Protein AF-A0A818V3U6-F1 (afdb_monomer_lite)

Secondary structure (DSSP, 8-state):
-HHHHHHHHHHHHHHHHHHHHHHHHHHS----------------------TT--S--PPPTHHHHHHHHHHHHHHHHHHHHHHS--S-TTHHHHHHHHHHHHHHHHHHHHHHHTT---STT-SS-HHHHHHHHHHTTSS-HHHHHHHHHHHHHTGGGG-SHHHHHHHHHHHH-TTS-HHHHHHHHHHHHHHHTT---HHHHHHHHHHTT-S-HHHHHHHHHHHHHHHTSTT-HHHHHHHHHHHT-SSHHHHHHHHHHHHHTGGGG--HHHHHHHHHHHHHS-HHHHHHHHHHHHHHGGGG--HHHHHHHHHHHT-SSHHHHHHHHHHHHHTGGGG--HHHHHHHHHHTTTS-HHHHHHHHHHHHHHHHHH--HHHHHHHHHHHT-SSHHHHHHHHHHHHHH-GGG-SHHHHHHHHHHTT-S-HHHHHHHHHHHHHHTT-

Foldseek 3Di:
DVVVVVVVVVVVVVVVVVVVVVVVVVVPDDQDDDDDDDDDDDDPDDDDPPPDDDRDDDDDPPVVVLLVVLLVLLVVVLVVVQVDDDPPNPPVNVVSVVLNVVVVVQSVVCVVVVPDDDDQLPPDRPSSLCSLLVQLVPPDQVSLLVSLQSLLVCASNSPDPSSLVSLLVSLPDPDHDPRNLLSSLLSLLSNCLPPVDLSSLLSLLVQLLDPRVSSVVSSLVSLLSNLLPLVPVSSLVSLLVQCVDPRLSSNLSSLQSLLSSALSSPDPSLLVSLLCQLVPHDPSSVLSSLSNLLRNALVSLDPSLLVSLLVQCPDPDLSSVQSSLSSLLSNAQSSLDLSLLLSLLVCQLVHPPVSLVSSLLRLLSNCVVVVDPSNVVSLLVQCPDPDPRSNLSSLVSLVSNAQSQLDPSNLVSLVVQCPPPDPSNVVSSVVRNVRSVPD

Structure (mmCIF, N/CA/C/O backbone):
data_AF-A0A818V3U6-F1
#
_entry.id   AF-A0A818V3U6-F1
#
loop_
_atom_site.group_PDB
_atom_site.id
_atom_site.type_symbol
_atom_site.label_atom_id
_atom_site.label_alt_id
_atom_site.label_comp_id
_atom_site.label_asym_id
_atom_site.label_entity_id
_atom_site.label_seq_id
_atom_site.pdbx_PDB_ins_code
_atom_site.Cartn_x
_atom_site.Cartn_y
_atom_site.Cartn_z
_atom_site.occupancy
_atom_site.B_iso_or_equiv
_atom_site.auth_seq_id
_atom_site.auth_comp_id
_atom_site.auth_asym_id
_atom_site.auth_atom_id
_atom_site.pdbx_PDB_model_num
ATOM 1 N N . MET A 1 1 ? 15.644 -16.980 -53.224 1.00 48.78 1 MET A N 1
ATOM 2 C CA . MET A 1 1 ? 15.550 -17.500 -51.839 1.00 48.78 1 MET A CA 1
ATOM 3 C C . MET A 1 1 ? 16.654 -18.509 -51.513 1.00 48.78 1 MET A C 1
ATOM 5 O O . MET A 1 1 ? 17.406 -18.256 -50.584 1.00 48.78 1 MET A O 1
ATOM 9 N N . LEU A 1 2 ? 16.828 -19.588 -52.292 1.00 41.69 2 LEU A N 1
ATOM 10 C CA . LEU A 1 2 ? 17.918 -20.566 -52.094 1.00 41.69 2 LEU A CA 1
ATOM 11 C C . LEU A 1 2 ? 19.326 -19.950 -52.177 1.00 41.69 2 LEU A C 1
ATOM 13 O O . LEU A 1 2 ? 20.132 -20.181 -51.290 1.00 41.69 2 LEU A O 1
ATOM 17 N N . VAL A 1 3 ? 19.583 -19.081 -53.159 1.00 44.91 3 VAL A N 1
ATOM 18 C CA . VAL A 1 3 ? 20.887 -18.404 -53.332 1.00 44.91 3 VAL A CA 1
ATOM 19 C C . VAL A 1 3 ? 21.249 -17.509 -52.138 1.00 44.91 3 VAL A C 1
ATOM 21 O O . VAL A 1 3 ? 22.397 -17.479 -51.711 1.00 44.91 3 VAL A O 1
ATOM 24 N N . VAL A 1 4 ? 20.260 -16.830 -51.551 1.00 51.56 4 VAL A N 1
ATOM 25 C CA . VAL A 1 4 ? 20.447 -15.966 -50.373 1.00 51.56 4 VAL A CA 1
ATOM 26 C C . VAL A 1 4 ? 20.750 -16.810 -49.133 1.00 51.56 4 VAL A C 1
ATOM 28 O O . VAL A 1 4 ? 21.681 -16.504 -48.395 1.00 51.56 4 VAL A O 1
ATOM 31 N N . ARG A 1 5 ? 20.041 -17.933 -48.945 1.00 48.84 5 ARG A N 1
ATOM 32 C CA . ARG A 1 5 ? 20.348 -18.903 -47.880 1.00 48.84 5 ARG A CA 1
ATOM 33 C C . ARG A 1 5 ? 21.747 -19.502 -48.029 1.00 48.84 5 ARG A C 1
ATOM 35 O O . ARG A 1 5 ? 22.474 -19.572 -47.046 1.00 48.84 5 ARG A O 1
ATOM 42 N N . SER A 1 6 ? 22.147 -19.883 -49.240 1.00 43.31 6 SER A N 1
ATOM 43 C CA . SER A 1 6 ? 23.483 -20.425 -49.512 1.00 43.31 6 SER A CA 1
ATOM 44 C C . SER A 1 6 ? 24.593 -19.399 -49.273 1.00 43.31 6 SER A C 1
ATOM 46 O O . SER A 1 6 ? 25.627 -19.755 -48.718 1.00 43.31 6 SER A O 1
ATOM 48 N N . PHE A 1 7 ? 24.370 -18.127 -49.620 1.00 55.41 7 PHE A N 1
ATOM 49 C CA . PHE A 1 7 ? 25.316 -17.042 -49.344 1.00 55.41 7 PHE A CA 1
ATOM 50 C C . PHE A 1 7 ? 25.507 -16.815 -47.838 1.00 55.41 7 PHE A C 1
ATOM 52 O O . PHE A 1 7 ? 26.633 -16.668 -47.371 1.00 55.41 7 PHE A O 1
ATOM 59 N N . PHE A 1 8 ? 24.424 -16.857 -47.060 1.00 54.22 8 PHE A N 1
ATOM 60 C CA . PHE A 1 8 ? 24.492 -16.663 -45.613 1.00 54.22 8 PHE A CA 1
ATOM 61 C C . PHE A 1 8 ? 25.101 -17.847 -44.858 1.00 54.22 8 PHE A C 1
ATOM 63 O O . PHE A 1 8 ? 25.865 -17.636 -43.919 1.00 54.22 8 PHE A O 1
ATOM 70 N N . ILE A 1 9 ? 24.839 -19.079 -45.301 1.00 56.19 9 ILE A N 1
ATOM 71 C CA . ILE A 1 9 ? 25.524 -20.270 -44.779 1.00 56.19 9 ILE A CA 1
ATOM 72 C C . ILE A 1 9 ? 27.023 -20.185 -45.083 1.00 56.19 9 ILE A C 1
ATOM 74 O O . ILE A 1 9 ? 27.839 -20.448 -44.206 1.00 56.19 9 ILE A O 1
ATOM 78 N N . LEU A 1 10 ? 27.395 -19.761 -46.294 1.00 49.84 10 LEU A N 1
ATOM 79 C CA . LEU A 1 10 ? 28.794 -19.590 -46.676 1.00 49.84 10 LEU A CA 1
ATOM 80 C C . LEU A 1 10 ? 29.485 -18.509 -45.833 1.00 49.84 10 LEU A C 1
ATOM 82 O O . LEU A 1 10 ? 30.593 -18.733 -45.357 1.00 49.84 10 LEU A O 1
ATOM 86 N N . LEU A 1 11 ? 28.824 -17.373 -45.589 1.00 56.91 11 LEU A N 1
ATOM 87 C CA . LEU A 1 11 ? 29.367 -16.310 -44.741 1.00 56.91 11 LEU A CA 1
ATOM 88 C C . LEU A 1 11 ? 29.532 -16.770 -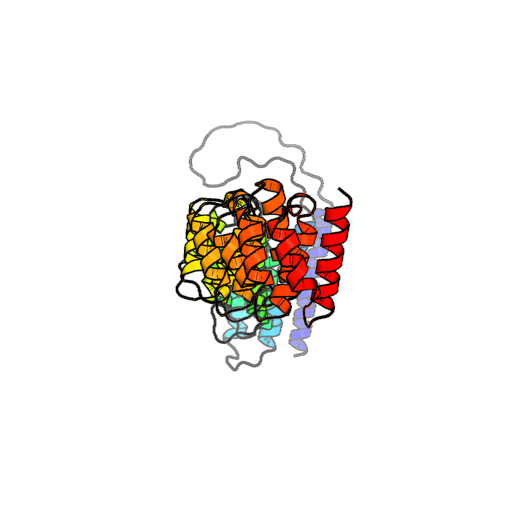43.285 1.00 56.91 11 LEU A C 1
ATOM 90 O O . LEU A 1 11 ? 30.564 -16.505 -42.675 1.00 56.91 11 LEU A O 1
ATOM 94 N N . PHE A 1 12 ? 28.553 -17.504 -42.747 1.00 60.94 12 PHE A N 1
ATOM 95 C CA . PHE A 1 12 ? 28.634 -18.091 -41.409 1.00 60.94 12 PHE A CA 1
ATOM 96 C C . PHE A 1 12 ? 29.800 -19.081 -41.296 1.00 60.94 12 PHE A C 1
ATOM 98 O O . PHE A 1 12 ? 30.567 -19.017 -40.341 1.00 60.94 12 PHE A O 1
ATOM 105 N N . VAL A 1 13 ? 29.983 -19.947 -42.297 1.00 55.44 13 VAL A N 1
ATOM 106 C CA . VAL A 1 13 ? 31.104 -20.898 -42.347 1.00 55.44 13 VAL A CA 1
ATOM 107 C C . VAL A 1 13 ? 32.445 -20.168 -42.442 1.00 55.44 13 VAL A C 1
ATOM 109 O O . VAL A 1 13 ? 33.371 -20.528 -41.725 1.00 55.44 13 VAL A O 1
ATOM 112 N N . ILE A 1 14 ? 32.557 -19.119 -43.263 1.00 54.53 14 ILE A N 1
ATOM 113 C CA . ILE A 1 14 ? 33.791 -18.326 -43.391 1.00 54.53 14 ILE A CA 1
ATOM 114 C C . ILE A 1 14 ? 34.139 -17.633 -42.068 1.00 54.53 14 ILE A C 1
ATOM 116 O O . ILE A 1 14 ? 35.292 -17.678 -41.642 1.00 54.53 14 ILE A O 1
ATOM 120 N N . LEU A 1 15 ? 33.153 -17.038 -41.392 1.00 60.41 15 LEU A N 1
ATOM 121 C CA . LEU A 1 15 ? 33.352 -16.402 -40.088 1.00 60.41 15 LEU A CA 1
ATOM 122 C C . LEU A 1 15 ? 33.724 -17.432 -39.011 1.00 60.41 15 LEU A C 1
ATOM 124 O O . LEU A 1 15 ? 34.653 -17.200 -38.245 1.00 60.41 15 LEU A O 1
ATOM 128 N N . PHE A 1 16 ? 33.066 -18.593 -38.991 1.00 58.28 16 PHE A N 1
ATOM 129 C CA . PHE A 1 16 ? 33.352 -19.671 -38.041 1.00 58.28 16 PHE A CA 1
ATOM 130 C C . PHE A 1 16 ? 34.753 -20.272 -38.238 1.00 58.28 16 PHE A C 1
ATOM 132 O O . PHE A 1 16 ? 35.492 -20.463 -37.275 1.00 58.28 16 PHE A O 1
ATOM 139 N N . VAL A 1 17 ? 35.160 -20.510 -39.488 1.00 51.41 17 VAL A N 1
ATOM 140 C CA . VAL A 1 17 ? 36.507 -21.000 -39.825 1.00 51.41 17 VAL A CA 1
ATOM 141 C C . VAL A 1 17 ? 37.571 -19.944 -39.514 1.00 51.41 17 VAL A C 1
ATOM 143 O O . VAL A 1 17 ? 38.609 -20.282 -38.951 1.00 51.41 17 VAL A O 1
ATOM 146 N N . GLY A 1 18 ? 37.308 -18.665 -39.802 1.00 52.41 18 GLY A N 1
ATOM 147 C CA . GLY A 1 18 ? 38.198 -17.564 -39.422 1.00 52.41 18 GLY A CA 1
ATOM 148 C C . GLY A 1 18 ? 38.423 -17.480 -37.909 1.00 52.41 18 GLY A C 1
ATOM 149 O O . GLY A 1 18 ? 39.544 -17.237 -37.468 1.00 52.41 18 GLY A O 1
ATOM 150 N N . VAL A 1 19 ? 37.390 -17.763 -37.111 1.00 54.38 19 VAL A N 1
ATOM 151 C CA . VAL A 1 19 ? 37.474 -17.822 -35.643 1.00 54.38 19 VAL A CA 1
ATOM 152 C C . VAL A 1 19 ? 38.317 -19.003 -35.165 1.00 54.38 19 VAL A C 1
ATOM 154 O O . VAL A 1 19 ? 39.160 -18.804 -34.300 1.00 54.38 19 VAL A O 1
ATOM 157 N N . LEU A 1 20 ? 38.162 -20.200 -35.742 1.00 51.41 20 LEU A N 1
ATOM 158 C CA . LEU A 1 20 ? 38.989 -21.361 -35.375 1.00 51.41 20 LEU A CA 1
ATOM 159 C C . LEU A 1 20 ? 40.473 -21.144 -35.696 1.00 51.41 20 LEU A C 1
ATOM 161 O O . LEU A 1 20 ? 41.339 -21.561 -34.931 1.00 51.41 20 LEU A O 1
ATOM 165 N N . ILE A 1 21 ? 40.768 -20.462 -36.805 1.00 48.00 21 ILE A N 1
ATOM 166 C CA . ILE A 1 21 ? 42.139 -20.111 -37.193 1.00 48.00 21 ILE A CA 1
ATOM 167 C C . ILE A 1 21 ? 42.735 -19.084 -36.223 1.00 48.00 21 ILE A C 1
ATOM 169 O O . ILE A 1 21 ? 43.898 -19.207 -35.848 1.00 48.00 21 ILE A O 1
ATOM 173 N N . LEU A 1 22 ? 41.954 -18.091 -35.789 1.00 47.94 22 LEU A N 1
ATOM 174 C CA . LEU A 1 22 ? 42.410 -17.084 -34.827 1.00 47.94 22 LEU A CA 1
ATOM 175 C C . LEU A 1 22 ? 42.564 -17.663 -33.413 1.00 47.94 22 LEU A C 1
ATOM 177 O O . LEU A 1 22 ? 43.544 -17.352 -32.745 1.00 47.94 22 LEU A O 1
ATOM 181 N N . ASP A 1 23 ? 41.653 -18.530 -32.972 1.00 48.06 23 ASP A N 1
ATOM 182 C CA . ASP A 1 23 ? 41.745 -19.228 -31.681 1.00 48.06 23 ASP A CA 1
ATOM 183 C C . ASP A 1 23 ? 42.981 -20.144 -31.636 1.00 48.06 23 ASP A C 1
ATOM 185 O O . ASP A 1 23 ? 43.730 -20.133 -30.662 1.00 48.06 23 ASP A O 1
ATOM 189 N N . TRP A 1 24 ? 43.276 -20.841 -32.742 1.00 44.50 24 TRP A N 1
ATOM 190 C CA . TRP A 1 24 ? 44.519 -21.598 -32.913 1.00 44.50 24 TRP A CA 1
ATOM 191 C C . TRP A 1 24 ? 45.765 -20.696 -32.902 1.00 44.50 24 TRP A C 1
ATOM 193 O O . TRP A 1 24 ? 46.731 -20.990 -32.203 1.00 44.50 24 TRP A O 1
ATOM 203 N N . TYR A 1 25 ? 45.734 -19.560 -33.605 1.00 40.62 25 TYR A N 1
ATOM 204 C CA . TYR A 1 25 ? 46.857 -18.616 -33.675 1.00 40.62 25 TYR A CA 1
ATOM 205 C C . TYR A 1 25 ? 47.216 -17.992 -32.313 1.00 40.62 25 TYR A C 1
ATOM 207 O O . TYR A 1 25 ? 48.387 -17.730 -32.044 1.00 40.62 25 TYR A O 1
ATOM 215 N N . PHE A 1 26 ? 46.232 -17.773 -31.433 1.00 42.81 26 PHE A N 1
ATOM 216 C CA . PHE A 1 26 ? 46.453 -17.214 -30.091 1.00 42.81 26 PHE A CA 1
ATOM 217 C C . PHE A 1 26 ? 46.660 -18.268 -28.993 1.00 42.81 26 PHE A C 1
ATOM 219 O O . PHE A 1 26 ? 47.080 -17.906 -27.893 1.00 42.81 26 PHE A O 1
ATOM 226 N N . ALA A 1 27 ? 46.413 -19.551 -29.273 1.00 47.19 27 ALA A N 1
ATOM 227 C CA . ALA A 1 27 ? 46.726 -20.642 -28.352 1.00 47.19 27 ALA A CA 1
ATOM 228 C C . ALA A 1 27 ? 48.243 -20.898 -28.220 1.00 47.19 27 ALA A C 1
ATOM 230 O O . ALA A 1 27 ? 48.678 -21.364 -27.169 1.00 47.19 27 ALA A O 1
ATOM 231 N N . ASP A 1 28 ? 49.043 -20.544 -29.237 1.00 34.56 28 ASP A N 1
ATOM 232 C CA . ASP A 1 28 ? 50.479 -20.870 -29.312 1.00 34.56 28 ASP A CA 1
ATOM 233 C C . ASP A 1 28 ? 51.448 -19.703 -29.017 1.00 34.56 28 ASP A C 1
ATOM 235 O O . ASP A 1 28 ? 52.664 -19.904 -28.976 1.00 34.56 28 ASP A O 1
ATOM 239 N N . THR A 1 29 ? 50.978 -18.477 -28.755 1.00 37.03 29 THR A N 1
ATOM 240 C CA . THR A 1 29 ? 51.885 -17.364 -28.407 1.00 37.03 29 THR A CA 1
ATOM 241 C C . THR A 1 29 ? 52.044 -17.208 -26.894 1.00 37.03 29 THR A C 1
ATOM 243 O O . THR A 1 29 ? 51.200 -16.620 -26.217 1.00 37.03 29 THR A O 1
ATOM 246 N N . THR A 1 30 ? 53.165 -17.705 -26.369 1.00 32.66 30 THR A N 1
ATOM 247 C CA . THR A 1 30 ? 53.675 -17.433 -25.014 1.00 32.66 30 THR A CA 1
ATOM 248 C C . THR A 1 30 ? 53.758 -15.924 -24.717 1.00 32.66 30 THR A C 1
ATOM 250 O O . THR A 1 30 ? 54.064 -15.150 -25.628 1.00 32.66 30 THR A O 1
ATOM 253 N N . PRO A 1 31 ? 53.540 -15.468 -23.465 1.00 35.44 31 PRO A N 1
ATOM 254 C CA . PRO A 1 31 ? 53.526 -14.046 -23.141 1.00 35.44 31 PRO A CA 1
ATOM 255 C C . PRO A 1 31 ? 54.923 -13.452 -23.322 1.00 35.44 31 PRO A C 1
ATOM 257 O O . PRO A 1 31 ? 55.908 -14.013 -22.852 1.00 35.44 31 PRO A O 1
ATOM 260 N N . TRP A 1 32 ? 54.991 -12.298 -23.978 1.00 29.89 32 TRP A N 1
ATOM 261 C CA . TRP A 1 32 ? 56.203 -11.514 -24.188 1.00 29.89 32 TRP A CA 1
ATOM 262 C C . TRP A 1 32 ? 56.848 -11.116 -22.848 1.00 29.89 32 TRP A C 1
ATOM 264 O O . TRP A 1 32 ? 56.539 -10.073 -22.271 1.00 29.89 32 TRP A O 1
ATOM 274 N N . SER A 1 33 ? 57.752 -11.951 -22.338 1.00 32.56 33 SER A N 1
ATOM 275 C CA . SER A 1 33 ? 58.717 -11.595 -21.301 1.00 32.56 33 SER A CA 1
ATOM 276 C C . SER A 1 33 ? 59.976 -11.024 -21.953 1.00 32.56 33 SER A C 1
ATOM 278 O O . SER A 1 33 ? 60.452 -11.574 -22.940 1.00 32.56 33 SER A O 1
ATOM 280 N N . HIS A 1 34 ? 60.526 -9.974 -21.334 1.00 31.23 34 HIS A N 1
ATOM 281 C CA . HIS A 1 34 ? 61.761 -9.238 -21.660 1.00 31.23 34 HIS A CA 1
ATOM 282 C C . HIS A 1 34 ? 61.578 -7.933 -22.448 1.00 31.23 34 HIS A C 1
ATOM 284 O O . HIS A 1 34 ? 61.870 -7.856 -23.633 1.00 31.23 34 HIS A O 1
ATOM 290 N N . TYR A 1 35 ? 61.204 -6.864 -21.736 1.00 31.08 35 TYR A N 1
ATOM 291 C CA . TYR A 1 35 ? 61.887 -5.574 -21.895 1.00 31.08 35 TYR A CA 1
ATOM 292 C C . TYR A 1 35 ? 61.784 -4.770 -20.587 1.00 31.08 35 TYR A C 1
ATOM 294 O O . TYR A 1 35 ? 60.692 -4.523 -20.056 1.00 31.08 35 TYR A O 1
ATOM 302 N N . GLU A 1 36 ? 62.946 -4.469 -20.012 1.00 30.12 36 GLU A N 1
ATOM 303 C CA . GLU A 1 36 ? 63.133 -3.730 -18.764 1.00 30.12 36 GLU A CA 1
ATOM 304 C C . GLU A 1 36 ? 63.067 -2.211 -18.963 1.00 30.12 36 GLU A C 1
ATOM 306 O O . GLU A 1 36 ? 63.263 -1.668 -20.046 1.00 30.12 36 GLU A O 1
ATOM 311 N N . SER A 1 37 ? 62.772 -1.561 -17.843 1.00 38.75 37 SER A N 1
ATOM 312 C CA . SER A 1 37 ? 62.698 -0.134 -17.553 1.00 38.75 37 SER A CA 1
ATOM 313 C C . SER A 1 37 ? 63.922 0.694 -17.954 1.00 38.75 37 SER A C 1
ATOM 315 O O . SER A 1 37 ? 65.039 0.370 -17.561 1.00 38.75 37 SER A O 1
ATOM 317 N N . SER A 1 38 ? 63.699 1.867 -18.549 1.00 30.00 38 SER A N 1
ATOM 318 C CA . SER A 1 38 ? 64.386 3.110 -18.156 1.00 30.00 38 SER A CA 1
ATOM 319 C C . SER A 1 38 ? 63.753 4.328 -18.840 1.00 30.00 38 SER A C 1
ATOM 321 O O . SER A 1 38 ? 63.344 4.261 -19.991 1.00 30.00 38 SER A O 1
ATOM 323 N N . THR A 1 39 ? 63.717 5.447 -18.111 1.00 31.81 39 THR A N 1
ATOM 324 C CA . THR A 1 39 ? 63.334 6.815 -18.526 1.00 31.81 39 THR A CA 1
ATOM 325 C C . THR A 1 39 ? 61.838 7.173 -18.546 1.00 31.81 39 THR A C 1
ATOM 327 O O . THR A 1 39 ? 61.167 7.204 -19.569 1.00 31.81 39 THR A O 1
ATOM 330 N N . GLN A 1 40 ? 61.345 7.575 -17.367 1.00 41.47 40 GLN A N 1
ATOM 331 C CA . GLN A 1 40 ? 60.399 8.688 -17.249 1.00 41.47 40 GLN A CA 1
ATOM 332 C C . GLN A 1 40 ? 61.110 9.976 -17.687 1.00 41.47 40 GLN A C 1
ATOM 334 O O . GLN A 1 40 ? 62.036 10.417 -17.008 1.00 41.47 40 GLN A O 1
ATOM 339 N N . GLN A 1 41 ? 60.657 10.605 -18.771 1.00 33.19 41 GLN A N 1
ATOM 340 C CA . GLN A 1 41 ? 60.826 12.043 -18.971 1.00 33.19 41 GLN A CA 1
ATOM 341 C C . GLN A 1 41 ? 59.659 12.609 -19.783 1.00 33.19 41 GLN A C 1
ATOM 343 O O . GLN A 1 41 ? 59.275 12.098 -20.830 1.00 33.19 41 GLN A O 1
ATOM 348 N N . SER A 1 42 ? 59.079 13.661 -19.216 1.00 43.31 42 SER A N 1
ATOM 349 C CA . SER A 1 42 ? 57.911 14.404 -19.662 1.00 43.31 42 SER A CA 1
ATOM 350 C C . SER A 1 42 ? 58.055 14.984 -21.067 1.00 43.31 42 SER A C 1
ATOM 352 O O . SER A 1 42 ? 58.945 15.803 -21.303 1.00 43.31 42 SER A O 1
ATOM 354 N N . ILE A 1 43 ? 57.089 14.696 -21.938 1.00 34.38 43 ILE A N 1
ATOM 355 C CA . ILE A 1 43 ? 56.719 15.595 -23.034 1.00 34.38 43 ILE A CA 1
ATOM 356 C C . ILE A 1 43 ? 55.195 15.740 -23.011 1.00 34.38 43 ILE A C 1
ATOM 358 O O . ILE A 1 43 ? 54.449 14.824 -23.344 1.00 34.38 43 ILE A O 1
ATOM 362 N N . ASN A 1 44 ? 54.748 16.910 -22.559 1.00 37.03 44 ASN A N 1
ATOM 363 C CA . ASN A 1 44 ? 53.367 17.368 -22.651 1.00 37.03 44 ASN A CA 1
ATOM 364 C C . ASN A 1 44 ? 52.949 17.449 -24.128 1.00 37.03 44 ASN A C 1
ATOM 366 O O . ASN A 1 44 ? 53.630 18.124 -24.900 1.00 37.03 44 ASN A O 1
ATOM 370 N N . GLY A 1 45 ? 51.814 16.839 -24.500 1.00 39.12 45 GLY A N 1
ATOM 371 C CA . GLY A 1 45 ? 51.138 17.177 -25.762 1.00 39.12 45 GLY A CA 1
ATOM 372 C C . GLY A 1 45 ? 50.527 16.059 -26.614 1.00 39.12 45 GLY A C 1
ATOM 373 O O . GLY A 1 45 ? 50.321 16.302 -27.799 1.00 39.12 45 GLY A O 1
ATOM 374 N N . VAL A 1 46 ? 50.201 14.872 -26.083 1.00 27.98 46 VAL A N 1
ATOM 375 C CA . VAL A 1 46 ? 49.479 13.831 -26.853 1.00 27.98 46 VAL A CA 1
ATOM 376 C C . VAL A 1 46 ? 48.341 13.233 -26.013 1.00 27.98 46 VAL A C 1
ATOM 378 O O . VAL A 1 46 ? 48.593 12.866 -24.865 1.00 27.98 46 VAL A O 1
ATOM 381 N N . PRO A 1 47 ? 47.095 13.123 -26.519 1.00 30.17 47 PRO A N 1
ATOM 382 C CA . PRO A 1 47 ? 45.982 12.595 -25.739 1.00 30.17 47 PRO A CA 1
ATOM 383 C C . PRO A 1 47 ? 45.863 11.080 -25.941 1.00 30.17 47 PRO A C 1
ATOM 385 O O . PRO A 1 47 ? 45.051 10.649 -26.747 1.00 30.17 47 PRO A O 1
ATOM 388 N N . PHE A 1 48 ? 46.645 10.256 -25.235 1.00 32.91 48 PHE A N 1
ATOM 389 C CA . PHE A 1 48 ? 46.391 8.806 -25.181 1.00 32.91 48 PHE A CA 1
ATOM 390 C C . PHE A 1 48 ? 46.725 8.195 -23.805 1.00 32.91 48 PHE A C 1
ATOM 392 O O . PHE A 1 48 ? 47.813 8.385 -23.267 1.00 32.91 48 PHE A O 1
ATOM 399 N N . CYS A 1 49 ? 45.742 7.462 -23.253 1.00 32.16 49 CYS A N 1
ATOM 400 C CA . CYS A 1 49 ? 45.683 6.739 -21.961 1.00 32.16 49 CYS A CA 1
ATOM 401 C C . CYS A 1 49 ? 46.678 5.533 -21.951 1.00 32.16 49 CYS A C 1
ATOM 403 O O . CYS A 1 49 ? 46.273 4.406 -21.687 1.00 32.16 49 CYS A O 1
ATOM 405 N N . GLU A 1 50 ? 47.958 5.710 -22.323 1.00 34.03 50 GLU A N 1
ATOM 406 C CA . GLU A 1 50 ? 48.928 4.599 -22.494 1.00 34.03 50 GLU A CA 1
ATOM 407 C C . GLU A 1 50 ? 49.855 4.340 -21.294 1.00 34.03 50 GLU A C 1
ATOM 409 O O . GLU A 1 50 ? 50.519 3.305 -21.249 1.00 34.03 50 GLU A O 1
ATOM 414 N N . HIS A 1 51 ? 49.882 5.232 -20.301 1.00 34.47 51 HIS A N 1
ATOM 415 C CA . HIS A 1 51 ? 50.871 5.161 -19.220 1.00 34.47 51 HIS A CA 1
ATOM 416 C C . HIS A 1 51 ? 50.586 4.104 -18.133 1.00 34.47 51 HIS A C 1
ATOM 418 O O . HIS A 1 51 ? 51.525 3.695 -17.454 1.00 34.47 51 HIS A O 1
ATOM 424 N N . ASP A 1 52 ? 49.349 3.602 -18.020 1.00 36.47 52 ASP A N 1
ATOM 425 C CA . ASP A 1 52 ? 48.900 2.757 -16.898 1.00 36.47 52 ASP A CA 1
ATOM 426 C C . ASP A 1 52 ? 48.428 1.349 -17.319 1.00 36.47 52 ASP A C 1
ATOM 428 O O . ASP A 1 52 ? 47.415 0.855 -16.828 1.00 36.47 52 ASP A O 1
ATOM 432 N N . ARG A 1 53 ? 49.132 0.652 -18.225 1.00 37.72 53 ARG A N 1
ATOM 433 C CA . ARG A 1 53 ? 48.873 -0.789 -18.465 1.00 37.72 53 ARG A CA 1
ATOM 434 C C . ARG A 1 53 ? 49.577 -1.652 -17.399 1.00 37.72 53 ARG A C 1
ATOM 436 O O . ARG A 1 53 ? 50.804 -1.756 -17.449 1.00 37.72 53 ARG A O 1
ATOM 443 N N . PRO A 1 54 ? 48.877 -2.368 -16.493 1.00 33.62 54 PRO A N 1
ATOM 444 C CA . PRO A 1 54 ? 49.503 -3.417 -15.694 1.00 33.62 54 PRO A CA 1
ATOM 445 C C . PRO A 1 54 ? 49.703 -4.666 -16.567 1.00 33.62 54 PRO A C 1
ATOM 447 O O . PRO A 1 54 ? 48.812 -5.060 -17.318 1.00 33.62 54 PRO A O 1
ATOM 450 N N . ARG A 1 55 ? 50.870 -5.311 -16.455 1.00 36.91 55 ARG A N 1
ATOM 451 C CA . ARG A 1 55 ? 51.369 -6.381 -17.350 1.00 36.91 55 ARG A CA 1
ATOM 452 C C . ARG A 1 55 ? 50.578 -7.702 -17.383 1.00 36.91 55 ARG A C 1
ATOM 454 O O . ARG A 1 55 ? 50.969 -8.586 -18.131 1.00 36.91 55 ARG A O 1
ATOM 461 N N . ASN A 1 56 ? 49.474 -7.853 -16.651 1.00 34.72 56 ASN A N 1
ATOM 462 C CA . ASN A 1 56 ? 48.743 -9.121 -16.562 1.00 34.72 56 ASN A CA 1
ATOM 463 C C . ASN A 1 56 ? 47.231 -8.902 -16.726 1.00 34.72 56 ASN A C 1
ATOM 465 O O . ASN A 1 56 ? 46.533 -8.666 -15.744 1.00 34.72 56 ASN A O 1
ATOM 469 N N . PHE A 1 57 ? 46.711 -9.017 -17.950 1.00 32.94 57 PHE A N 1
ATOM 470 C CA . PHE A 1 57 ? 45.272 -9.185 -18.182 1.00 32.94 57 PHE A CA 1
ATOM 471 C C . PHE A 1 57 ? 45.038 -10.354 -19.142 1.00 32.94 57 PHE A C 1
ATOM 473 O O . PHE A 1 57 ? 45.281 -10.254 -20.342 1.00 32.94 57 PHE A O 1
ATOM 480 N N . LEU A 1 58 ? 44.565 -11.474 -18.590 1.00 36.97 58 LEU A N 1
ATOM 481 C CA . LEU A 1 58 ? 43.950 -12.563 -19.345 1.00 36.97 58 LEU A CA 1
ATOM 482 C C . LEU A 1 58 ? 42.506 -12.165 -19.688 1.00 36.97 58 LEU A C 1
ATOM 484 O O . LEU A 1 58 ? 41.790 -11.591 -18.868 1.00 36.97 58 LEU A O 1
ATOM 488 N N . ARG A 1 59 ? 42.082 -12.464 -20.917 1.00 38.81 59 ARG A N 1
ATOM 489 C CA . ARG A 1 59 ? 40.722 -12.251 -21.431 1.00 38.81 59 ARG A CA 1
ATOM 490 C C . ARG A 1 59 ? 39.757 -13.200 -20.697 1.00 38.81 59 ARG A C 1
ATOM 492 O O . ARG A 1 59 ? 39.939 -14.412 -20.772 1.00 38.81 59 ARG A O 1
ATOM 499 N N . GLU A 1 60 ? 38.741 -12.697 -19.991 1.00 34.50 60 GLU A N 1
ATOM 500 C CA . GLU A 1 60 ? 37.723 -13.570 -19.378 1.00 34.50 60 GLU A CA 1
ATOM 501 C C . GLU A 1 60 ? 36.811 -14.187 -20.455 1.00 34.50 60 GLU A C 1
ATOM 503 O O . GLU A 1 60 ? 36.263 -13.478 -21.301 1.00 34.50 60 GLU A O 1
ATOM 508 N N . ARG A 1 61 ? 36.613 -15.514 -20.403 1.00 35.91 61 ARG A N 1
ATOM 509 C CA . ARG A 1 61 ? 35.771 -16.301 -21.334 1.00 35.91 61 ARG A CA 1
ATOM 510 C C . ARG A 1 61 ? 34.307 -15.838 -21.427 1.00 35.91 61 ARG A C 1
ATOM 512 O O . ARG A 1 61 ? 33.636 -16.210 -22.380 1.00 35.91 61 ARG A O 1
ATOM 519 N N . ALA A 1 62 ? 33.798 -15.075 -20.460 1.00 33.44 62 ALA A N 1
ATOM 520 C CA . ALA A 1 62 ? 32.375 -14.746 -20.354 1.00 33.44 62 ALA A CA 1
ATOM 521 C C . ALA A 1 62 ? 31.884 -13.694 -21.373 1.00 33.44 62 ALA A C 1
ATOM 523 O O . ALA A 1 62 ? 30.723 -13.737 -21.771 1.00 33.44 62 ALA A O 1
ATOM 524 N N . ASN A 1 63 ? 32.756 -12.797 -21.850 1.00 39.03 63 ASN A N 1
ATOM 525 C CA . ASN A 1 63 ? 32.358 -11.685 -22.733 1.00 39.03 63 ASN A CA 1
ATOM 526 C C . ASN A 1 63 ? 32.282 -12.062 -24.219 1.00 39.03 63 ASN A C 1
ATOM 528 O O . ASN A 1 63 ? 31.664 -11.355 -25.006 1.00 39.03 63 ASN A O 1
ATOM 532 N N . SER A 1 64 ? 32.868 -13.192 -24.625 1.00 47.38 64 SER A N 1
ATOM 533 C CA . SER A 1 64 ? 32.736 -13.652 -26.009 1.00 47.38 64 SER A CA 1
ATOM 534 C C . SER A 1 64 ? 31.291 -14.053 -26.313 1.00 47.38 64 SER A C 1
ATOM 536 O O . SER A 1 64 ? 30.775 -13.733 -27.378 1.00 47.38 64 SER A O 1
ATOM 538 N N . LEU A 1 65 ? 30.602 -14.689 -25.361 1.00 42.25 65 LEU A N 1
ATOM 539 C CA . LEU A 1 65 ? 29.238 -15.181 -25.551 1.00 42.25 65 LEU A CA 1
ATOM 540 C C . LEU A 1 65 ? 28.222 -14.043 -25.759 1.00 42.25 65 LEU A C 1
ATOM 542 O O . LEU A 1 65 ? 27.329 -14.176 -26.598 1.00 42.25 65 LEU A O 1
ATOM 546 N N . SER A 1 66 ? 28.364 -12.925 -25.035 1.00 45.03 66 SER A N 1
ATOM 547 C CA . SER A 1 66 ? 27.517 -11.739 -25.220 1.00 45.03 66 SER A CA 1
ATOM 548 C C . SER A 1 66 ? 27.738 -11.121 -26.595 1.00 45.03 66 SER A C 1
ATOM 550 O O . SER A 1 66 ? 26.773 -10.906 -27.324 1.00 45.03 66 SER A O 1
ATOM 552 N N . ASP A 1 67 ? 28.996 -10.936 -26.996 1.00 46.22 67 ASP A N 1
ATOM 553 C CA . ASP A 1 67 ? 29.357 -10.341 -28.287 1.00 46.22 67 ASP A CA 1
ATOM 554 C C . ASP A 1 67 ? 28.884 -11.216 -29.465 1.00 46.22 67 ASP A C 1
ATOM 556 O O . ASP A 1 67 ? 28.360 -10.713 -30.463 1.00 46.22 67 ASP A O 1
ATOM 560 N N . PHE A 1 68 ? 28.967 -12.545 -29.326 1.00 51.44 68 PHE A N 1
ATOM 561 C CA . PHE A 1 68 ? 28.419 -13.494 -30.300 1.00 51.44 68 PHE A CA 1
ATOM 562 C C . PHE A 1 68 ? 26.887 -13.482 -30.344 1.00 51.44 68 PHE A C 1
ATOM 564 O O . PHE A 1 68 ? 26.309 -13.599 -31.427 1.00 51.44 68 PHE A O 1
ATOM 571 N N . SER A 1 69 ? 26.225 -13.299 -29.199 1.00 47.88 69 SER A N 1
ATOM 572 C CA . SER A 1 69 ? 24.766 -13.155 -29.137 1.00 47.88 69 SER A CA 1
ATOM 573 C C . SER A 1 69 ? 24.310 -11.885 -29.863 1.00 47.88 69 SER A C 1
ATOM 575 O O . SER A 1 69 ? 23.351 -11.942 -30.630 1.00 47.88 69 SER A O 1
ATOM 577 N N . PHE A 1 70 ? 25.038 -10.769 -29.724 1.00 50.12 70 PHE A N 1
ATOM 578 C CA . PHE A 1 70 ? 24.777 -9.529 -30.470 1.00 50.12 70 PHE A CA 1
ATOM 579 C C . PHE A 1 70 ? 24.919 -9.705 -31.977 1.00 50.12 70 PHE A C 1
ATOM 581 O O . PHE A 1 70 ? 24.034 -9.288 -32.728 1.00 50.12 70 PHE A O 1
ATOM 588 N N . LEU A 1 71 ? 26.004 -10.340 -32.426 1.00 53.06 71 LEU A N 1
ATOM 589 C CA . LEU A 1 71 ? 26.210 -10.599 -33.848 1.00 53.06 71 LEU A CA 1
ATOM 590 C C . LEU A 1 71 ? 25.103 -11.510 -34.396 1.00 53.06 71 LEU A C 1
ATOM 592 O O . LEU A 1 71 ? 24.530 -11.216 -35.442 1.00 53.06 71 LEU A O 1
ATOM 596 N N . GLY A 1 72 ? 24.754 -12.571 -33.661 1.00 50.69 72 GLY A N 1
ATOM 597 C CA . GLY A 1 72 ? 23.692 -13.507 -34.028 1.00 50.69 72 GLY A CA 1
ATOM 598 C C . GLY A 1 72 ? 22.312 -12.851 -34.115 1.00 50.69 72 GLY A C 1
ATOM 599 O O . GLY A 1 72 ? 21.601 -13.054 -35.100 1.00 50.69 72 GLY A O 1
ATOM 600 N N . VAL A 1 73 ? 21.947 -12.017 -33.136 1.00 51.59 73 VAL A N 1
ATOM 601 C CA . VAL A 1 73 ? 20.674 -11.278 -33.128 1.00 51.59 73 VAL A CA 1
ATOM 602 C C . VAL A 1 73 ? 20.648 -10.224 -34.229 1.00 51.59 73 VAL A C 1
ATOM 604 O O . VAL A 1 73 ? 19.666 -10.156 -34.963 1.00 51.59 73 VAL A O 1
ATOM 607 N N . GLY A 1 74 ? 21.726 -9.458 -34.422 1.00 52.34 74 GLY A N 1
ATOM 608 C CA . GLY A 1 74 ? 21.819 -8.478 -35.507 1.00 52.34 74 GLY A CA 1
ATOM 609 C C . GLY A 1 74 ? 21.669 -9.122 -36.888 1.00 52.34 74 GLY A C 1
ATOM 610 O O . GLY A 1 74 ? 20.971 -8.595 -37.755 1.00 52.34 74 GLY A O 1
ATOM 611 N N . PHE A 1 75 ? 22.243 -10.312 -37.071 1.00 56.03 75 PHE A N 1
ATOM 612 C CA . PHE A 1 75 ? 22.114 -11.081 -38.305 1.00 56.03 75 PHE A CA 1
ATOM 613 C C . PHE A 1 75 ? 20.718 -11.678 -38.491 1.00 56.03 75 PHE A C 1
ATOM 615 O O . PHE A 1 75 ? 20.158 -11.633 -39.584 1.00 56.03 75 PHE A O 1
ATOM 622 N N . TYR A 1 76 ? 20.119 -12.202 -37.422 1.00 51.34 76 TYR A N 1
ATOM 623 C CA . TYR A 1 76 ? 18.742 -12.687 -37.441 1.00 51.34 76 TYR A CA 1
ATOM 624 C C . TYR A 1 76 ? 17.752 -11.557 -37.760 1.00 51.34 76 TYR A C 1
ATOM 626 O O . TYR A 1 76 ? 16.872 -11.735 -38.599 1.00 51.34 76 TYR A O 1
ATOM 634 N N . MET A 1 77 ? 17.927 -10.378 -37.155 1.00 50.06 77 MET A N 1
ATOM 635 C CA . MET A 1 77 ? 17.126 -9.181 -37.433 1.00 50.06 77 MET A CA 1
ATOM 636 C C . MET A 1 77 ? 17.288 -8.718 -38.887 1.00 50.06 77 MET A C 1
ATOM 638 O O . MET A 1 77 ? 16.300 -8.366 -39.530 1.00 50.06 77 MET A O 1
ATOM 642 N N . LEU A 1 78 ? 18.505 -8.790 -39.440 1.00 52.75 78 LEU A N 1
ATOM 643 C CA . LEU A 1 78 ? 18.766 -8.541 -40.860 1.00 52.75 78 LEU A CA 1
ATOM 644 C C . LEU A 1 78 ? 18.001 -9.529 -41.758 1.00 52.75 78 LEU A C 1
ATOM 646 O O . LEU A 1 78 ? 17.378 -9.113 -42.732 1.00 52.75 78 LEU A O 1
ATOM 650 N N . VAL A 1 79 ? 18.001 -10.821 -41.419 1.00 53.38 79 VAL A N 1
ATOM 651 C CA . VAL A 1 79 ? 17.278 -11.863 -42.170 1.00 53.38 79 VAL A CA 1
ATOM 652 C C . VAL A 1 79 ? 15.758 -11.679 -42.076 1.00 53.38 79 VAL A C 1
ATOM 654 O O . VAL A 1 79 ? 15.082 -11.749 -43.099 1.00 53.38 79 VAL A O 1
ATOM 657 N N . GLN A 1 80 ? 15.212 -11.368 -40.899 1.00 51.28 80 GLN A N 1
ATOM 658 C CA . GLN A 1 80 ? 13.774 -11.111 -40.717 1.00 51.28 80 GLN A CA 1
ATOM 659 C C . GLN A 1 80 ? 13.299 -9.842 -41.446 1.00 51.28 80 GLN A C 1
ATOM 661 O O . GLN A 1 80 ? 12.215 -9.816 -42.033 1.00 51.28 80 GLN A O 1
ATOM 666 N N . SER A 1 81 ? 14.142 -8.806 -41.491 1.00 48.12 81 SER A N 1
ATOM 667 C CA . SER A 1 81 ? 13.900 -7.596 -42.291 1.00 48.12 81 SER A CA 1
ATOM 668 C C . SER A 1 81 ? 13.831 -7.897 -43.799 1.00 48.12 81 SER A C 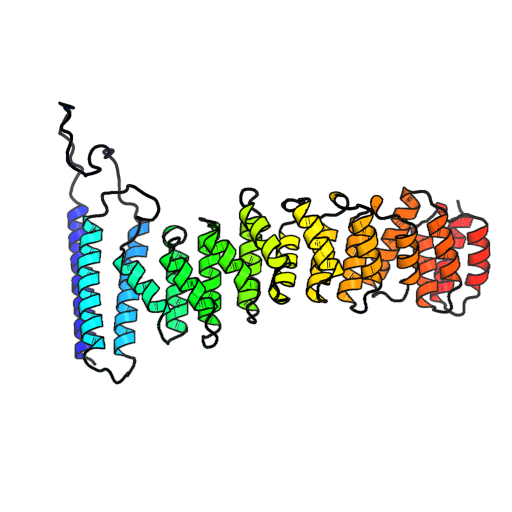1
ATOM 670 O O . SER A 1 81 ? 13.088 -7.254 -44.535 1.00 48.12 81 SER A O 1
ATOM 672 N N . ILE A 1 82 ? 14.549 -8.925 -44.273 1.00 50.62 82 ILE A N 1
ATOM 673 C CA . ILE A 1 82 ? 14.484 -9.399 -45.667 1.00 50.62 82 ILE A CA 1
ATOM 674 C C . ILE A 1 82 ? 13.216 -10.240 -45.928 1.00 50.62 82 ILE A C 1
ATOM 676 O O . ILE A 1 82 ? 12.698 -10.235 -47.046 1.00 50.62 82 ILE A O 1
ATOM 680 N N . GLU A 1 83 ? 12.708 -10.972 -44.930 1.00 47.03 83 GLU A N 1
ATOM 681 C CA . GLU A 1 83 ? 11.524 -11.840 -45.065 1.00 47.03 83 GLU A CA 1
ATOM 682 C C . GLU A 1 83 ? 10.187 -11.071 -45.012 1.00 47.03 83 GLU A C 1
ATOM 684 O O . GLU A 1 83 ? 9.191 -11.515 -45.594 1.00 47.03 83 GLU A O 1
ATOM 689 N N . THR A 1 84 ? 10.159 -9.893 -44.385 1.00 45.28 84 THR A N 1
ATOM 690 C CA . THR A 1 84 ? 8.964 -9.040 -44.289 1.00 45.28 84 THR A CA 1
ATOM 691 C C . THR A 1 84 ? 8.749 -8.222 -45.574 1.00 45.28 84 THR A C 1
ATOM 693 O O . THR A 1 84 ? 9.471 -7.283 -45.897 1.00 45.28 84 THR A O 1
ATOM 696 N N . LYS A 1 85 ? 7.730 -8.597 -46.363 1.00 46.72 85 LYS A N 1
ATOM 697 C CA . LYS A 1 85 ? 7.375 -7.989 -47.663 1.00 46.72 85 LYS A CA 1
ATOM 698 C C . LYS A 1 85 ? 6.812 -6.559 -47.535 1.00 46.72 85 LYS A C 1
ATOM 700 O O . LYS A 1 85 ? 5.614 -6.353 -47.716 1.00 46.72 85 LYS A O 1
ATOM 705 N N . SER A 1 86 ? 7.655 -5.561 -47.280 1.00 41.09 86 SER A N 1
ATOM 706 C CA . SER A 1 86 ? 7.289 -4.142 -47.416 1.00 41.09 86 SER A CA 1
ATOM 707 C C . SER A 1 86 ? 7.844 -3.553 -48.722 1.00 41.09 86 SER A C 1
ATOM 709 O O . SER A 1 86 ? 9.018 -3.716 -49.051 1.00 41.09 86 SER A O 1
ATOM 711 N N . ASN A 1 87 ? 6.987 -2.870 -49.489 1.00 41.00 87 ASN A N 1
ATOM 712 C CA . ASN A 1 87 ? 7.164 -2.445 -50.891 1.00 41.00 87 ASN A CA 1
ATOM 713 C C . ASN A 1 87 ? 8.237 -1.355 -51.157 1.00 41.00 87 ASN A C 1
ATOM 715 O O . ASN A 1 87 ? 8.244 -0.737 -52.219 1.00 41.00 87 ASN A O 1
ATOM 719 N N . SER A 1 88 ? 9.190 -1.136 -50.249 1.00 46.59 88 SER A N 1
ATOM 720 C CA . SER A 1 88 ? 10.379 -0.287 -50.452 1.00 46.59 88 SER A CA 1
ATOM 721 C C . SER A 1 88 ? 11.586 -1.160 -50.842 1.00 46.59 88 SER A C 1
ATOM 723 O O . SER A 1 88 ? 12.604 -1.245 -50.155 1.00 46.59 88 SER A O 1
ATOM 725 N N . PHE A 1 89 ? 11.443 -1.882 -51.954 1.00 45.47 89 PHE A N 1
ATOM 726 C CA . PHE A 1 89 ? 12.170 -3.127 -52.249 1.00 45.47 89 PHE A CA 1
ATOM 727 C C . PHE A 1 89 ? 13.684 -2.994 -52.543 1.00 45.47 89 PHE A C 1
ATOM 729 O O . PHE A 1 89 ? 14.346 -3.990 -52.814 1.00 45.47 89 PHE A O 1
ATOM 736 N N . THR A 1 90 ? 14.283 -1.798 -52.516 1.00 46.31 90 THR A N 1
ATOM 737 C CA . THR A 1 90 ? 15.701 -1.637 -52.923 1.00 46.31 90 THR A CA 1
ATOM 738 C C . THR A 1 90 ? 16.503 -0.695 -52.031 1.00 46.31 90 THR A C 1
ATOM 740 O O . THR A 1 90 ? 17.633 -1.019 -51.677 1.00 46.31 90 THR A O 1
ATOM 743 N N . LYS A 1 91 ? 15.932 0.427 -51.573 1.00 40.50 91 LYS A N 1
ATOM 744 C CA . LYS A 1 91 ? 16.640 1.352 -50.668 1.00 40.50 91 LYS A CA 1
ATOM 745 C C . LYS A 1 91 ? 16.840 0.769 -49.269 1.00 40.50 91 LYS A C 1
ATOM 747 O O . LYS A 1 91 ? 17.929 0.896 -48.723 1.00 40.50 91 LYS A O 1
ATOM 752 N N . THR A 1 92 ? 15.832 0.096 -48.715 1.00 45.88 92 THR A N 1
ATOM 753 C CA . THR A 1 92 ? 15.884 -0.436 -47.344 1.00 45.88 92 THR A CA 1
ATOM 754 C C . THR A 1 92 ? 16.857 -1.611 -47.226 1.00 45.88 92 THR A C 1
ATOM 756 O O . THR A 1 92 ? 17.639 -1.657 -46.288 1.00 45.88 92 THR A O 1
ATOM 759 N N . ILE A 1 93 ? 16.895 -2.505 -48.221 1.00 47.41 93 ILE A N 1
ATOM 760 C CA . ILE A 1 93 ? 17.824 -3.648 -48.243 1.00 47.41 93 ILE A CA 1
ATOM 761 C C . ILE A 1 93 ? 19.269 -3.175 -48.425 1.00 47.41 93 ILE A C 1
ATOM 763 O O . ILE A 1 93 ? 20.150 -3.628 -47.703 1.00 47.41 93 ILE A O 1
ATOM 767 N N . ILE A 1 94 ? 19.523 -2.238 -49.347 1.00 44.84 94 ILE A N 1
ATOM 768 C CA . ILE A 1 94 ? 20.871 -1.690 -49.559 1.00 44.84 94 ILE A CA 1
ATOM 769 C C . ILE A 1 94 ? 21.349 -0.949 -48.307 1.00 44.84 94 ILE A C 1
ATOM 771 O O . ILE A 1 94 ? 22.477 -1.167 -47.881 1.00 44.84 94 ILE A O 1
ATOM 775 N N . LEU A 1 95 ? 20.492 -0.146 -47.668 1.00 45.97 95 LEU A N 1
ATOM 776 C CA . LEU A 1 95 ? 20.830 0.522 -46.410 1.00 45.97 95 LEU A CA 1
ATOM 777 C C . LEU A 1 95 ? 21.049 -0.479 -45.269 1.00 45.97 95 LEU A C 1
ATOM 779 O O . LEU A 1 95 ? 22.014 -0.322 -44.538 1.00 45.97 95 LEU A O 1
ATOM 783 N N . SER A 1 96 ? 20.245 -1.540 -45.145 1.00 47.16 96 SER A N 1
ATOM 784 C CA . SER A 1 96 ? 20.447 -2.585 -44.130 1.00 47.16 96 SER A CA 1
ATOM 785 C C . SER A 1 96 ? 21.701 -3.428 -44.365 1.00 47.16 96 SER A C 1
ATOM 787 O O . SER A 1 96 ? 22.356 -3.801 -43.398 1.00 47.16 96 SER A O 1
ATOM 789 N N . VAL A 1 97 ? 22.073 -3.711 -45.618 1.00 48.22 97 VAL A N 1
ATOM 790 C CA . VAL A 1 97 ? 23.313 -4.432 -45.961 1.00 48.22 97 VAL A CA 1
ATOM 791 C C . VAL A 1 97 ? 24.538 -3.542 -45.762 1.00 48.22 97 VAL A C 1
ATOM 793 O O . VAL A 1 97 ? 25.519 -3.996 -45.183 1.00 48.22 97 VAL A O 1
ATOM 796 N N . ILE A 1 98 ? 24.480 -2.273 -46.182 1.00 47.06 98 ILE A N 1
ATOM 797 C CA . ILE A 1 98 ? 25.536 -1.285 -45.917 1.00 47.06 98 ILE A CA 1
ATOM 798 C C . ILE A 1 98 ? 25.695 -1.095 -44.409 1.00 47.06 98 ILE A C 1
ATOM 800 O O . ILE A 1 98 ? 26.815 -1.123 -43.918 1.00 47.06 98 ILE A O 1
ATOM 804 N N . ASN A 1 99 ? 24.594 -0.995 -43.663 1.00 45.59 99 ASN A N 1
ATOM 805 C CA . ASN A 1 99 ? 24.623 -0.916 -42.209 1.00 45.59 99 ASN A CA 1
ATOM 806 C C . ASN A 1 99 ? 25.190 -2.205 -41.594 1.00 45.59 99 ASN A C 1
ATOM 808 O O . ASN A 1 99 ? 26.065 -2.135 -40.751 1.00 45.59 99 ASN A O 1
ATOM 812 N N . GLY A 1 100 ? 24.796 -3.390 -42.068 1.00 48.62 100 GLY A N 1
ATOM 813 C CA . GLY A 1 100 ? 25.369 -4.666 -41.624 1.00 48.62 100 GLY A CA 1
ATOM 814 C C . GLY A 1 100 ? 26.878 -4.773 -41.873 1.00 48.62 100 GLY A C 1
ATOM 815 O O . GLY A 1 100 ? 27.613 -5.226 -41.002 1.00 48.62 100 GLY A O 1
ATOM 816 N N . LEU A 1 101 ? 27.359 -4.297 -43.024 1.00 47.41 101 LEU A N 1
ATOM 817 C CA . LEU A 1 101 ? 28.785 -4.255 -43.358 1.00 47.41 101 LEU A CA 1
ATOM 818 C C . LEU A 1 101 ? 29.544 -3.217 -42.524 1.00 47.41 101 LEU A C 1
ATOM 820 O O . LEU A 1 101 ? 30.617 -3.533 -42.017 1.00 47.41 101 LEU A O 1
ATOM 824 N N . ILE A 1 102 ? 28.981 -2.019 -42.333 1.00 46.56 102 ILE A N 1
ATOM 825 C CA . ILE A 1 102 ? 29.527 -0.998 -41.426 1.00 46.56 102 ILE A CA 1
ATOM 826 C C . ILE A 1 102 ? 29.624 -1.574 -40.015 1.00 46.56 102 ILE A C 1
ATOM 828 O O . ILE A 1 102 ? 30.666 -1.441 -39.390 1.00 46.56 102 ILE A O 1
ATOM 832 N N . ASN A 1 103 ? 28.608 -2.300 -39.552 1.00 45.78 103 ASN A N 1
ATOM 833 C CA . ASN A 1 103 ? 28.587 -2.925 -38.234 1.00 45.78 103 ASN A CA 1
ATOM 834 C C . ASN A 1 103 ? 29.609 -4.056 -38.114 1.00 45.78 103 ASN A C 1
ATOM 836 O O . ASN A 1 103 ? 30.252 -4.167 -37.082 1.00 45.78 103 ASN A O 1
ATOM 840 N N . CYS A 1 104 ? 29.815 -4.872 -39.150 1.00 48.94 104 CYS A N 1
ATOM 841 C CA . CYS A 1 104 ? 30.875 -5.881 -39.139 1.00 48.94 104 CYS A CA 1
ATOM 842 C C . CYS A 1 104 ? 32.267 -5.239 -39.096 1.00 48.94 104 CYS A C 1
ATOM 844 O O . CYS A 1 104 ? 33.121 -5.696 -38.343 1.00 48.94 104 CYS A O 1
ATOM 846 N N . VAL A 1 105 ? 32.491 -4.165 -39.861 1.00 44.19 105 VAL A N 1
ATOM 847 C CA . VAL A 1 105 ? 33.759 -3.418 -39.870 1.00 44.19 105 VAL A CA 1
ATOM 848 C C . VAL A 1 105 ? 33.977 -2.686 -38.541 1.00 44.19 105 VAL A C 1
ATOM 850 O O . VAL A 1 105 ? 35.093 -2.681 -38.025 1.00 44.19 105 VAL A O 1
ATOM 853 N N . HIS A 1 106 ? 32.922 -2.129 -37.946 1.00 40.38 106 HIS A N 1
ATOM 854 C CA . HIS A 1 106 ? 32.976 -1.437 -36.660 1.00 40.38 106 HIS A CA 1
ATOM 855 C C . HIS A 1 106 ? 33.115 -2.412 -35.486 1.00 40.38 106 HIS A C 1
ATOM 857 O O . HIS A 1 106 ? 33.892 -2.139 -34.583 1.00 40.38 106 HIS A O 1
ATOM 863 N N . ALA A 1 107 ? 32.479 -3.586 -35.531 1.00 46.44 107 ALA A N 1
ATOM 864 C CA . ALA A 1 107 ? 32.674 -4.661 -34.559 1.00 46.44 107 ALA A CA 1
ATOM 865 C C . ALA A 1 107 ? 34.109 -5.204 -34.612 1.00 46.44 107 ALA A C 1
ATOM 867 O O . ALA A 1 107 ? 34.724 -5.412 -33.570 1.00 46.44 107 ALA A O 1
ATOM 868 N N . PHE A 1 108 ? 34.684 -5.362 -35.809 1.00 44.09 108 PHE A N 1
ATOM 869 C CA . PHE A 1 108 ? 36.089 -5.752 -35.975 1.00 44.09 108 PHE A CA 1
ATOM 870 C C . PHE A 1 108 ? 37.053 -4.645 -35.509 1.00 44.09 108 PHE A C 1
ATOM 872 O O . PHE A 1 108 ? 38.074 -4.925 -34.881 1.00 44.09 108 PHE A O 1
ATOM 879 N N . GLY A 1 109 ? 36.705 -3.378 -35.759 1.00 39.78 109 GLY A N 1
ATOM 880 C CA . GLY A 1 109 ? 37.438 -2.205 -35.280 1.00 39.78 109 GLY A CA 1
ATOM 881 C C . GLY A 1 109 ? 37.387 -2.045 -33.757 1.00 39.78 109 GLY A C 1
ATOM 882 O O . GLY A 1 109 ? 38.423 -1.853 -33.131 1.00 39.78 109 GLY A O 1
ATOM 883 N N . SER A 1 110 ? 36.213 -2.204 -33.145 1.00 42.91 110 SER A N 1
ATOM 884 C CA . SER A 1 110 ? 35.992 -2.206 -31.693 1.00 42.91 110 SER A CA 1
ATOM 885 C C . SER A 1 110 ? 36.662 -3.405 -31.020 1.00 42.91 110 SER A C 1
ATOM 887 O O . SER A 1 110 ? 37.235 -3.240 -29.950 1.00 42.91 110 SER A O 1
ATOM 889 N N . TRP A 1 111 ? 36.690 -4.582 -31.660 1.00 42.38 111 TRP A N 1
ATOM 890 C CA . TRP A 1 111 ? 37.422 -5.771 -31.195 1.00 42.38 111 TRP A CA 1
ATOM 891 C C . TRP A 1 111 ? 38.941 -5.541 -31.122 1.00 42.38 111 TRP A C 1
ATOM 893 O O . TRP A 1 111 ? 39.589 -6.063 -30.214 1.00 42.38 111 TRP A O 1
ATOM 903 N N . LEU A 1 112 ? 39.497 -4.713 -32.018 1.00 37.84 112 LEU A N 1
ATOM 904 C CA . LEU A 1 112 ? 40.902 -4.282 -31.994 1.00 37.84 112 LEU A CA 1
ATOM 905 C C . LEU A 1 112 ? 41.155 -3.091 -31.047 1.00 37.84 112 LEU A C 1
ATOM 907 O O . LEU A 1 112 ? 42.217 -3.021 -30.433 1.00 37.84 112 LEU A O 1
ATOM 911 N N . ASN A 1 113 ? 40.189 -2.177 -30.882 1.00 35.59 113 ASN A N 1
ATOM 912 C CA . ASN A 1 113 ? 40.323 -0.966 -30.055 1.00 35.59 113 ASN A CA 1
ATOM 913 C C . ASN A 1 113 ? 39.934 -1.141 -28.576 1.00 35.59 113 ASN A C 1
ATOM 915 O O . ASN A 1 113 ? 40.114 -0.213 -27.784 1.00 35.59 113 ASN A O 1
ATOM 919 N N . HIS A 1 114 ? 39.442 -2.312 -28.160 1.00 41.62 114 HIS A N 1
ATOM 920 C CA . HIS A 1 114 ? 38.974 -2.573 -26.790 1.00 41.62 114 HIS A CA 1
ATOM 921 C C . HIS A 1 114 ? 40.092 -2.655 -25.721 1.00 41.62 114 HIS A C 1
ATOM 923 O O . HIS A 1 114 ? 39.926 -3.304 -24.684 1.00 41.62 114 HIS A O 1
ATOM 929 N N . ALA A 1 115 ? 41.233 -2.001 -25.952 1.00 37.47 115 ALA A N 1
ATOM 930 C CA . ALA A 1 115 ? 42.349 -1.888 -25.016 1.00 37.47 115 ALA A CA 1
ATOM 931 C C . ALA A 1 115 ? 42.307 -0.610 -24.147 1.00 37.47 115 ALA A C 1
ATOM 933 O O . ALA A 1 115 ? 43.023 -0.547 -23.150 1.00 37.47 115 ALA A O 1
ATOM 934 N N . CYS A 1 116 ? 41.458 0.381 -24.448 1.00 35.00 116 CYS A N 1
ATOM 935 C CA . CYS A 1 116 ? 41.380 1.632 -23.676 1.00 35.00 116 CYS A CA 1
ATOM 936 C C . CYS A 1 116 ? 40.113 1.691 -22.803 1.00 35.00 116 CYS A C 1
ATOM 938 O O . CYS A 1 116 ? 39.034 2.065 -23.257 1.00 35.00 116 CYS A O 1
ATOM 940 N N . ARG A 1 117 ? 40.250 1.310 -21.526 1.00 41.19 117 ARG A N 1
ATOM 941 C CA . ARG A 1 117 ? 39.208 1.371 -20.483 1.00 41.19 117 ARG A CA 1
ATOM 942 C C . ARG A 1 117 ? 39.392 2.625 -19.621 1.00 41.19 117 ARG A C 1
ATOM 944 O O . ARG A 1 117 ? 40.122 2.560 -18.639 1.00 41.19 117 ARG A O 1
ATOM 951 N N . CYS A 1 118 ? 38.723 3.737 -19.933 1.00 32.97 118 CYS A N 1
ATOM 952 C CA . CYS A 1 118 ? 38.804 4.947 -19.099 1.00 32.97 118 CYS A CA 1
ATOM 953 C C . CYS A 1 118 ? 37.402 5.616 -18.851 1.00 32.97 118 CYS A C 1
ATOM 955 O O . CYS A 1 118 ? 37.356 6.830 -18.916 1.00 32.97 118 CYS A O 1
ATOM 957 N N . GLN A 1 119 ? 36.268 4.892 -18.608 1.00 33.97 119 GLN A N 1
ATOM 958 C CA . GLN A 1 119 ? 35.034 5.354 -17.863 1.00 33.97 119 GLN A CA 1
ATOM 959 C C . GLN A 1 119 ? 33.812 4.376 -17.879 1.00 33.97 119 GLN A C 1
ATOM 961 O O . GLN A 1 119 ? 33.717 3.497 -18.737 1.00 33.97 119 GLN A O 1
ATOM 966 N N . PHE A 1 120 ? 32.859 4.538 -16.933 1.00 34.19 120 PHE A N 1
ATOM 967 C CA . PHE A 1 120 ? 31.514 3.909 -16.949 1.00 34.19 120 PHE A CA 1
ATOM 968 C C . PHE A 1 120 ? 30.772 4.291 -18.250 1.00 34.19 120 PHE A C 1
ATOM 970 O O . PHE A 1 120 ? 30.780 5.457 -18.626 1.00 34.19 120 PHE A O 1
ATOM 977 N N . GLY A 1 121 ? 30.160 3.323 -18.946 1.00 39.16 121 GLY A N 1
ATOM 978 C CA . GLY A 1 121 ? 29.487 3.536 -20.244 1.00 39.16 121 GLY A CA 1
ATOM 979 C C . GLY A 1 121 ? 30.329 3.209 -21.489 1.00 39.16 121 GLY A C 1
ATOM 980 O O . GLY A 1 121 ? 29.784 3.070 -22.577 1.00 39.16 121 GLY A O 1
ATOM 981 N N . HIS A 1 122 ? 31.636 2.972 -21.347 1.00 38.06 122 HIS A N 1
ATOM 982 C CA . HIS A 1 122 ? 32.543 2.660 -22.466 1.00 38.06 122 HIS A CA 1
ATOM 983 C C . HIS A 1 122 ? 32.682 1.147 -22.758 1.00 38.06 122 HIS A C 1
ATOM 985 O O . HIS A 1 122 ? 33.751 0.674 -23.145 1.00 38.06 122 HIS A O 1
ATOM 991 N N . ARG A 1 123 ? 31.634 0.355 -22.484 1.00 42.47 123 ARG A N 1
ATOM 992 C CA . ARG A 1 123 ? 31.701 -1.121 -22.429 1.00 42.47 123 ARG A CA 1
ATOM 993 C C . ARG A 1 123 ? 31.063 -1.865 -23.611 1.00 42.47 123 ARG A C 1
ATOM 995 O O . ARG A 1 123 ? 31.075 -3.089 -23.580 1.00 42.47 123 ARG A O 1
ATOM 1002 N N . LEU A 1 124 ? 30.536 -1.182 -24.632 1.00 46.75 124 LEU A N 1
ATOM 1003 C CA . LEU A 1 124 ? 29.963 -1.830 -25.820 1.00 46.75 124 LEU A CA 1
ATOM 1004 C C . LEU A 1 124 ? 30.199 -1.043 -27.109 1.00 46.75 124 LEU A C 1
ATOM 1006 O O . LEU A 1 124 ? 30.278 0.184 -27.096 1.00 46.75 124 LEU A O 1
ATOM 1010 N N . ASP A 1 125 ? 30.262 -1.774 -28.225 1.00 52.22 125 ASP A N 1
ATOM 1011 C CA . ASP A 1 125 ? 30.258 -1.227 -29.581 1.00 52.22 125 ASP A CA 1
ATOM 1012 C C . ASP A 1 125 ? 29.041 -0.303 -29.759 1.00 52.22 125 ASP A C 1
ATOM 1014 O O . ASP A 1 125 ? 27.892 -0.757 -29.755 1.00 52.22 125 ASP A O 1
ATOM 1018 N N . VAL A 1 126 ? 29.304 1.002 -29.895 1.00 49.50 126 VAL A N 1
ATOM 1019 C CA . VAL A 1 126 ? 28.310 2.081 -30.083 1.00 49.50 126 VAL A CA 1
ATOM 1020 C C . VAL A 1 126 ? 27.285 1.701 -31.156 1.00 49.50 126 VAL A C 1
ATOM 1022 O O . VAL A 1 126 ? 26.097 2.002 -31.052 1.00 49.50 126 VAL A O 1
ATOM 1025 N N . THR A 1 127 ? 27.743 0.960 -32.158 1.00 49.47 127 THR A N 1
ATOM 1026 C CA . THR A 1 127 ? 26.973 0.516 -33.310 1.00 49.47 127 THR A CA 1
ATOM 1027 C C . THR A 1 127 ? 26.004 -0.628 -32.992 1.00 49.47 127 THR A C 1
ATOM 1029 O O . THR A 1 127 ? 24.860 -0.613 -33.450 1.00 49.47 127 THR A O 1
ATOM 1032 N N . GLY A 1 128 ? 26.410 -1.599 -32.166 1.00 53.72 128 GLY A N 1
ATOM 1033 C CA . GLY A 1 128 ? 25.528 -2.670 -31.690 1.00 53.72 128 GLY A CA 1
ATOM 1034 C C . GLY A 1 128 ? 24.422 -2.131 -30.782 1.00 53.72 128 GLY A C 1
ATOM 1035 O O . GLY A 1 128 ? 23.251 -2.472 -30.958 1.00 53.72 128 GLY A O 1
ATOM 1036 N N . MET A 1 129 ? 24.776 -1.208 -29.880 1.00 60.38 129 MET A N 1
ATOM 1037 C CA . MET A 1 129 ? 23.807 -0.510 -29.030 1.00 60.38 129 MET A CA 1
ATOM 1038 C C . MET A 1 129 ? 22.817 0.307 -29.865 1.00 60.38 129 MET A C 1
ATOM 1040 O O . MET A 1 129 ? 21.607 0.237 -29.640 1.00 60.38 129 MET A O 1
ATOM 1044 N N . TRP A 1 130 ? 23.309 1.043 -30.865 1.00 59.25 130 TRP A N 1
ATOM 1045 C CA . TRP A 1 130 ? 22.460 1.805 -31.775 1.00 59.25 130 TRP A CA 1
ATOM 1046 C C . TRP A 1 130 ? 21.502 0.907 -32.562 1.00 59.25 130 TRP A C 1
ATOM 1048 O O . TRP A 1 130 ? 20.329 1.251 -32.690 1.00 59.25 130 TRP A O 1
ATOM 1058 N N . LEU A 1 131 ? 21.954 -0.257 -33.043 1.00 58.50 131 LEU A N 1
ATOM 1059 C CA . LEU A 1 131 ? 21.104 -1.202 -33.774 1.00 58.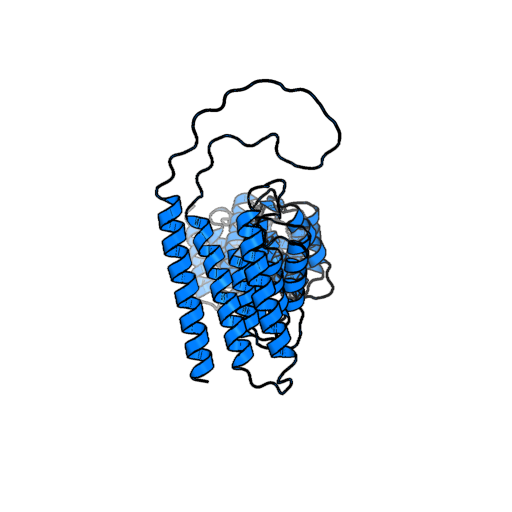50 131 LEU A CA 1
ATOM 1060 C C . LEU A 1 131 ? 19.952 -1.719 -32.900 1.00 58.50 131 LEU A C 1
ATOM 1062 O O . LEU A 1 131 ? 18.796 -1.677 -33.319 1.00 58.50 131 LEU A O 1
ATOM 1066 N N . VAL A 1 132 ? 20.259 -2.179 -31.684 1.00 64.69 132 VAL A N 1
ATOM 1067 C CA . VAL A 1 132 ? 19.247 -2.705 -30.755 1.00 64.69 132 VAL A CA 1
ATOM 1068 C C . VAL A 1 132 ? 18.291 -1.598 -30.307 1.00 64.69 132 VAL A C 1
ATOM 1070 O O . VAL A 1 132 ? 17.079 -1.801 -30.292 1.00 64.69 132 VAL A O 1
ATOM 1073 N N . THR A 1 133 ? 18.805 -0.397 -30.040 1.00 67.81 133 THR A N 1
ATOM 1074 C CA . THR A 1 133 ? 17.976 0.767 -29.692 1.00 67.81 133 THR A CA 1
ATOM 1075 C C . THR A 1 133 ? 17.089 1.193 -30.868 1.00 67.81 133 THR A C 1
ATOM 1077 O O . THR A 1 133 ? 15.915 1.494 -30.680 1.00 67.81 133 THR A O 1
ATOM 1080 N N . SER A 1 134 ? 17.599 1.143 -32.102 1.00 66.88 134 SER A N 1
ATOM 1081 C CA . SER A 1 134 ? 16.823 1.430 -33.319 1.00 66.88 134 SER A CA 1
ATOM 1082 C C . SER A 1 134 ? 15.724 0.394 -33.571 1.00 66.88 134 SER A C 1
ATOM 1084 O O . SER A 1 134 ? 14.679 0.734 -34.125 1.00 66.88 134 SER A O 1
ATOM 1086 N N . ALA A 1 135 ? 15.913 -0.856 -33.132 1.00 67.31 135 ALA A N 1
ATOM 1087 C CA . ALA A 1 135 ? 14.891 -1.899 -33.211 1.00 67.31 135 ALA A CA 1
ATOM 1088 C C . ALA A 1 135 ? 13.682 -1.632 -32.292 1.00 67.31 135 ALA A C 1
ATOM 1090 O O . ALA A 1 135 ? 12.595 -2.142 -32.563 1.00 67.31 135 ALA A O 1
ATOM 1091 N N . LEU A 1 136 ? 13.816 -0.779 -31.268 1.00 72.00 136 LEU A N 1
ATOM 1092 C CA . LEU A 1 136 ? 12.680 -0.321 -30.453 1.00 72.00 136 LEU A CA 1
ATOM 1093 C C . LEU A 1 136 ? 11.689 0.535 -31.260 1.00 72.00 136 LEU A C 1
ATOM 1095 O O . LEU A 1 136 ? 10.498 0.573 -30.949 1.00 72.00 136 LEU A O 1
ATOM 1099 N N . SER A 1 137 ? 12.153 1.153 -32.349 1.00 72.88 137 SER A N 1
ATOM 1100 C CA . SER A 1 137 ? 11.331 1.930 -33.284 1.00 72.88 137 SER A CA 1
ATOM 1101 C C . SER A 1 137 ? 10.676 1.081 -34.383 1.00 72.88 137 SER A C 1
ATOM 1103 O O . SER A 1 137 ? 10.060 1.641 -35.287 1.00 72.88 137 SER A O 1
ATOM 1105 N N . ASN A 1 138 ? 10.811 -0.252 -34.351 1.00 69.31 138 ASN A N 1
ATOM 1106 C CA . ASN A 1 138 ? 10.199 -1.145 -35.345 1.00 69.31 138 ASN A CA 1
ATOM 1107 C C . ASN A 1 138 ? 8.651 -1.100 -35.274 1.00 69.31 138 ASN A C 1
ATOM 1109 O O . ASN A 1 138 ? 8.082 -0.527 -34.353 1.00 69.31 138 ASN A O 1
ATOM 1113 N N . GLU A 1 139 ? 7.926 -1.687 -36.221 1.00 70.12 139 GLU A N 1
ATOM 1114 C CA . GLU A 1 139 ? 6.466 -1.853 -36.102 1.00 70.12 139 GLU A CA 1
ATOM 1115 C C . GLU A 1 139 ? 6.093 -3.160 -35.378 1.00 70.12 139 GLU A C 1
ATOM 1117 O O . GLU A 1 139 ? 5.059 -3.217 -34.713 1.00 70.12 139 GLU A O 1
ATOM 1122 N N . ASP A 1 140 ? 6.954 -4.180 -35.441 1.00 72.50 140 ASP A N 1
ATOM 1123 C CA . ASP A 1 140 ? 6.739 -5.499 -34.842 1.00 72.50 140 ASP A CA 1
ATOM 1124 C C . ASP A 1 140 ? 6.958 -5.490 -33.315 1.00 72.50 140 ASP A C 1
ATOM 1126 O O . ASP A 1 140 ? 8.050 -5.207 -32.815 1.00 72.50 140 ASP A O 1
ATOM 1130 N N . ASP A 1 141 ? 5.907 -5.839 -32.568 1.00 77.12 141 ASP A N 1
ATOM 1131 C CA . ASP A 1 141 ? 5.905 -5.908 -31.102 1.00 77.12 141 ASP A CA 1
ATOM 1132 C C . ASP A 1 141 ? 6.872 -6.967 -30.558 1.00 77.12 141 ASP A C 1
ATOM 1134 O O . ASP A 1 141 ? 7.511 -6.762 -29.525 1.00 77.12 141 ASP A O 1
ATOM 1138 N N . GLU A 1 142 ? 7.017 -8.087 -31.267 1.00 71.44 142 GLU A N 1
ATOM 1139 C CA . GLU A 1 142 ? 7.913 -9.172 -30.871 1.00 71.44 142 GLU A CA 1
ATOM 1140 C C . GLU A 1 142 ? 9.376 -8.743 -31.047 1.00 71.44 142 GLU A C 1
ATOM 1142 O O . GLU A 1 142 ? 10.213 -8.989 -30.176 1.00 71.44 142 GLU A O 1
ATOM 1147 N N . MET A 1 143 ? 9.675 -8.026 -32.134 1.00 68.12 143 MET A N 1
ATOM 1148 C CA . MET A 1 143 ? 10.996 -7.444 -32.378 1.00 68.12 143 MET A CA 1
ATOM 1149 C C . MET A 1 143 ? 11.377 -6.444 -31.279 1.00 68.12 143 MET A C 1
ATOM 1151 O O . MET A 1 143 ? 12.494 -6.494 -30.759 1.00 68.12 143 MET A O 1
ATOM 1155 N N . LYS A 1 144 ? 10.437 -5.581 -30.868 1.00 76.44 144 LYS A N 1
ATOM 1156 C CA . LYS A 1 144 ? 10.640 -4.643 -29.751 1.00 76.44 144 LYS A CA 1
ATOM 1157 C C . LYS A 1 144 ? 10.865 -5.353 -28.431 1.00 76.44 144 LYS A C 1
ATOM 1159 O O . LYS A 1 144 ? 11.769 -4.980 -27.689 1.00 76.44 144 LYS A O 1
ATOM 1164 N N . ALA A 1 145 ? 10.051 -6.366 -28.133 1.00 71.88 145 ALA A N 1
ATOM 1165 C CA . ALA A 1 145 ? 10.159 -7.125 -26.895 1.00 71.88 145 ALA A CA 1
ATOM 1166 C C . ALA A 1 145 ? 11.536 -7.799 -26.774 1.00 71.88 145 ALA A C 1
ATOM 1168 O O . ALA A 1 145 ? 12.171 -7.697 -25.726 1.00 71.88 145 ALA A O 1
ATOM 1169 N N . ARG A 1 146 ? 12.036 -8.396 -27.866 1.00 65.31 146 ARG A N 1
ATOM 1170 C CA . ARG A 1 146 ? 13.379 -9.001 -27.925 1.00 65.31 146 ARG A CA 1
ATOM 1171 C C . ARG A 1 146 ? 14.497 -7.971 -27.827 1.00 65.31 146 ARG A C 1
ATOM 1173 O O . ARG A 1 146 ? 15.506 -8.232 -27.176 1.00 65.31 146 ARG A O 1
ATOM 1180 N N . ALA A 1 147 ? 14.331 -6.803 -28.448 1.00 69.62 147 ALA A N 1
ATOM 1181 C CA . ALA A 1 147 ? 15.282 -5.705 -28.304 1.00 69.62 147 ALA A CA 1
ATOM 1182 C C . ALA A 1 147 ? 15.366 -5.233 -26.842 1.00 69.62 147 ALA A C 1
ATOM 1184 O O . ALA A 1 147 ? 16.466 -5.105 -26.312 1.00 69.62 147 ALA A O 1
ATOM 1185 N N . CYS A 1 148 ? 14.225 -5.076 -26.161 1.00 79.25 148 CYS A N 1
ATOM 1186 C CA . CYS A 1 148 ? 14.182 -4.772 -24.729 1.00 79.25 148 CYS A CA 1
ATOM 1187 C C . CYS A 1 148 ? 14.894 -5.853 -23.905 1.00 79.25 148 CYS A C 1
ATOM 1189 O O . CYS A 1 148 ? 15.798 -5.538 -23.144 1.00 79.25 148 CYS A O 1
ATOM 1191 N N . GLU A 1 149 ? 14.554 -7.130 -24.098 1.00 70.94 149 GLU A N 1
ATOM 1192 C CA . GLU A 1 149 ? 15.180 -8.243 -23.369 1.00 70.94 149 GLU A CA 1
ATOM 1193 C C . GLU A 1 149 ? 16.702 -8.286 -23.568 1.00 70.94 149 GLU A C 1
ATOM 1195 O O . GLU A 1 149 ? 17.458 -8.455 -22.610 1.00 70.94 149 GLU A O 1
ATOM 1200 N N . THR A 1 150 ? 17.157 -8.044 -24.801 1.00 68.31 150 THR A N 1
ATOM 1201 C CA . THR A 1 150 ? 18.584 -7.942 -25.122 1.00 68.31 150 THR A CA 1
ATOM 1202 C C . THR A 1 150 ? 19.238 -6.825 -24.314 1.00 68.31 150 THR A C 1
ATOM 1204 O O . THR A 1 150 ? 20.266 -7.070 -23.693 1.00 68.31 150 THR A O 1
ATOM 1207 N N . LEU A 1 151 ? 18.622 -5.637 -24.253 1.00 71.38 151 LEU A N 1
ATOM 1208 C CA . LEU A 1 151 ? 19.102 -4.516 -23.435 1.00 71.38 151 LEU A CA 1
ATOM 1209 C C . LEU A 1 151 ? 19.099 -4.857 -21.935 1.00 71.38 151 LEU A C 1
ATOM 1211 O O . LEU A 1 151 ? 20.034 -4.506 -21.220 1.00 71.38 151 LEU A O 1
ATOM 1215 N N . GLY A 1 152 ? 18.096 -5.592 -21.452 1.00 66.25 152 GLY A N 1
ATOM 1216 C CA . GLY A 1 152 ? 18.004 -6.032 -20.056 1.00 66.25 152 GLY A CA 1
ATOM 1217 C C . GLY A 1 152 ? 19.146 -6.954 -19.639 1.00 66.25 152 GLY A C 1
ATOM 1218 O O . GLY A 1 152 ? 19.697 -6.790 -18.549 1.00 66.25 152 GLY A O 1
ATOM 1219 N N . ASN A 1 153 ? 19.563 -7.858 -20.528 1.00 66.75 153 ASN A N 1
ATOM 1220 C CA . ASN A 1 153 ? 20.697 -8.764 -20.307 1.00 66.75 153 ASN A CA 1
ATOM 1221 C C . ASN A 1 153 ? 22.053 -8.038 -20.264 1.00 66.75 153 ASN A C 1
ATOM 1223 O O . ASN A 1 153 ? 23.046 -8.595 -19.798 1.00 66.75 153 ASN A O 1
ATOM 1227 N N . MET A 1 154 ? 22.112 -6.784 -20.720 1.00 64.81 154 MET A N 1
ATOM 1228 C CA . MET A 1 154 ? 23.315 -5.951 -20.636 1.00 64.81 154 MET A CA 1
ATOM 1229 C C . MET A 1 154 ? 23.477 -5.279 -19.271 1.00 64.81 154 MET A C 1
ATOM 1231 O O . MET A 1 154 ? 24.569 -4.800 -18.954 1.00 64.81 154 MET A O 1
ATOM 1235 N N . HIS A 1 155 ? 22.408 -5.240 -18.469 1.00 67.56 155 HIS A N 1
ATOM 1236 C CA . HIS A 1 155 ? 22.381 -4.658 -17.133 1.00 67.56 155 HIS A CA 1
ATOM 1237 C C . HIS A 1 155 ? 22.970 -3.231 -17.090 1.00 67.56 155 HIS A C 1
ATOM 1239 O O . HIS A 1 155 ? 22.539 -2.357 -17.837 1.00 67.56 155 HIS A O 1
ATOM 1245 N N . GLU A 1 156 ? 23.976 -2.981 -16.245 1.00 68.12 156 GLU A N 1
ATOM 1246 C CA . GLU A 1 156 ? 24.644 -1.681 -16.076 1.00 68.12 156 GLU A CA 1
ATOM 1247 C C . GLU A 1 156 ? 25.215 -1.090 -17.372 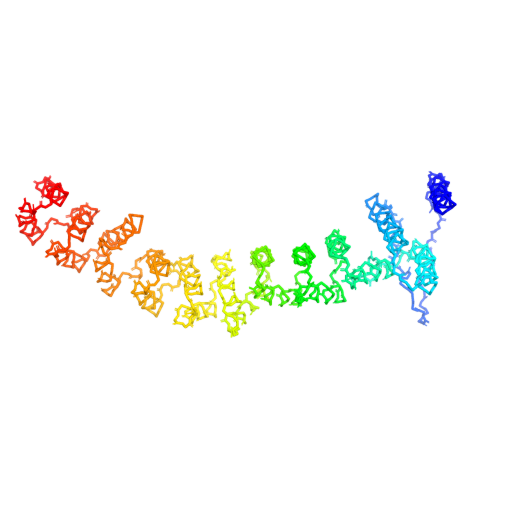1.00 68.12 156 GLU A C 1
ATOM 1249 O O . GLU A 1 156 ? 25.343 0.126 -17.486 1.00 68.12 156 GLU A O 1
ATOM 1254 N N . ASN A 1 157 ? 25.516 -1.917 -18.378 1.00 65.75 157 ASN A N 1
ATOM 1255 C CA . ASN A 1 157 ? 26.045 -1.429 -19.648 1.00 65.75 157 ASN A CA 1
ATOM 1256 C C . ASN A 1 157 ? 24.973 -0.780 -20.542 1.00 65.75 157 ASN A C 1
ATOM 1258 O O . ASN A 1 157 ? 25.319 -0.034 -21.454 1.00 65.75 157 ASN A O 1
ATOM 1262 N N . ALA A 1 158 ? 23.689 -1.058 -20.294 1.00 67.50 158 ALA A N 1
ATOM 1263 C CA . ALA A 1 158 ? 22.560 -0.415 -20.967 1.00 67.50 158 ALA A CA 1
ATOM 1264 C C . ALA A 1 158 ? 22.063 0.844 -20.232 1.00 67.50 158 ALA A C 1
ATOM 1266 O O . ALA A 1 158 ? 21.117 1.483 -20.688 1.00 67.50 158 ALA A O 1
ATOM 1267 N N . ALA A 1 159 ? 22.700 1.234 -19.120 1.00 70.75 159 ALA A N 1
ATOM 1268 C CA . ALA A 1 159 ? 22.349 2.415 -18.330 1.00 70.75 159 ALA A CA 1
ATOM 1269 C C . ALA A 1 159 ? 22.819 3.735 -18.983 1.00 70.75 159 ALA A C 1
ATOM 1271 O O . ALA A 1 159 ? 23.465 4.561 -18.340 1.00 70.75 159 ALA A O 1
ATOM 1272 N N . VAL A 1 160 ? 22.514 3.929 -20.267 1.00 74.12 160 VAL A N 1
ATOM 1273 C CA . VAL A 1 160 ? 22.804 5.157 -21.023 1.00 74.12 160 VAL A CA 1
ATOM 1274 C C . VAL A 1 160 ? 21.512 5.905 -21.341 1.00 74.12 160 VAL A C 1
ATOM 1276 O O . VAL A 1 160 ? 20.450 5.304 -21.521 1.00 74.12 160 VAL A O 1
ATOM 1279 N N . THR A 1 161 ? 21.595 7.232 -21.401 1.00 75.88 161 THR A N 1
ATOM 1280 C CA . THR A 1 161 ? 20.439 8.128 -21.535 1.00 75.88 161 THR A CA 1
ATOM 1281 C C . THR A 1 161 ? 19.599 7.828 -22.777 1.00 75.88 161 THR A C 1
ATOM 1283 O O . THR A 1 161 ? 18.371 7.842 -22.709 1.00 75.88 161 THR A O 1
ATOM 1286 N N . GLU A 1 162 ? 20.229 7.499 -23.903 1.00 74.81 162 GLU A N 1
ATOM 1287 C CA . GLU A 1 162 ? 19.555 7.151 -25.157 1.00 74.81 162 GLU A CA 1
ATOM 1288 C C . GLU A 1 162 ? 18.697 5.889 -25.017 1.00 74.81 162 GLU A C 1
ATOM 1290 O O . GLU A 1 162 ? 17.556 5.861 -25.478 1.00 74.81 162 GLU A O 1
ATOM 1295 N N . VAL A 1 163 ? 19.219 4.865 -24.335 1.00 78.69 163 VAL A N 1
ATOM 1296 C CA . VAL A 1 163 ? 18.501 3.607 -24.084 1.00 78.69 163 VAL A CA 1
ATOM 1297 C C . VAL A 1 163 ? 17.335 3.845 -23.132 1.00 78.69 163 VAL A C 1
ATOM 1299 O O . VAL A 1 163 ? 16.224 3.399 -23.409 1.00 78.69 163 VAL A O 1
ATOM 1302 N N . ILE A 1 164 ? 17.550 4.597 -22.048 1.00 83.56 164 ILE A N 1
ATOM 1303 C CA . ILE A 1 164 ? 16.490 4.932 -21.086 1.00 83.56 164 ILE A CA 1
ATOM 1304 C C . ILE A 1 164 ? 15.351 5.680 -21.792 1.00 83.56 164 ILE A C 1
ATOM 1306 O O . ILE A 1 164 ? 14.187 5.320 -21.621 1.00 83.56 164 ILE A O 1
ATOM 1310 N N . HIS A 1 165 ? 15.668 6.666 -22.637 1.00 83.25 165 HIS A N 1
ATOM 1311 C CA . HIS A 1 165 ? 14.663 7.393 -23.415 1.00 83.25 165 HIS A CA 1
ATOM 1312 C C . HIS A 1 165 ? 13.926 6.504 -24.423 1.00 83.25 165 HIS A C 1
ATOM 1314 O O . HIS A 1 165 ? 12.711 6.640 -24.571 1.00 83.25 165 HIS A O 1
ATOM 1320 N N . ALA A 1 166 ? 14.620 5.589 -25.101 1.00 82.06 166 ALA A N 1
ATOM 1321 C CA . ALA A 1 166 ? 13.995 4.679 -26.060 1.00 82.06 166 ALA A CA 1
ATOM 1322 C C . ALA A 1 166 ? 13.092 3.629 -25.380 1.00 82.06 166 ALA A C 1
ATOM 1324 O O . ALA A 1 166 ? 12.020 3.286 -25.883 1.00 82.06 166 ALA A O 1
ATOM 1325 N N . LEU A 1 167 ? 13.475 3.143 -24.198 1.00 87.69 167 LEU A N 1
ATOM 1326 C CA . LEU A 1 167 ? 12.622 2.275 -23.384 1.00 87.69 167 LEU A CA 1
ATOM 1327 C C . LEU A 1 167 ? 11.408 3.048 -22.847 1.00 87.69 167 LEU A C 1
ATOM 1329 O O . LEU A 1 167 ? 10.283 2.556 -22.917 1.00 87.69 167 LEU A O 1
ATOM 1333 N N . ALA A 1 168 ? 11.607 4.286 -22.382 1.00 87.75 168 ALA A N 1
ATOM 1334 C CA . ALA A 1 168 ? 10.527 5.155 -21.921 1.00 87.75 168 ALA A CA 1
ATOM 1335 C C . ALA A 1 168 ? 9.519 5.479 -23.036 1.00 87.75 168 ALA A C 1
ATOM 1337 O O . ALA A 1 168 ? 8.308 5.461 -22.804 1.00 87.75 168 ALA A O 1
ATOM 1338 N N . SER A 1 169 ? 9.990 5.731 -24.262 1.00 85.06 169 SER A N 1
ATOM 1339 C CA . SER A 1 169 ? 9.101 5.957 -25.405 1.00 85.06 169 SER A CA 1
ATOM 1340 C C . SER A 1 169 ? 8.294 4.701 -25.743 1.00 85.06 169 SER A C 1
ATOM 1342 O O . SER A 1 169 ? 7.094 4.807 -25.987 1.00 85.06 169 SER A O 1
ATOM 1344 N N . THR A 1 170 ? 8.901 3.513 -25.648 1.00 84.56 170 THR A N 1
ATOM 1345 C CA . THR A 1 170 ? 8.219 2.221 -25.851 1.00 84.56 170 THR A CA 1
ATOM 1346 C C . THR A 1 170 ? 7.044 2.031 -24.882 1.00 84.56 170 THR A C 1
ATOM 1348 O O . THR A 1 170 ? 5.996 1.512 -25.270 1.00 84.56 170 THR A O 1
ATOM 1351 N N . LEU A 1 171 ? 7.170 2.515 -23.641 1.00 84.56 171 LEU A N 1
ATOM 1352 C CA . LEU A 1 171 ? 6.108 2.450 -22.631 1.00 84.56 171 LEU A CA 1
ATOM 1353 C C . LEU A 1 171 ? 4.921 3.378 -22.942 1.00 84.56 171 LEU A C 1
ATOM 1355 O O . LEU A 1 171 ? 3.772 3.009 -22.695 1.00 84.56 171 LEU A O 1
ATOM 1359 N N . ASN A 1 172 ? 5.177 4.558 -23.516 1.00 75.25 172 ASN A N 1
ATOM 1360 C CA . ASN A 1 172 ? 4.178 5.622 -23.679 1.00 75.25 172 ASN A CA 1
ATOM 1361 C C . ASN A 1 172 ? 3.318 5.510 -24.958 1.00 75.25 172 ASN A C 1
ATOM 1363 O O . ASN A 1 172 ? 2.370 6.271 -25.149 1.00 75.25 172 ASN A O 1
ATOM 1367 N N . ILE A 1 173 ? 3.620 4.584 -25.871 1.00 66.88 173 ILE A N 1
ATOM 1368 C CA . ILE A 1 173 ? 2.899 4.515 -27.149 1.00 66.88 173 ILE A CA 1
ATOM 1369 C C . ILE A 1 173 ? 1.528 3.841 -26.966 1.00 66.88 173 ILE A C 1
ATOM 1371 O O . ILE A 1 173 ? 1.416 2.701 -26.504 1.00 66.88 173 ILE A O 1
ATOM 1375 N N . GLN A 1 174 ? 0.465 4.547 -27.366 1.00 54.28 174 GLN A N 1
ATOM 1376 C CA . GLN A 1 174 ? -0.931 4.111 -27.211 1.00 54.28 174 GLN A CA 1
ATOM 1377 C C . GLN A 1 174 ? -1.300 2.859 -28.039 1.00 54.28 174 GLN A C 1
ATOM 1379 O O . GLN A 1 174 ? -2.268 2.190 -27.697 1.00 54.28 174 GLN A O 1
ATOM 1384 N N . ASN A 1 175 ? -0.504 2.486 -29.055 1.00 52.94 175 ASN A N 1
ATOM 1385 C CA . ASN A 1 175 ? -0.844 1.464 -30.063 1.00 52.94 175 ASN A CA 1
ATOM 1386 C C . ASN A 1 175 ? 0.106 0.243 -30.134 1.00 52.94 175 ASN A C 1
ATOM 1388 O O . ASN A 1 175 ? 0.165 -0.420 -31.168 1.00 52.94 175 ASN A O 1
ATOM 1392 N N . HIS A 1 176 ? 0.876 -0.072 -29.087 1.00 58.62 176 HIS A N 1
ATOM 1393 C CA . HIS A 1 176 ? 1.792 -1.230 -29.103 1.00 58.62 176 HIS A CA 1
ATOM 1394 C C . HIS A 1 176 ? 1.375 -2.367 -28.178 1.00 58.62 176 HIS A C 1
ATOM 1396 O O . HIS A 1 176 ? 0.624 -2.170 -27.220 1.00 58.62 176 HIS A O 1
ATOM 1402 N N . GLY A 1 177 ? 1.842 -3.569 -28.521 1.00 66.50 177 GLY A N 1
ATOM 1403 C CA . GLY A 1 177 ? 1.452 -4.801 -27.869 1.00 66.50 177 GLY A CA 1
ATOM 1404 C C . GLY A 1 177 ? 1.978 -4.895 -26.442 1.00 66.50 177 GLY A C 1
ATOM 1405 O O . GLY A 1 177 ? 3.015 -4.356 -26.057 1.00 66.50 177 GLY A O 1
ATOM 1406 N N . ARG A 1 178 ? 1.196 -5.594 -25.623 1.00 77.94 178 ARG A N 1
ATOM 1407 C CA . ARG A 1 178 ? 1.426 -5.793 -24.187 1.00 77.94 178 ARG A CA 1
ATOM 1408 C C . ARG A 1 178 ? 2.829 -6.338 -23.878 1.00 77.94 178 ARG A C 1
ATOM 1410 O O . ARG A 1 178 ? 3.363 -6.075 -22.799 1.00 77.94 178 ARG A O 1
ATOM 1417 N N . LYS A 1 179 ? 3.434 -7.092 -24.809 1.00 80.62 179 LYS A N 1
ATOM 1418 C CA . LYS A 1 179 ? 4.747 -7.712 -24.602 1.00 80.62 179 LYS A CA 1
ATOM 1419 C C . LYS A 1 179 ? 5.859 -6.673 -24.584 1.00 80.62 179 LYS A C 1
ATOM 1421 O O . LYS A 1 179 ? 6.617 -6.653 -23.621 1.00 80.62 179 LYS A O 1
ATOM 1426 N N . SER A 1 180 ? 5.939 -5.796 -25.587 1.00 83.44 180 SER A N 1
ATOM 1427 C CA . SER A 1 180 ? 7.025 -4.807 -25.666 1.00 83.44 180 SER A CA 1
ATOM 1428 C C . SER A 1 180 ? 7.038 -3.861 -24.467 1.00 83.44 180 SER A C 1
ATOM 1430 O O . SER A 1 180 ? 8.105 -3.600 -23.920 1.00 83.44 180 SER A O 1
ATOM 1432 N N . LYS A 1 181 ? 5.865 -3.425 -23.985 1.00 87.88 181 LYS A N 1
ATOM 1433 C CA . LYS A 1 181 ? 5.746 -2.596 -22.772 1.00 87.88 181 LYS A CA 1
ATOM 1434 C C . LYS A 1 181 ? 6.214 -3.323 -21.516 1.00 87.88 181 LYS A C 1
ATOM 1436 O O . LYS A 1 181 ? 6.971 -2.763 -20.728 1.00 87.88 181 LYS A O 1
ATOM 1441 N N . SER A 1 182 ? 5.796 -4.577 -21.346 1.00 87.31 182 SER A N 1
ATOM 1442 C CA . SER A 1 182 ? 6.217 -5.398 -20.206 1.00 87.31 182 SER A CA 1
ATOM 1443 C C . SER A 1 182 ? 7.731 -5.617 -20.234 1.00 87.31 182 SER A C 1
ATOM 1445 O O . SER A 1 182 ? 8.399 -5.349 -19.239 1.00 87.31 182 SER A O 1
ATOM 1447 N N . SER A 1 183 ? 8.290 -5.993 -21.391 1.00 84.50 183 SER A N 1
ATOM 1448 C CA . SER A 1 183 ? 9.734 -6.173 -21.564 1.00 84.50 183 SER A CA 1
ATOM 1449 C C . SER A 1 183 ? 10.513 -4.876 -21.347 1.00 84.50 183 SER A C 1
ATOM 1451 O O . SER A 1 183 ? 11.548 -4.905 -20.685 1.00 84.50 183 SER A O 1
ATOM 1453 N N . ALA A 1 184 ? 10.027 -3.735 -21.846 1.00 90.06 184 ALA A N 1
ATOM 1454 C CA . ALA A 1 184 ? 10.666 -2.435 -21.638 1.00 90.06 184 ALA A CA 1
ATOM 1455 C C . ALA A 1 184 ? 10.693 -2.050 -20.152 1.00 90.06 184 ALA A C 1
ATOM 1457 O O . ALA A 1 184 ? 11.736 -1.652 -19.634 1.00 90.06 184 ALA A O 1
ATOM 1458 N N . CYS A 1 185 ? 9.573 -2.234 -19.444 1.00 91.81 185 CYS A N 1
ATOM 1459 C CA . CYS A 1 185 ? 9.494 -1.964 -18.012 1.00 91.81 185 CYS A CA 1
ATOM 1460 C C . CYS A 1 185 ? 10.416 -2.895 -17.214 1.00 91.81 185 CYS A C 1
ATOM 1462 O O . CYS A 1 185 ? 11.190 -2.421 -16.387 1.00 91.81 185 CYS A O 1
ATOM 1464 N N . SER A 1 186 ? 10.388 -4.204 -17.491 1.00 89.31 186 SER A N 1
ATOM 1465 C CA . SER A 1 186 ? 11.284 -5.178 -16.852 1.00 89.31 186 SER A CA 1
ATOM 1466 C C . SER A 1 186 ? 12.752 -4.850 -17.106 1.00 89.31 186 SER A C 1
ATOM 1468 O O . SER A 1 186 ? 13.572 -4.961 -16.202 1.00 89.31 186 SER A O 1
ATOM 1470 N N . THR A 1 187 ? 13.081 -4.390 -18.313 1.00 87.25 187 THR A N 1
ATOM 1471 C CA . THR A 1 187 ? 14.437 -3.963 -18.673 1.00 87.25 187 THR A CA 1
ATOM 1472 C C . THR A 1 187 ? 14.885 -2.778 -17.829 1.00 87.25 187 THR A C 1
ATOM 1474 O O . THR A 1 187 ? 15.964 -2.826 -17.244 1.00 87.25 187 THR A O 1
ATOM 1477 N N . LEU A 1 188 ? 14.048 -1.744 -17.697 1.00 90.50 188 LEU A N 1
ATOM 1478 C CA . LEU A 1 188 ? 14.341 -0.602 -16.828 1.00 90.50 188 LEU A CA 1
ATOM 1479 C C . LEU A 1 188 ? 14.534 -1.034 -15.370 1.00 90.50 188 LEU A C 1
ATOM 1481 O O . LEU A 1 188 ? 15.486 -0.585 -14.734 1.00 90.50 188 LEU A O 1
ATOM 1485 N N . CYS A 1 189 ? 13.695 -1.943 -14.861 1.00 88.69 189 CYS A N 1
ATOM 1486 C CA . CYS A 1 189 ? 13.858 -2.507 -13.521 1.00 88.69 189 CYS A CA 1
ATOM 1487 C C . CYS A 1 189 ? 15.209 -3.229 -13.373 1.00 88.69 189 CYS A C 1
ATOM 1489 O O . CYS A 1 189 ? 15.974 -2.895 -12.470 1.00 88.69 189 CYS A O 1
ATOM 1491 N N . ASN A 1 190 ? 15.561 -4.123 -14.302 1.00 84.44 190 ASN A N 1
ATOM 1492 C CA . ASN A 1 190 ? 16.827 -4.867 -14.279 1.00 84.44 190 ASN A CA 1
ATOM 1493 C C . ASN A 1 190 ? 18.059 -3.951 -14.343 1.00 84.44 190 ASN A C 1
ATOM 1495 O O . ASN A 1 190 ? 19.066 -4.219 -13.686 1.00 84.44 190 ASN A O 1
ATOM 1499 N N . ILE A 1 191 ? 17.999 -2.871 -15.131 1.00 82.88 191 ILE A N 1
ATOM 1500 C CA . ILE A 1 191 ? 19.067 -1.863 -15.186 1.00 82.88 191 ILE A CA 1
ATOM 1501 C C . ILE A 1 191 ? 19.161 -1.145 -13.833 1.00 82.88 191 ILE A C 1
ATOM 1503 O O . ILE A 1 191 ? 20.249 -1.020 -13.267 1.00 82.88 191 ILE A O 1
ATOM 1507 N N . SER A 1 192 ? 18.021 -0.715 -13.286 1.00 84.44 192 SER A N 1
ATOM 1508 C CA . SER A 1 192 ? 17.964 0.059 -12.042 1.00 84.44 192 SER A CA 1
ATOM 1509 C C . SER A 1 192 ? 18.368 -0.712 -10.785 1.00 84.44 192 SER A C 1
ATOM 1511 O O . SER A 1 192 ? 18.815 -0.089 -9.826 1.00 84.44 192 SER A O 1
ATOM 1513 N N . GLU A 1 193 ? 18.278 -2.046 -10.786 1.00 79.75 193 GLU A N 1
ATOM 1514 C CA . GLU A 1 193 ? 18.779 -2.879 -9.683 1.00 79.75 193 GLU A CA 1
ATOM 1515 C C . GLU A 1 193 ? 20.295 -2.738 -9.487 1.00 79.75 193 GLU A C 1
ATOM 1517 O O . GLU A 1 193 ? 20.785 -2.880 -8.367 1.00 79.75 193 GLU A O 1
ATOM 1522 N N . ARG A 1 194 ? 21.043 -2.434 -10.558 1.00 77.56 194 ARG A N 1
ATOM 1523 C CA . ARG A 1 194 ? 22.497 -2.203 -10.496 1.00 77.56 194 ARG A CA 1
ATOM 1524 C C . ARG A 1 194 ? 22.870 -0.730 -10.563 1.00 77.56 194 ARG A C 1
ATOM 1526 O O . ARG A 1 194 ? 23.828 -0.319 -9.915 1.00 77.56 194 ARG A O 1
ATOM 1533 N N . VAL A 1 195 ? 22.126 0.058 -11.340 1.00 78.94 195 VAL A N 1
ATOM 1534 C CA . VAL A 1 195 ? 22.391 1.484 -11.567 1.00 78.94 195 VAL A CA 1
ATOM 1535 C C . VAL A 1 195 ? 21.095 2.285 -11.381 1.00 78.94 195 VAL A C 1
ATOM 1537 O O . VAL A 1 195 ? 20.420 2.613 -12.360 1.00 78.94 195 VAL A O 1
ATOM 1540 N N . PRO A 1 196 ? 20.706 2.603 -10.133 1.00 79.00 196 PRO A N 1
ATOM 1541 C CA . PRO A 1 196 ? 19.508 3.389 -9.862 1.00 79.00 196 PRO A CA 1
ATOM 1542 C C . PRO A 1 196 ? 19.760 4.864 -10.201 1.00 79.00 196 PRO A C 1
ATOM 1544 O O . PRO A 1 196 ? 20.279 5.622 -9.384 1.00 79.00 196 PRO A O 1
ATOM 1547 N N . THR A 1 197 ? 19.411 5.278 -11.421 1.00 83.44 197 THR A N 1
ATOM 1548 C CA . THR A 1 197 ? 19.478 6.687 -11.838 1.00 83.44 197 THR A CA 1
ATOM 1549 C C . THR A 1 197 ? 18.146 7.398 -11.612 1.00 83.44 197 THR A C 1
ATOM 1551 O O . THR A 1 197 ? 17.074 6.796 -11.719 1.00 83.44 197 THR A O 1
ATOM 1554 N N . ASP A 1 198 ? 18.204 8.708 -11.354 1.00 84.75 198 ASP A N 1
ATOM 1555 C CA . ASP A 1 198 ? 17.010 9.545 -11.184 1.00 84.75 198 ASP A CA 1
ATOM 1556 C C . ASP A 1 198 ? 16.074 9.477 -12.399 1.00 84.75 198 ASP A C 1
ATOM 1558 O O . ASP A 1 198 ? 14.854 9.504 -12.243 1.00 84.75 198 ASP A O 1
ATOM 1562 N N . ASP A 1 199 ? 16.626 9.363 -13.608 1.00 84.44 199 ASP A N 1
ATOM 1563 C CA . ASP A 1 199 ? 15.835 9.306 -14.837 1.00 84.44 199 ASP A CA 1
ATOM 1564 C C . ASP A 1 199 ? 15.066 7.989 -14.959 1.00 84.44 199 ASP A C 1
ATOM 1566 O O . ASP A 1 199 ? 13.875 8.014 -15.275 1.00 84.44 199 ASP A O 1
ATOM 1570 N N . ILE A 1 200 ? 15.681 6.849 -14.618 1.00 87.56 200 ILE A N 1
ATOM 1571 C CA . ILE A 1 200 ? 14.964 5.566 -14.598 1.00 87.56 200 ILE A CA 1
ATOM 1572 C C . ILE A 1 200 ? 13.868 5.592 -13.529 1.00 87.56 200 ILE A C 1
ATOM 1574 O O . ILE A 1 200 ? 12.738 5.190 -13.801 1.00 87.56 200 ILE A O 1
ATOM 1578 N N . ILE A 1 201 ? 14.161 6.117 -12.335 1.00 90.12 201 ILE A N 1
ATOM 1579 C CA . ILE A 1 201 ? 13.176 6.215 -11.248 1.00 90.12 201 ILE A CA 1
ATOM 1580 C C . ILE A 1 201 ? 11.977 7.077 -11.677 1.00 90.12 201 ILE A C 1
ATOM 1582 O O . ILE A 1 201 ? 10.833 6.671 -11.471 1.00 90.12 201 ILE A O 1
ATOM 1586 N N . LYS A 1 202 ? 12.208 8.233 -12.316 1.00 88.75 202 LYS A N 1
ATOM 1587 C CA . LYS A 1 202 ? 11.129 9.092 -12.843 1.00 88.75 202 LYS A CA 1
ATOM 1588 C C . LYS A 1 202 ? 10.272 8.365 -13.879 1.00 88.75 202 LYS A C 1
ATOM 1590 O O . LYS A 1 202 ? 9.047 8.461 -13.815 1.00 88.75 202 LYS A O 1
ATOM 1595 N N . VAL A 1 203 ? 10.898 7.631 -14.804 1.00 90.06 203 VAL A N 1
ATOM 1596 C CA . VAL A 1 203 ? 10.183 6.839 -15.818 1.00 90.06 203 VAL A CA 1
ATOM 1597 C C . VAL A 1 203 ? 9.354 5.734 -15.162 1.00 90.06 203 VAL A C 1
ATOM 1599 O O . VAL A 1 203 ? 8.194 5.542 -15.516 1.00 90.06 203 VAL A O 1
ATOM 1602 N N . LEU A 1 204 ? 9.892 5.026 -14.169 1.00 91.81 204 LEU A N 1
ATOM 1603 C CA . LEU A 1 204 ? 9.137 3.992 -13.458 1.00 91.81 204 LEU A CA 1
ATOM 1604 C C . LEU A 1 204 ? 7.946 4.580 -12.683 1.00 91.81 204 LEU A C 1
ATOM 1606 O O . LEU A 1 204 ? 6.876 3.976 -12.681 1.00 91.81 204 LEU A O 1
ATOM 1610 N N . VAL A 1 205 ? 8.081 5.771 -12.086 1.00 91.25 205 VAL A N 1
ATOM 1611 C CA . VAL A 1 205 ? 6.963 6.451 -11.403 1.00 91.25 205 VAL A CA 1
ATOM 1612 C C . VAL A 1 205 ? 5.868 6.875 -12.383 1.00 91.25 205 VAL A C 1
ATOM 1614 O O . VAL A 1 205 ? 4.692 6.682 -12.081 1.00 91.25 205 VAL A O 1
ATOM 1617 N N . SER A 1 206 ? 6.208 7.399 -13.565 1.00 89.31 206 SER A N 1
ATOM 1618 C CA . SER A 1 206 ? 5.187 7.712 -14.579 1.00 89.31 206 SER A CA 1
ATOM 1619 C C . SER A 1 206 ? 4.510 6.448 -15.127 1.00 89.31 206 SER A C 1
ATOM 1621 O O . SER A 1 206 ? 3.309 6.453 -15.402 1.00 89.31 206 SER A O 1
ATOM 1623 N N . THR A 1 207 ? 5.250 5.337 -15.193 1.00 89.81 207 THR A N 1
ATOM 1624 C CA . THR A 1 207 ? 4.761 4.017 -15.630 1.00 89.81 207 THR A CA 1
ATOM 1625 C C . THR A 1 207 ? 3.688 3.442 -14.698 1.00 89.81 207 THR A C 1
ATOM 1627 O O . THR A 1 207 ? 2.826 2.689 -15.150 1.00 89.81 207 THR A O 1
ATOM 1630 N N . LEU A 1 208 ? 3.643 3.864 -13.427 1.00 88.62 208 LEU A N 1
ATOM 1631 C CA . LEU A 1 208 ? 2.579 3.489 -12.482 1.00 88.62 208 LEU A CA 1
ATOM 1632 C C . LEU A 1 208 ? 1.173 3.937 -12.920 1.00 88.62 208 LEU A C 1
ATOM 1634 O O . LEU A 1 208 ? 0.182 3.474 -12.354 1.00 88.62 208 LEU A O 1
ATOM 1638 N N . GLY A 1 209 ? 1.078 4.861 -13.881 1.00 85.38 209 GLY A N 1
ATOM 1639 C CA . GLY A 1 209 ? -0.181 5.373 -14.423 1.00 85.38 209 GLY A CA 1
ATOM 1640 C C . GLY A 1 209 ? -0.669 4.662 -15.680 1.00 85.38 209 GLY A C 1
ATOM 1641 O O . GLY A 1 209 ? -1.731 5.022 -16.187 1.00 85.38 209 GLY A O 1
ATOM 1642 N N . ILE A 1 210 ? 0.097 3.703 -16.208 1.00 82.81 210 ILE A N 1
ATOM 1643 C CA . ILE A 1 210 ? -0.265 2.979 -17.427 1.00 82.81 210 ILE A CA 1
ATOM 1644 C C . ILE A 1 210 ? -1.362 1.964 -17.104 1.00 82.81 210 ILE A C 1
ATOM 1646 O O . ILE A 1 210 ? -1.211 1.125 -16.220 1.00 82.81 210 ILE A O 1
ATOM 1650 N N . THR A 1 211 ? -2.453 1.999 -17.871 1.00 70.19 211 THR A N 1
ATOM 1651 C CA . THR A 1 211 ? -3.604 1.088 -17.766 1.00 70.19 211 THR A CA 1
ATOM 1652 C C . THR A 1 211 ? -3.321 -0.294 -18.371 1.00 70.19 211 THR A C 1
ATOM 1654 O O . THR A 1 211 ? -4.105 -0.830 -19.152 1.00 70.19 211 THR A O 1
ATOM 1657 N N . ASP A 1 212 ? -2.183 -0.890 -18.018 1.00 80.25 212 ASP A N 1
ATOM 1658 C CA . ASP A 1 212 ? -1.821 -2.265 -18.362 1.00 80.25 212 ASP A CA 1
ATOM 1659 C C . ASP A 1 212 ? -1.295 -2.952 -17.100 1.00 80.25 212 ASP A C 1
ATOM 1661 O O . ASP A 1 212 ? -0.184 -2.680 -16.644 1.00 80.25 212 ASP A O 1
ATOM 1665 N N . TYR A 1 213 ? -2.125 -3.814 -16.505 1.00 79.19 213 TYR A N 1
ATOM 1666 C CA . TYR A 1 213 ? -1.884 -4.381 -15.174 1.00 79.19 213 TYR A CA 1
ATOM 1667 C C . TYR A 1 213 ? -0.494 -5.032 -15.007 1.00 79.19 213 TYR A C 1
ATOM 1669 O O . TYR A 1 213 ? 0.153 -4.767 -13.992 1.00 79.19 213 TYR A O 1
ATOM 1677 N N . PRO A 1 214 ? 0.027 -5.832 -15.965 1.00 84.31 214 PRO A N 1
ATOM 1678 C CA . PRO A 1 214 ? 1.388 -6.360 -15.885 1.00 84.31 214 PRO A CA 1
ATOM 1679 C C . PRO A 1 214 ? 2.456 -5.266 -15.793 1.00 84.31 214 PRO A C 1
ATOM 1681 O O . PRO A 1 214 ? 3.366 -5.377 -14.979 1.00 84.31 214 PRO A O 1
ATOM 1684 N N . VAL A 1 215 ? 2.339 -4.201 -16.589 1.00 87.12 215 VAL A N 1
ATOM 1685 C CA . VAL A 1 215 ? 3.327 -3.113 -16.652 1.00 87.12 215 VAL A CA 1
ATOM 1686 C C . VAL A 1 215 ? 3.322 -2.314 -15.350 1.00 87.12 215 VAL A C 1
ATOM 1688 O O . VAL A 1 215 ? 4.375 -2.080 -14.760 1.00 87.12 215 VAL A O 1
ATOM 1691 N N . GLU A 1 216 ? 2.131 -1.974 -14.858 1.00 87.31 216 GLU A N 1
ATOM 1692 C CA . GLU A 1 216 ? 1.932 -1.323 -13.560 1.00 87.31 216 GLU A CA 1
ATOM 1693 C C . GLU A 1 216 ? 2.552 -2.146 -12.418 1.00 87.31 216 GLU A C 1
ATOM 1695 O O . GLU A 1 216 ? 3.282 -1.621 -11.573 1.00 87.31 216 GLU A O 1
ATOM 1700 N N . PHE A 1 217 ? 2.282 -3.454 -12.403 1.00 86.25 217 PHE A N 1
ATOM 1701 C CA . PHE A 1 217 ? 2.789 -4.373 -11.389 1.00 86.25 217 PHE A CA 1
ATOM 1702 C C . PHE A 1 217 ? 4.317 -4.487 -11.426 1.00 86.25 217 PHE A C 1
ATOM 1704 O O . PHE A 1 217 ? 4.953 -4.432 -10.371 1.00 86.25 217 PHE A O 1
ATOM 1711 N N . ILE A 1 218 ? 4.913 -4.601 -12.619 1.00 89.00 218 ILE A N 1
ATOM 1712 C CA . ILE A 1 218 ? 6.371 -4.645 -12.796 1.00 89.00 218 ILE A CA 1
ATOM 1713 C C . ILE A 1 218 ? 7.002 -3.345 -12.289 1.00 89.00 218 ILE A C 1
ATOM 1715 O O . ILE A 1 218 ? 7.935 -3.408 -11.490 1.00 89.00 218 ILE A O 1
ATOM 1719 N N . ALA A 1 219 ? 6.469 -2.182 -12.677 1.00 91.56 219 ALA A N 1
ATOM 1720 C CA . ALA A 1 219 ? 6.980 -0.886 -12.231 1.00 91.56 219 ALA A CA 1
ATOM 1721 C C . ALA A 1 219 ? 6.889 -0.727 -10.706 1.00 91.56 219 ALA A C 1
ATOM 1723 O O . ALA A 1 219 ? 7.861 -0.327 -10.063 1.00 91.56 219 ALA A O 1
ATOM 1724 N N . SER A 1 220 ? 5.749 -1.100 -10.113 1.00 90.62 220 SER A N 1
ATOM 1725 C CA . SER A 1 220 ? 5.548 -1.069 -8.662 1.00 90.62 220 SER A CA 1
ATOM 1726 C C . SER A 1 220 ? 6.548 -1.970 -7.936 1.00 90.62 220 SER A C 1
ATOM 1728 O O . SER A 1 220 ? 7.170 -1.531 -6.971 1.00 90.62 220 SER A O 1
ATOM 1730 N N . ASN A 1 221 ? 6.729 -3.213 -8.387 1.00 89.38 221 ASN A N 1
ATOM 1731 C CA . ASN A 1 221 ? 7.661 -4.146 -7.753 1.00 89.38 221 ASN A CA 1
ATOM 1732 C C . ASN A 1 221 ? 9.117 -3.718 -7.934 1.00 89.38 221 ASN A C 1
ATOM 1734 O O . ASN A 1 221 ? 9.892 -3.806 -6.984 1.00 89.38 221 ASN A O 1
ATOM 1738 N N . GLY A 1 222 ? 9.477 -3.223 -9.121 1.00 89.12 222 GLY A N 1
ATOM 1739 C CA . GLY A 1 222 ? 10.801 -2.679 -9.397 1.00 89.12 222 GLY A CA 1
ATOM 1740 C C . GLY A 1 222 ? 11.136 -1.536 -8.447 1.00 89.12 222 GLY A C 1
ATOM 1741 O O . GLY A 1 222 ? 12.131 -1.607 -7.732 1.00 89.12 222 GLY A O 1
ATOM 1742 N N . LEU A 1 223 ? 10.257 -0.533 -8.340 1.00 90.62 223 LEU A N 1
ATOM 1743 C CA . LEU A 1 223 ? 10.430 0.579 -7.398 1.00 90.62 223 LEU A CA 1
ATOM 1744 C C . LEU A 1 223 ? 10.524 0.107 -5.941 1.00 90.62 223 LEU A C 1
ATOM 1746 O O . LEU A 1 223 ? 11.370 0.603 -5.197 1.00 90.62 223 LEU A O 1
ATOM 1750 N N . SER A 1 224 ? 9.708 -0.870 -5.531 1.00 88.94 224 SER A N 1
ATOM 1751 C CA . SER A 1 224 ? 9.799 -1.455 -4.188 1.00 88.94 224 SER A CA 1
ATOM 1752 C C . SER A 1 224 ? 11.137 -2.162 -3.946 1.00 88.94 224 SER A C 1
ATOM 1754 O O . SER A 1 224 ? 11.711 -2.020 -2.871 1.00 88.94 224 SER A O 1
ATOM 1756 N N . ASN A 1 225 ? 11.663 -2.904 -4.922 1.00 85.81 225 ASN A N 1
ATOM 1757 C CA . ASN A 1 225 ? 12.953 -3.584 -4.793 1.00 85.81 225 ASN A CA 1
ATOM 1758 C C . ASN A 1 225 ? 14.113 -2.588 -4.705 1.00 85.81 225 ASN A C 1
ATOM 1760 O O . ASN A 1 225 ? 14.968 -2.726 -3.833 1.00 85.81 225 ASN A O 1
ATOM 1764 N N . ILE A 1 226 ? 14.099 -1.549 -5.542 1.00 84.56 226 ILE A N 1
ATOM 1765 C CA . ILE A 1 226 ? 15.112 -0.487 -5.527 1.00 84.56 226 ILE A CA 1
ATOM 1766 C C . ILE A 1 226 ? 15.066 0.287 -4.199 1.00 84.56 226 ILE A C 1
ATOM 1768 O O . ILE A 1 226 ? 16.105 0.590 -3.610 1.00 84.56 226 ILE A O 1
ATOM 1772 N N . GLY A 1 227 ? 13.863 0.615 -3.714 1.00 80.69 227 GLY A N 1
ATOM 1773 C CA . GLY A 1 227 ? 13.677 1.400 -2.494 1.00 80.69 227 GLY A CA 1
ATOM 1774 C C . GLY A 1 227 ? 13.939 0.629 -1.195 1.00 80.69 227 GLY A C 1
ATOM 1775 O O . GLY A 1 227 ? 14.138 1.259 -0.161 1.00 80.69 227 GLY A O 1
ATOM 1776 N N . LYS A 1 228 ? 13.985 -0.714 -1.219 1.00 78.50 228 LYS A N 1
ATOM 1777 C CA . LYS A 1 228 ? 14.442 -1.514 -0.064 1.00 78.50 228 LYS A CA 1
ATOM 1778 C C . LYS A 1 228 ? 15.909 -1.258 0.269 1.00 78.50 228 LYS A C 1
ATOM 1780 O O . LYS A 1 228 ? 16.312 -1.485 1.407 1.00 78.50 228 LYS A O 1
ATOM 1785 N N . ASN A 1 229 ? 16.702 -0.799 -0.701 1.00 75.25 229 ASN A N 1
ATOM 1786 C CA . ASN A 1 229 ? 18.062 -0.355 -0.447 1.00 75.25 229 ASN A CA 1
ATOM 1787 C C . ASN A 1 229 ? 18.026 1.029 0.239 1.00 75.25 229 ASN A C 1
ATOM 1789 O O . ASN A 1 229 ? 17.589 1.997 -0.390 1.00 75.25 229 ASN A O 1
ATOM 1793 N N . PRO A 1 230 ? 18.514 1.161 1.490 1.00 59.41 230 PRO A N 1
ATOM 1794 C CA . PRO A 1 230 ? 18.484 2.422 2.239 1.00 59.41 230 PRO A CA 1
ATOM 1795 C C . PRO A 1 230 ? 19.227 3.573 1.550 1.00 59.41 230 PRO A C 1
ATOM 1797 O O . PRO A 1 230 ? 18.967 4.739 1.840 1.00 59.41 230 PRO A O 1
ATOM 1800 N N . ALA A 1 231 ? 20.145 3.264 0.628 1.00 56.97 231 ALA A N 1
ATOM 1801 C CA . ALA A 1 231 ? 20.857 4.266 -0.157 1.00 56.97 231 ALA A CA 1
ATOM 1802 C C . ALA A 1 231 ? 19.947 5.013 -1.156 1.00 56.97 231 ALA A C 1
ATOM 1804 O O . ALA A 1 231 ? 20.332 6.075 -1.648 1.00 56.97 231 ALA A O 1
ATOM 1805 N N . THR A 1 232 ? 18.736 4.515 -1.445 1.00 67.88 232 THR A N 1
ATOM 1806 C CA . THR A 1 232 ? 17.892 5.050 -2.525 1.00 67.88 232 THR A CA 1
ATOM 1807 C C . THR A 1 232 ? 16.818 6.033 -2.054 1.00 67.88 232 THR A C 1
ATOM 1809 O O . THR A 1 232 ? 15.633 5.904 -2.368 1.00 67.88 232 THR A O 1
ATOM 1812 N N . TYR A 1 233 ? 17.236 7.105 -1.375 1.00 79.38 233 TYR A N 1
ATOM 1813 C CA . TYR A 1 233 ? 16.349 8.228 -1.024 1.00 79.38 233 TYR A CA 1
ATOM 1814 C C . TYR A 1 233 ? 15.657 8.867 -2.251 1.00 79.38 233 TYR A C 1
ATOM 1816 O O . TYR A 1 233 ? 14.574 9.447 -2.140 1.00 79.38 233 TYR A O 1
ATOM 1824 N N . ALA A 1 234 ? 16.248 8.719 -3.441 1.00 83.62 234 ALA A N 1
ATOM 1825 C CA . ALA A 1 234 ? 15.670 9.155 -4.710 1.00 83.62 234 ALA A CA 1
ATOM 1826 C C . ALA A 1 234 ? 14.299 8.513 -5.008 1.00 83.62 234 ALA A C 1
ATOM 1828 O O . ALA A 1 234 ? 13.403 9.201 -5.497 1.00 83.62 234 ALA A O 1
ATOM 1829 N N . VAL A 1 235 ? 14.092 7.236 -4.647 1.00 86.25 235 VAL A N 1
ATOM 1830 C CA . VAL A 1 235 ? 12.799 6.552 -4.841 1.00 86.25 235 VAL A CA 1
ATOM 1831 C C . VAL A 1 235 ? 11.722 7.192 -3.972 1.00 86.25 235 VAL A C 1
ATOM 1833 O O . VAL A 1 235 ? 10.655 7.524 -4.479 1.00 86.25 235 VAL A O 1
ATOM 1836 N N . ILE A 1 236 ? 12.011 7.450 -2.693 1.00 87.81 236 ILE A N 1
ATOM 1837 C CA . ILE A 1 236 ? 11.059 8.101 -1.779 1.00 87.81 236 ILE A CA 1
ATOM 1838 C C . ILE A 1 236 ? 10.665 9.481 -2.318 1.00 87.81 236 ILE A C 1
ATOM 1840 O O . ILE A 1 236 ? 9.478 9.779 -2.434 1.00 87.81 236 ILE A O 1
ATOM 1844 N N . LYS A 1 237 ? 11.641 10.300 -2.730 1.00 88.81 237 LYS A N 1
ATOM 1845 C CA . LYS A 1 237 ? 11.380 11.617 -3.338 1.00 88.81 237 LYS A CA 1
ATOM 1846 C C . LYS A 1 237 ? 10.479 11.529 -4.569 1.00 88.81 237 LYS A C 1
ATOM 1848 O O . LYS A 1 237 ? 9.544 12.317 -4.696 1.00 88.81 237 LYS A O 1
ATOM 1853 N N . ALA A 1 238 ? 10.744 10.582 -5.465 1.00 88.88 238 ALA A N 1
ATOM 1854 C CA . ALA A 1 238 ? 9.946 10.411 -6.672 1.00 88.88 238 ALA A CA 1
ATOM 1855 C C . ALA A 1 238 ? 8.516 9.930 -6.356 1.00 88.88 238 ALA A C 1
ATOM 1857 O O . ALA A 1 238 ? 7.558 10.423 -6.950 1.00 88.88 238 ALA A O 1
ATOM 1858 N N . LEU A 1 239 ? 8.347 9.041 -5.373 1.00 90.75 239 LEU A N 1
ATOM 1859 C CA . LEU A 1 239 ? 7.030 8.589 -4.912 1.00 90.75 239 LEU A CA 1
ATOM 1860 C C . LEU A 1 239 ? 6.225 9.720 -4.258 1.00 90.75 239 LEU A C 1
ATOM 1862 O O . LEU A 1 239 ? 5.026 9.821 -4.506 1.00 90.75 239 LEU A O 1
ATOM 1866 N N . LEU A 1 240 ? 6.865 10.616 -3.497 1.00 90.62 240 LEU A N 1
ATOM 1867 C CA . LEU A 1 240 ? 6.210 11.809 -2.938 1.00 90.62 240 LEU A CA 1
ATOM 1868 C C . LEU A 1 240 ? 5.661 12.739 -4.029 1.00 90.62 240 LEU A C 1
ATOM 1870 O O . LEU A 1 240 ? 4.602 13.343 -3.850 1.00 90.62 240 LEU A O 1
ATOM 1874 N N . ILE A 1 241 ? 6.360 12.847 -5.162 1.00 89.56 241 ILE A N 1
ATOM 1875 C CA . ILE A 1 241 ? 5.858 13.558 -6.345 1.00 89.56 241 ILE A CA 1
ATOM 1876 C C . ILE A 1 241 ? 4.675 12.787 -6.950 1.00 89.56 241 ILE A C 1
ATOM 1878 O O . ILE A 1 241 ? 3.643 13.389 -7.243 1.00 89.56 241 ILE A O 1
ATOM 1882 N N . GLY A 1 242 ? 4.784 11.459 -7.065 1.00 88.81 242 GLY A N 1
ATOM 1883 C CA . GLY A 1 242 ? 3.712 10.580 -7.547 1.00 88.81 242 GLY A CA 1
ATOM 1884 C C . GLY A 1 242 ? 2.412 10.682 -6.738 1.00 88.81 242 GLY A C 1
ATOM 1885 O O . GLY A 1 242 ? 1.331 10.719 -7.318 1.00 88.81 242 GLY A O 1
ATOM 1886 N N . LEU A 1 243 ? 2.491 10.829 -5.412 1.00 88.56 243 LEU A N 1
ATOM 1887 C CA . LEU A 1 243 ? 1.317 11.028 -4.547 1.00 88.56 243 LEU A CA 1
ATOM 1888 C C . LEU A 1 243 ? 0.557 12.333 -4.826 1.00 88.56 243 LEU A C 1
ATOM 1890 O O . LEU A 1 243 ? -0.640 12.424 -4.552 1.00 88.56 243 LEU A O 1
ATOM 1894 N N . LYS A 1 244 ? 1.238 13.343 -5.374 1.00 88.75 244 LYS A N 1
ATOM 1895 C CA . LYS A 1 244 ? 0.649 14.637 -5.752 1.00 88.75 244 LYS A CA 1
ATOM 1896 C C . LYS A 1 244 ? 0.230 14.689 -7.225 1.00 88.75 244 LYS A C 1
ATOM 1898 O O . LYS A 1 244 ? -0.287 15.709 -7.668 1.00 88.75 244 LYS A O 1
ATOM 1903 N N . HIS A 1 245 ? 0.459 13.619 -7.983 1.00 91.06 245 HIS A N 1
ATOM 1904 C CA . HIS A 1 245 ? 0.191 13.563 -9.416 1.00 91.06 245 HIS A CA 1
ATOM 1905 C C . HIS A 1 245 ? -1.315 13.569 -9.706 1.00 91.06 245 HIS A C 1
ATOM 1907 O O . HIS A 1 245 ? -2.061 12.938 -8.980 1.00 91.06 245 HIS A O 1
ATOM 1913 N N . GLU A 1 246 ? -1.793 14.204 -10.778 1.00 88.00 246 GLU A N 1
ATOM 1914 C CA . GLU A 1 246 ? -3.238 14.301 -11.071 1.00 88.00 246 GLU A CA 1
ATOM 1915 C C . GLU A 1 246 ? -3.907 12.939 -11.338 1.00 88.00 246 GLU A C 1
ATOM 1917 O O . GLU A 1 246 ? -5.006 12.680 -10.854 1.00 88.00 246 GLU A O 1
ATOM 1922 N N . ASN A 1 247 ? -3.219 12.042 -12.054 1.00 87.81 247 ASN A N 1
ATOM 1923 C CA . ASN A 1 247 ? -3.662 10.667 -12.320 1.00 87.81 247 ASN A CA 1
ATOM 1924 C C . ASN A 1 247 ? -3.777 9.826 -11.030 1.00 87.81 247 ASN A C 1
ATOM 1926 O O . ASN A 1 247 ? -2.767 9.502 -10.399 1.00 87.81 247 ASN A O 1
ATOM 1930 N N . SER A 1 248 ? -4.999 9.404 -10.694 1.00 87.00 248 SER A N 1
ATOM 1931 C CA . SER A 1 248 ? -5.298 8.604 -9.502 1.00 87.00 248 SER A CA 1
ATOM 1932 C C . SER A 1 248 ? -4.607 7.239 -9.464 1.00 87.00 248 SER A C 1
ATOM 1934 O O . SER A 1 248 ? -4.239 6.781 -8.385 1.00 87.00 248 SER A O 1
ATOM 1936 N N . SER A 1 249 ? -4.350 6.606 -10.614 1.00 87.50 249 SER A N 1
ATOM 1937 C CA . SER A 1 249 ? -3.592 5.349 -10.668 1.00 87.50 249 SER A CA 1
ATOM 1938 C C . SER A 1 249 ? -2.159 5.547 -10.175 1.00 87.50 249 SER A C 1
ATOM 1940 O O . SER A 1 249 ? -1.671 4.740 -9.385 1.00 87.50 249 SER A O 1
ATOM 1942 N N . ILE A 1 250 ? -1.510 6.656 -10.555 1.00 89.12 250 ILE A N 1
ATOM 1943 C CA . ILE A 1 250 ? -0.160 6.986 -10.069 1.00 89.12 250 ILE A CA 1
ATOM 1944 C C . ILE A 1 250 ? -0.185 7.213 -8.558 1.00 89.12 250 ILE A C 1
ATOM 1946 O O . ILE A 1 250 ? 0.654 6.644 -7.862 1.00 89.12 250 ILE A O 1
ATOM 1950 N N . LYS A 1 251 ? -1.166 7.964 -8.034 1.00 91.25 251 LYS A N 1
ATOM 1951 C CA . LYS A 1 251 ? -1.310 8.184 -6.583 1.00 91.25 251 LYS A CA 1
ATOM 1952 C C . LYS A 1 251 ? -1.456 6.862 -5.828 1.00 91.25 251 LYS A C 1
ATOM 1954 O O . LYS A 1 251 ? -0.679 6.570 -4.920 1.00 91.25 251 LYS A O 1
ATOM 1959 N N . ALA A 1 252 ? -2.417 6.038 -6.243 1.00 87.75 252 ALA A N 1
ATOM 1960 C CA . ALA A 1 252 ? -2.730 4.781 -5.582 1.00 87.75 252 ALA A CA 1
ATOM 1961 C C . ALA A 1 252 ? -1.543 3.813 -5.598 1.00 87.75 252 ALA A C 1
ATOM 1963 O O . ALA A 1 252 ? -1.256 3.157 -4.595 1.00 87.75 252 ALA A O 1
ATOM 1964 N N . ASN A 1 253 ? -0.835 3.732 -6.722 1.00 89.75 253 ASN A N 1
ATOM 1965 C CA . ASN A 1 253 ? 0.313 2.849 -6.860 1.00 89.75 253 ASN A CA 1
ATOM 1966 C C . ASN A 1 253 ? 1.552 3.395 -6.153 1.00 89.75 253 ASN A C 1
ATOM 1968 O O . ASN A 1 253 ? 2.298 2.608 -5.581 1.00 89.75 253 ASN A O 1
ATOM 1972 N N . ALA A 1 254 ? 1.735 4.714 -6.084 1.00 90.44 254 ALA A N 1
ATOM 1973 C CA . ALA A 1 254 ? 2.770 5.308 -5.246 1.00 90.44 254 ALA A CA 1
ATOM 1974 C C . ALA A 1 254 ? 2.547 4.967 -3.760 1.00 90.44 254 ALA A C 1
ATOM 1976 O O . ALA A 1 254 ? 3.494 4.548 -3.094 1.00 90.44 254 ALA A O 1
ATOM 1977 N N . CYS A 1 255 ? 1.301 5.028 -3.260 1.00 89.06 255 CYS A N 1
ATOM 1978 C CA . CYS A 1 255 ? 0.958 4.535 -1.917 1.00 89.06 255 CYS A CA 1
ATOM 1979 C C . CYS A 1 255 ? 1.297 3.048 -1.749 1.00 89.06 255 CYS A C 1
ATOM 1981 O O . CYS A 1 255 ? 1.891 2.670 -0.744 1.00 89.06 255 CYS A O 1
ATOM 1983 N N . LYS A 1 256 ? 0.962 2.206 -2.734 1.00 89.62 256 LYS A N 1
ATOM 1984 C CA . LYS A 1 256 ? 1.263 0.764 -2.702 1.00 89.62 256 LYS A CA 1
ATOM 1985 C C . LYS A 1 256 ? 2.767 0.482 -2.652 1.00 89.62 256 LYS A C 1
ATOM 1987 O O . LYS A 1 256 ? 3.207 -0.417 -1.942 1.00 89.62 256 LYS A O 1
ATOM 1992 N N . VAL A 1 257 ? 3.570 1.240 -3.397 1.00 89.75 257 VAL A N 1
ATOM 1993 C CA . VAL A 1 257 ? 5.029 1.106 -3.339 1.00 89.75 257 VAL A CA 1
ATOM 1994 C C . VAL A 1 257 ? 5.532 1.503 -1.953 1.00 89.75 257 VAL A C 1
ATOM 1996 O O . VAL A 1 257 ? 6.313 0.750 -1.381 1.00 89.75 257 VAL A O 1
ATOM 1999 N N . LEU A 1 258 ? 5.060 2.621 -1.389 1.00 88.50 258 LEU A N 1
ATOM 2000 C CA . LEU A 1 258 ? 5.427 3.057 -0.033 1.00 88.50 258 LEU A CA 1
ATOM 2001 C C . LEU A 1 258 ? 5.040 2.024 1.037 1.00 88.50 258 LEU A C 1
ATOM 2003 O O . LEU A 1 258 ? 5.846 1.734 1.916 1.00 88.50 258 LEU A O 1
ATOM 2007 N N . ASP A 1 259 ? 3.867 1.403 0.912 1.00 86.00 259 ASP A N 1
ATOM 2008 C CA . ASP A 1 259 ? 3.420 0.289 1.757 1.00 86.00 259 ASP A CA 1
ATOM 2009 C C . ASP A 1 259 ? 4.403 -0.907 1.727 1.00 86.00 259 ASP A C 1
ATOM 2011 O O . ASP A 1 259 ? 4.635 -1.583 2.732 1.00 86.00 259 ASP A O 1
ATOM 2015 N N . ASN A 1 260 ? 5.044 -1.168 0.588 1.00 85.62 260 ASN A N 1
ATOM 2016 C CA . ASN A 1 260 ? 6.045 -2.231 0.450 1.00 85.62 260 ASN A CA 1
ATOM 2017 C C . ASN A 1 260 ? 7.451 -1.842 0.940 1.00 85.62 260 ASN A C 1
ATOM 2019 O O . ASN A 1 260 ? 8.270 -2.735 1.170 1.00 85.62 260 ASN A O 1
ATOM 2023 N N . LEU A 1 261 ? 7.747 -0.545 1.082 1.00 80.94 261 LEU A N 1
ATOM 2024 C CA . LEU A 1 261 ? 9.041 -0.049 1.574 1.00 80.94 261 LEU A CA 1
ATOM 2025 C C . LEU A 1 261 ? 9.175 -0.094 3.104 1.00 80.94 261 LEU A C 1
ATOM 2027 O O . LEU A 1 261 ? 10.269 0.144 3.615 1.00 80.94 261 LEU A O 1
ATOM 2031 N N . SER A 1 262 ? 8.088 -0.453 3.799 1.00 70.94 262 SER A N 1
ATOM 2032 C CA . SER A 1 262 ? 8.014 -0.674 5.248 1.00 70.94 262 SER A CA 1
ATOM 2033 C C . SER A 1 262 ? 8.602 0.479 6.082 1.00 70.94 262 SER A C 1
ATOM 2035 O O . SER A 1 262 ? 8.614 1.636 5.656 1.00 70.94 262 SER A O 1
ATOM 2037 N N . GLU A 1 263 ? 9.052 0.188 7.307 1.00 67.12 263 GLU A N 1
ATOM 2038 C CA . GLU A 1 263 ? 9.525 1.175 8.286 1.00 67.12 263 GLU A CA 1
ATOM 2039 C C . GLU A 1 263 ? 10.686 2.051 7.787 1.00 67.12 263 GLU A C 1
ATOM 2041 O O . GLU A 1 263 ? 10.886 3.152 8.300 1.00 67.12 263 GLU A O 1
ATOM 2046 N N . ASN A 1 264 ? 11.433 1.605 6.772 1.00 69.12 264 ASN A N 1
ATOM 2047 C CA . ASN A 1 264 ? 12.565 2.353 6.218 1.00 69.12 264 ASN A CA 1
ATOM 2048 C C . ASN A 1 264 ? 12.137 3.664 5.535 1.00 69.12 264 ASN A C 1
ATOM 2050 O O . ASN A 1 264 ? 12.963 4.559 5.358 1.00 69.12 264 ASN A O 1
ATOM 2054 N N . ALA A 1 265 ? 10.857 3.801 5.174 1.00 69.94 265 ALA A N 1
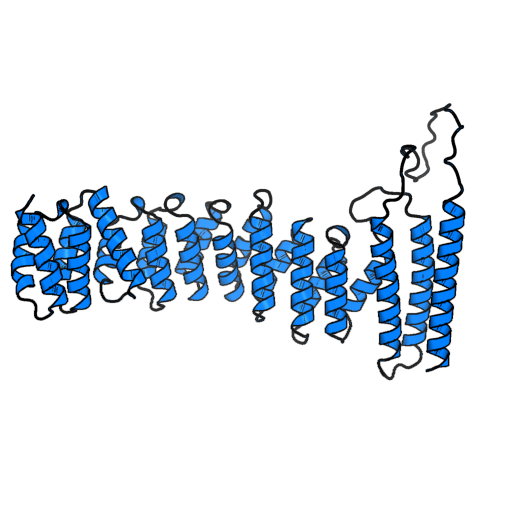ATOM 2055 C CA . ALA A 1 265 ? 10.298 4.998 4.551 1.00 69.94 265 ALA A CA 1
ATOM 2056 C C . ALA A 1 265 ? 9.599 5.952 5.544 1.00 69.94 265 ALA A C 1
ATOM 2058 O O . ALA A 1 265 ? 8.950 6.901 5.108 1.00 69.94 265 ALA A O 1
ATOM 2059 N N . ALA A 1 266 ? 9.716 5.734 6.860 1.00 75.06 266 ALA A N 1
ATOM 2060 C CA . ALA A 1 266 ? 9.006 6.483 7.907 1.00 75.06 266 ALA A CA 1
ATOM 2061 C C . ALA A 1 266 ? 9.531 7.922 8.137 1.00 75.06 266 ALA A C 1
ATOM 2063 O O . ALA A 1 266 ? 9.889 8.296 9.255 1.00 75.06 266 ALA A O 1
ATOM 2064 N N . THR A 1 267 ? 9.608 8.748 7.093 1.00 84.81 267 THR A N 1
ATOM 2065 C CA . THR A 1 267 ? 9.964 10.170 7.211 1.00 84.81 267 THR A CA 1
ATOM 2066 C C . THR A 1 267 ? 8.724 11.036 7.423 1.00 84.81 267 THR A C 1
ATOM 2068 O O . THR A 1 267 ? 7.613 10.662 7.048 1.00 84.81 267 THR A O 1
ATOM 2071 N N . VAL A 1 268 ? 8.909 12.234 7.988 1.00 85.75 268 VAL A N 1
ATOM 2072 C CA . VAL A 1 268 ? 7.818 13.206 8.196 1.00 85.75 268 VAL A CA 1
ATOM 2073 C C . VAL A 1 268 ? 7.097 13.528 6.883 1.00 85.75 268 VAL A C 1
ATOM 2075 O O . VAL A 1 268 ? 5.869 13.548 6.852 1.00 85.75 268 VAL A O 1
ATOM 2078 N N . ASP A 1 269 ? 7.840 13.697 5.787 1.00 88.00 269 ASP A N 1
ATOM 2079 C CA . ASP A 1 269 ? 7.265 13.997 4.471 1.00 88.00 269 ASP A CA 1
ATOM 2080 C C . ASP A 1 269 ? 6.388 12.852 3.943 1.00 88.00 269 ASP A C 1
ATOM 2082 O O . ASP A 1 269 ? 5.311 13.096 3.395 1.00 88.00 269 ASP A O 1
ATOM 2086 N N . VAL A 1 270 ? 6.816 11.596 4.129 1.00 88.25 270 VAL A N 1
ATOM 2087 C CA . VAL A 1 270 ? 6.030 10.410 3.745 1.00 88.25 270 VAL A CA 1
ATOM 2088 C C . VAL A 1 270 ? 4.763 10.325 4.575 1.00 88.25 270 VAL A C 1
ATOM 2090 O O . VAL A 1 270 ? 3.684 10.126 4.022 1.00 88.25 270 VAL A O 1
ATOM 2093 N N . ILE A 1 271 ? 4.868 10.546 5.881 1.00 90.25 271 ILE A N 1
ATOM 2094 C CA . ILE A 1 271 ? 3.725 10.529 6.791 1.00 90.25 271 ILE A CA 1
ATOM 2095 C C . ILE A 1 271 ? 2.689 11.590 6.389 1.00 90.25 271 ILE A C 1
ATOM 2097 O O . ILE A 1 271 ? 1.505 11.277 6.259 1.00 90.25 271 ILE A O 1
ATOM 2101 N N . GLN A 1 272 ? 3.121 12.827 6.126 1.00 91.38 272 GLN A N 1
ATOM 2102 C CA . GLN A 1 272 ? 2.230 13.903 5.682 1.00 91.38 272 GLN A CA 1
ATOM 2103 C C . GLN A 1 272 ? 1.593 13.606 4.320 1.00 91.38 272 GLN A C 1
ATOM 2105 O O . GLN A 1 272 ? 0.408 13.879 4.114 1.00 91.38 272 GLN A O 1
ATOM 2110 N N . ALA A 1 273 ? 2.351 13.025 3.390 1.00 91.00 273 ALA A N 1
ATOM 2111 C CA . ALA A 1 273 ? 1.833 12.675 2.075 1.00 91.00 273 ALA A CA 1
ATOM 2112 C C . ALA A 1 273 ? 0.821 11.517 2.137 1.00 91.00 273 ALA A C 1
ATOM 2114 O O . ALA A 1 273 ? -0.217 11.590 1.481 1.00 91.00 273 ALA A O 1
ATOM 2115 N N . LEU A 1 274 ? 1.067 10.494 2.964 1.00 92.62 274 LEU A N 1
ATOM 2116 C CA . LEU A 1 274 ? 0.115 9.407 3.218 1.00 92.62 274 LEU A CA 1
ATOM 2117 C C . LEU A 1 274 ? -1.157 9.917 3.902 1.00 92.62 274 LEU A C 1
ATOM 2119 O O . LEU A 1 274 ? -2.255 9.509 3.536 1.00 92.62 274 LEU A O 1
ATOM 2123 N N . LEU A 1 275 ? -1.036 10.860 4.837 1.00 93.31 275 LEU A N 1
ATOM 2124 C CA . LEU A 1 275 ? -2.187 11.495 5.475 1.00 93.31 275 LEU A CA 1
ATOM 2125 C C . LEU A 1 275 ? -3.037 12.296 4.473 1.00 93.31 275 LEU A C 1
ATOM 2127 O O . LEU A 1 275 ? -4.266 12.227 4.499 1.00 93.31 275 LEU A O 1
ATOM 2131 N N . ALA A 1 276 ? -2.400 13.033 3.561 1.00 92.75 276 ALA A N 1
ATOM 2132 C CA . ALA A 1 276 ? -3.102 13.733 2.488 1.00 92.75 276 ALA A CA 1
ATOM 2133 C C . ALA A 1 276 ? -3.783 12.754 1.514 1.00 92.75 276 ALA A C 1
ATOM 2135 O O . ALA A 1 276 ? -4.918 12.997 1.100 1.00 92.75 276 ALA A O 1
ATOM 2136 N N . ALA A 1 277 ? -3.116 11.642 1.187 1.00 92.69 277 ALA A N 1
ATOM 2137 C CA . ALA A 1 277 ? -3.653 10.570 0.352 1.00 92.69 277 ALA A CA 1
ATOM 2138 C C . ALA A 1 277 ? -4.864 9.878 1.004 1.00 92.69 277 ALA A C 1
ATOM 2140 O O . ALA A 1 277 ? -5.845 9.595 0.323 1.00 92.69 277 ALA A O 1
ATOM 2141 N N . LEU A 1 278 ? -4.844 9.686 2.324 1.00 94.31 278 LEU A N 1
ATOM 2142 C CA . LEU A 1 278 ? -5.977 9.161 3.084 1.00 94.31 278 LEU A CA 1
ATOM 2143 C C . LEU A 1 278 ? -7.185 10.114 3.067 1.00 94.31 278 LEU A C 1
ATOM 2145 O O . LEU A 1 278 ? -8.321 9.679 2.911 1.00 94.31 278 LEU A O 1
ATOM 2149 N N . ARG A 1 279 ? -6.958 11.423 3.210 1.00 92.62 279 ARG A N 1
ATOM 2150 C CA . ARG A 1 279 ? -8.048 12.414 3.270 1.00 92.62 2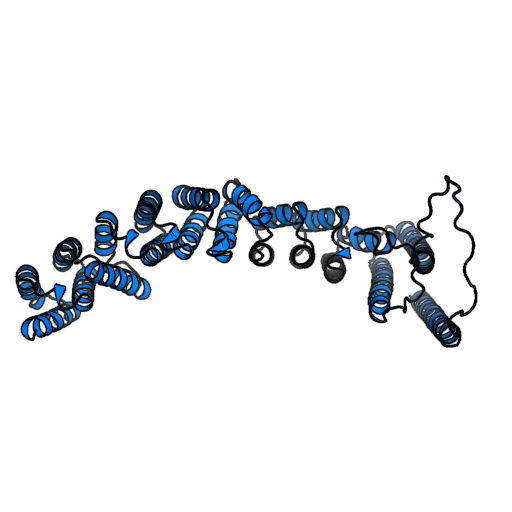79 ARG A CA 1
ATOM 2151 C C . ARG A 1 279 ? -8.670 12.718 1.909 1.00 92.62 279 ARG A C 1
ATOM 2153 O O . ARG A 1 279 ? -9.883 12.847 1.813 1.00 92.62 279 ARG A O 1
ATOM 2160 N N . ASN A 1 280 ? -7.838 12.849 0.876 1.00 90.25 280 ASN A N 1
ATOM 2161 C CA . ASN A 1 280 ? -8.236 13.414 -0.419 1.00 90.25 280 ASN A CA 1
ATOM 2162 C C . ASN A 1 280 ? -8.063 12.438 -1.595 1.00 90.25 280 ASN A C 1
ATOM 2164 O O . ASN A 1 280 ? -8.230 12.828 -2.753 1.00 90.25 280 ASN A O 1
ATOM 2168 N N . GLY A 1 281 ? -7.635 11.205 -1.326 1.00 88.75 281 GLY A N 1
ATOM 2169 C CA . GLY A 1 281 ? -7.462 10.177 -2.343 1.00 88.75 281 GLY A CA 1
ATOM 2170 C C . GLY A 1 281 ? -8.790 9.611 -2.834 1.00 88.75 281 GLY A C 1
ATOM 2171 O O . GLY A 1 281 ? -9.820 9.729 -2.176 1.00 88.75 281 GLY A O 1
ATOM 2172 N N . ASP A 1 282 ? -8.746 8.949 -3.986 1.00 91.19 282 ASP A N 1
ATOM 2173 C CA . ASP A 1 282 ? -9.820 8.041 -4.372 1.00 91.19 282 ASP A CA 1
ATOM 2174 C C . ASP A 1 282 ? -9.783 6.766 -3.515 1.00 91.19 282 ASP A C 1
ATOM 2176 O O . ASP A 1 282 ? -8.819 6.506 -2.795 1.00 91.19 282 ASP A O 1
ATOM 2180 N N . ARG A 1 283 ? -10.816 5.934 -3.636 1.00 92.44 283 ARG A N 1
ATOM 2181 C CA . ARG A 1 283 ? -10.975 4.655 -2.926 1.00 92.44 283 ARG A CA 1
ATOM 2182 C C . ARG A 1 283 ? -9.686 3.825 -2.845 1.00 92.44 283 ARG A C 1
ATOM 2184 O O . ARG A 1 283 ? -9.269 3.413 -1.769 1.00 92.44 283 ARG A O 1
ATOM 2191 N N . ARG A 1 284 ? -9.006 3.634 -3.983 1.00 90.62 284 ARG A N 1
ATOM 2192 C CA . ARG A 1 284 ? -7.777 2.827 -4.074 1.00 90.62 284 ARG A CA 1
ATOM 2193 C C . ARG A 1 284 ? -6.582 3.519 -3.409 1.00 90.62 284 ARG A C 1
ATOM 2195 O O . ARG A 1 284 ? -5.749 2.857 -2.794 1.00 90.62 284 ARG A O 1
ATOM 2202 N N . THR A 1 285 ? -6.484 4.842 -3.531 1.00 92.94 285 THR A N 1
ATOM 2203 C CA . THR A 1 285 ? -5.459 5.645 -2.853 1.00 92.94 285 THR A CA 1
ATOM 2204 C C . THR A 1 285 ? -5.654 5.624 -1.340 1.00 92.94 285 THR A C 1
ATOM 2206 O O . THR A 1 285 ? -4.688 5.401 -0.615 1.00 92.94 285 THR A O 1
ATOM 2209 N N . GLN A 1 286 ? -6.890 5.789 -0.865 1.00 94.00 286 GLN A N 1
ATOM 2210 C CA . GLN A 1 286 ? -7.242 5.731 0.555 1.00 94.00 286 GLN A CA 1
ATOM 2211 C C . GLN A 1 286 ? -6.927 4.357 1.151 1.00 94.00 286 GLN A C 1
ATOM 2213 O O . GLN A 1 286 ? -6.249 4.276 2.172 1.00 94.00 286 GLN A O 1
ATOM 2218 N N . GLU A 1 287 ? -7.333 3.280 0.472 1.00 92.81 287 GLU A N 1
ATOM 2219 C CA . GLU A 1 287 ? -7.054 1.900 0.880 1.00 92.81 287 GLU A CA 1
ATOM 2220 C C . GLU A 1 287 ? -5.546 1.666 1.080 1.00 92.81 287 GLU A C 1
ATOM 2222 O O . GLU A 1 287 ? -5.106 1.190 2.129 1.00 92.81 287 GLU A O 1
ATOM 2227 N N . ASN A 1 288 ? -4.733 2.044 0.087 1.00 92.31 288 ASN A N 1
ATOM 2228 C CA . ASN A 1 288 ? -3.283 1.870 0.155 1.00 92.31 288 ASN A CA 1
ATOM 2229 C C . ASN A 1 288 ? -2.625 2.807 1.180 1.00 92.31 288 ASN A C 1
ATOM 2231 O O . ASN A 1 288 ? -1.624 2.427 1.787 1.00 92.31 288 ASN A O 1
ATOM 2235 N N . ALA A 1 289 ? -3.173 4.006 1.400 1.00 93.75 289 ALA A N 1
ATOM 2236 C CA . ALA A 1 289 ? -2.702 4.914 2.441 1.00 93.75 289 ALA A CA 1
ATOM 2237 C C . ALA A 1 289 ? -2.948 4.334 3.843 1.00 93.75 289 ALA A C 1
ATOM 2239 O O . ALA A 1 289 ? -2.034 4.354 4.666 1.00 93.75 289 ALA A O 1
ATOM 2240 N N . CYS A 1 290 ? -4.126 3.748 4.093 1.00 93.44 290 CYS A N 1
ATOM 2241 C CA . CYS A 1 290 ? -4.417 3.025 5.333 1.00 93.44 290 CYS A CA 1
ATOM 2242 C C . CYS A 1 290 ? -3.415 1.888 5.568 1.00 93.44 290 CYS A C 1
ATOM 2244 O O . CYS A 1 290 ? -2.819 1.814 6.640 1.00 93.44 290 CYS A O 1
ATOM 2246 N N . LYS A 1 291 ? -3.173 1.041 4.556 1.00 91.38 291 LYS A N 1
ATOM 2247 C CA . LYS A 1 291 ? -2.201 -0.067 4.643 1.00 91.38 291 LYS A CA 1
ATOM 2248 C C . LYS A 1 291 ? -0.800 0.425 5.007 1.00 91.38 291 LYS A C 1
ATOM 2250 O O . LYS A 1 291 ? -0.217 -0.061 5.977 1.00 91.38 291 LYS A O 1
ATOM 2255 N N . ALA A 1 292 ? -0.314 1.441 4.290 1.00 90.81 292 ALA A N 1
ATOM 2256 C CA . ALA A 1 292 ? 1.001 2.022 4.531 1.00 90.81 292 ALA A CA 1
ATOM 2257 C C . ALA A 1 292 ? 1.117 2.593 5.953 1.00 90.81 292 ALA A C 1
ATOM 2259 O O . ALA A 1 292 ? 2.072 2.283 6.663 1.00 90.81 292 ALA A O 1
ATOM 2260 N N . LEU A 1 293 ? 0.130 3.377 6.403 1.00 91.69 293 LEU A N 1
ATOM 2261 C CA . LEU A 1 293 ? 0.102 3.937 7.759 1.00 91.69 293 LEU A CA 1
ATOM 2262 C C . LEU A 1 293 ? 0.041 2.844 8.835 1.00 91.69 293 LEU A C 1
ATOM 2264 O O . LEU A 1 293 ? 0.727 2.952 9.848 1.00 91.69 293 LEU A O 1
ATOM 2268 N N . GLY A 1 294 ? -0.722 1.774 8.600 1.00 88.44 294 GLY A N 1
ATOM 2269 C CA . GLY A 1 294 ? -0.797 0.624 9.498 1.00 88.44 294 GLY A CA 1
ATOM 2270 C C . GLY A 1 294 ? 0.536 -0.104 9.650 1.00 88.44 294 GLY A C 1
ATOM 2271 O O . GLY A 1 294 ? 0.938 -0.405 10.770 1.00 88.44 294 GLY A O 1
ATOM 2272 N N . LYS A 1 295 ? 1.273 -0.317 8.552 1.00 87.56 295 LYS A N 1
ATOM 2273 C CA . LYS A 1 295 ? 2.613 -0.932 8.599 1.00 87.56 295 LYS A CA 1
ATOM 2274 C C . LYS A 1 295 ? 3.667 -0.069 9.284 1.00 87.56 295 LYS A C 1
ATOM 2276 O O . LYS A 1 295 ? 4.621 -0.611 9.831 1.00 87.56 295 LYS A O 1
ATOM 2281 N N . LEU A 1 296 ? 3.520 1.256 9.249 1.00 86.88 296 LEU A N 1
ATOM 2282 C CA . LEU A 1 296 ? 4.371 2.160 10.027 1.00 86.88 296 LEU A CA 1
ATOM 2283 C C . LEU A 1 296 ? 4.086 2.060 11.541 1.00 86.88 296 LEU A C 1
ATOM 2285 O O . LEU A 1 296 ? 4.955 2.392 12.353 1.00 86.88 296 LEU A O 1
ATOM 2289 N N . GLY A 1 297 ? 2.897 1.578 11.915 1.00 83.56 297 GLY A N 1
ATOM 2290 C CA . GLY A 1 297 ? 2.534 1.166 13.270 1.00 83.56 297 GLY A CA 1
ATOM 2291 C C . GLY A 1 297 ? 2.627 2.279 14.317 1.00 83.56 297 GLY A C 1
ATOM 2292 O O . GLY A 1 297 ? 2.395 3.459 14.043 1.00 83.56 297 GLY A O 1
ATOM 2293 N N . GLU A 1 298 ? 3.004 1.911 15.546 1.00 82.81 298 GLU A N 1
ATOM 2294 C CA . GLU A 1 298 ? 3.052 2.825 16.702 1.00 82.81 298 GLU A CA 1
ATOM 2295 C C . GLU A 1 298 ? 4.007 4.027 16.539 1.00 82.81 298 GLU A C 1
ATOM 2297 O O . GLU A 1 298 ? 3.908 5.015 17.284 1.00 82.81 298 GLU A O 1
ATOM 2302 N N . LYS A 1 299 ? 4.952 3.964 15.587 1.00 82.38 299 LYS A N 1
ATOM 2303 C CA . LYS A 1 299 ? 5.923 5.042 15.320 1.00 82.38 299 LYS A CA 1
ATOM 2304 C C . LYS A 1 299 ? 5.249 6.303 14.795 1.00 82.38 299 LYS A C 1
ATOM 2306 O O . LYS A 1 299 ? 5.725 7.401 15.069 1.00 82.38 299 LYS A O 1
ATOM 2311 N N . VAL A 1 300 ? 4.141 6.143 14.074 1.00 84.75 300 VAL A N 1
ATOM 2312 C CA . VAL A 1 300 ? 3.395 7.245 13.451 1.00 84.75 300 VAL A CA 1
ATOM 2313 C C . VAL A 1 300 ? 2.034 7.463 14.103 1.00 84.75 300 VAL A C 1
ATOM 2315 O O . VAL A 1 300 ? 1.227 8.231 13.600 1.00 84.75 300 VAL A O 1
ATOM 2318 N N . ALA A 1 301 ? 1.771 6.818 15.239 1.00 82.94 301 ALA A N 1
ATOM 2319 C CA . ALA A 1 301 ? 0.531 6.971 15.989 1.00 82.94 301 ALA A CA 1
ATOM 2320 C C . ALA A 1 301 ? 0.480 8.333 16.711 1.00 82.94 301 ALA A C 1
ATOM 2322 O O . ALA A 1 301 ? 0.679 8.428 17.921 1.00 82.94 301 ALA A O 1
ATOM 2323 N N . ILE A 1 302 ? 0.269 9.394 15.933 1.00 89.12 302 ILE A N 1
ATOM 2324 C CA . ILE A 1 302 ? -0.001 10.759 16.392 1.00 89.12 302 ILE A CA 1
ATOM 2325 C C . ILE A 1 302 ? -1.488 11.074 16.212 1.00 89.12 302 ILE A C 1
ATOM 2327 O O . ILE A 1 302 ? -2.131 10.556 15.294 1.00 89.12 302 ILE A O 1
ATOM 2331 N N . ASP A 1 303 ? -2.021 11.967 17.047 1.00 87.88 303 ASP A N 1
ATOM 2332 C CA . ASP A 1 303 ? -3.450 12.316 17.093 1.00 87.88 303 ASP A CA 1
ATOM 2333 C C . ASP A 1 303 ? -4.055 12.638 15.727 1.00 87.88 303 ASP A C 1
ATOM 2335 O O . ASP A 1 303 ? -5.192 12.268 15.438 1.00 87.88 303 ASP A O 1
ATOM 2339 N N . GLU A 1 304 ? -3.311 13.343 14.876 1.00 91.12 304 GLU A N 1
ATOM 2340 C CA . GLU A 1 304 ? -3.803 13.742 13.562 1.00 91.12 304 GLU A CA 1
ATOM 2341 C C . GLU A 1 304 ? -4.082 12.533 12.651 1.00 91.12 304 GLU A C 1
ATOM 2343 O O . GLU A 1 304 ? -5.080 12.518 11.923 1.00 91.12 304 GLU A O 1
ATOM 2348 N N . ILE A 1 305 ? -3.230 11.510 12.721 1.00 91.38 305 ILE A N 1
ATOM 2349 C CA . ILE A 1 305 ? -3.342 10.290 11.917 1.00 91.38 305 ILE A CA 1
ATOM 2350 C C . ILE A 1 305 ? -4.423 9.388 12.488 1.00 91.38 305 ILE A C 1
ATOM 2352 O O . ILE A 1 305 ? -5.250 8.883 11.732 1.00 91.38 305 ILE A O 1
ATOM 2356 N N . ILE A 1 306 ? -4.475 9.259 13.814 1.00 89.69 306 ILE A N 1
ATOM 2357 C CA . ILE A 1 306 ? -5.531 8.514 14.504 1.00 89.69 306 ILE A CA 1
ATOM 2358 C C . ILE A 1 306 ? -6.901 9.089 14.125 1.00 89.69 306 ILE A C 1
ATOM 2360 O O . ILE A 1 306 ? -7.766 8.349 13.671 1.00 89.69 306 ILE A O 1
ATOM 2364 N N . LYS A 1 307 ? -7.085 10.415 14.192 1.00 90.38 307 LYS A N 1
ATOM 2365 C CA . LYS A 1 307 ? -8.342 11.073 13.785 1.00 90.38 307 LYS A CA 1
ATOM 2366 C C . LYS A 1 307 ? -8.689 10.833 12.316 1.00 90.38 307 LYS A C 1
ATOM 2368 O O . LYS A 1 307 ? -9.855 10.618 11.997 1.00 90.38 307 LYS A O 1
ATOM 2373 N N . ALA A 1 308 ? -7.701 10.872 11.423 1.00 93.06 308 ALA A N 1
ATOM 2374 C CA . ALA A 1 308 ? -7.935 10.618 10.005 1.00 93.06 308 ALA A CA 1
ATOM 2375 C C . ALA A 1 308 ? -8.330 9.158 9.731 1.00 93.06 308 ALA A C 1
ATOM 2377 O O . ALA A 1 308 ? -9.230 8.915 8.933 1.00 93.06 308 ALA A O 1
ATOM 2378 N N . LEU A 1 309 ? -7.706 8.198 10.418 1.00 91.81 309 LEU A N 1
ATOM 2379 C CA . LEU A 1 309 ? -8.071 6.788 10.314 1.00 91.81 309 LEU A CA 1
ATOM 2380 C C . LEU A 1 309 ? -9.449 6.512 10.922 1.00 91.81 309 LEU A C 1
ATOM 2382 O O . LEU A 1 309 ? -10.232 5.808 10.302 1.00 91.81 309 LEU A O 1
ATOM 2386 N N . ILE A 1 310 ? -9.790 7.118 12.065 1.00 89.00 310 ILE A N 1
ATOM 2387 C CA . ILE A 1 310 ? -11.138 7.033 12.657 1.00 89.00 310 ILE A CA 1
ATOM 2388 C C . ILE A 1 310 ? -12.196 7.509 11.653 1.00 89.00 310 ILE A C 1
ATOM 2390 O O . ILE A 1 310 ? -13.206 6.839 11.460 1.00 89.00 310 ILE A O 1
ATOM 2394 N N . ALA A 1 311 ? -11.953 8.629 10.965 1.00 89.75 311 ALA A N 1
ATOM 2395 C CA . ALA A 1 311 ? -12.856 9.099 9.915 1.00 89.75 311 ALA A CA 1
ATOM 2396 C C . ALA A 1 311 ? -12.955 8.106 8.740 1.00 89.75 311 ALA A C 1
ATOM 2398 O O . ALA A 1 311 ? -14.032 7.927 8.177 1.00 89.75 311 ALA A O 1
ATOM 2399 N N . ALA A 1 312 ? -11.856 7.431 8.391 1.00 90.69 312 ALA A N 1
ATOM 2400 C CA . ALA A 1 312 ? -11.828 6.428 7.327 1.00 90.69 312 ALA A CA 1
ATOM 2401 C C . ALA A 1 312 ? -12.544 5.113 7.692 1.00 90.69 312 ALA A C 1
ATOM 2403 O O . ALA A 1 312 ? -13.017 4.424 6.793 1.00 90.69 312 ALA A O 1
ATOM 2404 N N . VAL A 1 313 ? -12.710 4.786 8.978 1.00 85.00 313 VAL A N 1
ATOM 2405 C CA . VAL A 1 313 ? -13.551 3.650 9.411 1.00 85.00 313 VAL A CA 1
ATOM 2406 C C . VAL A 1 313 ? -15.034 3.878 9.084 1.00 85.00 313 VAL A C 1
ATOM 2408 O O . VAL A 1 313 ? -15.783 2.927 8.898 1.00 85.00 313 VAL A O 1
ATOM 2411 N N . ALA A 1 314 ? -15.467 5.132 8.940 1.00 82.25 314 ALA A N 1
ATOM 2412 C CA . ALA A 1 314 ? -16.823 5.471 8.508 1.00 82.25 314 ALA A CA 1
ATOM 2413 C C . ALA A 1 314 ? -16.968 5.604 6.975 1.00 82.25 314 ALA A C 1
ATOM 2415 O O . ALA A 1 314 ? -18.009 6.054 6.500 1.00 82.25 314 ALA A O 1
ATOM 2416 N N . ASN A 1 315 ? -15.943 5.248 6.187 1.00 84.75 315 ASN A N 1
ATOM 2417 C CA . ASN A 1 315 ? -15.971 5.363 4.724 1.00 84.75 315 ASN A CA 1
ATOM 2418 C C . ASN A 1 315 ? -17.022 4.424 4.103 1.00 84.75 315 ASN A C 1
ATOM 2420 O O . ASN A 1 315 ? -17.306 3.363 4.639 1.00 84.75 315 ASN A O 1
ATOM 2424 N N . GLU A 1 316 ? -17.615 4.771 2.965 1.00 83.94 316 GLU A N 1
ATOM 2425 C CA . GLU A 1 316 ? -18.587 3.892 2.298 1.00 83.94 316 GLU A CA 1
ATOM 2426 C C . GLU A 1 316 ? -17.941 2.617 1.737 1.00 83.94 316 GLU A C 1
ATOM 2428 O O . GLU A 1 316 ? -18.581 1.568 1.726 1.00 83.94 316 GLU A O 1
ATOM 2433 N N . ASP A 1 317 ? -16.674 2.684 1.323 1.00 87.50 317 ASP A N 1
ATOM 2434 C CA . ASP A 1 317 ? -15.954 1.541 0.769 1.00 87.50 317 ASP A CA 1
ATOM 2435 C C . ASP A 1 317 ? -15.435 0.593 1.855 1.00 87.50 317 ASP A C 1
ATOM 2437 O O . ASP A 1 317 ? -14.632 0.978 2.707 1.00 87.50 317 ASP A O 1
ATOM 2441 N N . GLU A 1 318 ? -15.847 -0.673 1.766 1.00 83.56 318 GLU A N 1
ATOM 2442 C CA . GLU A 1 318 ? -15.472 -1.729 2.711 1.00 83.56 318 GLU A CA 1
ATOM 2443 C C . GLU A 1 318 ? -13.953 -1.902 2.816 1.00 83.56 318 GLU A C 1
ATOM 2445 O O . GLU A 1 318 ? -13.431 -1.940 3.925 1.00 83.56 318 GLU A O 1
ATOM 2450 N N . ASN A 1 319 ? -13.206 -1.880 1.703 1.00 86.75 319 ASN A N 1
ATOM 2451 C CA . ASN A 1 319 ? -11.751 -2.036 1.770 1.00 86.75 319 ASN A CA 1
ATOM 2452 C C . ASN A 1 319 ? -11.090 -0.867 2.517 1.00 86.75 319 ASN A C 1
ATOM 2454 O O . ASN A 1 319 ? -10.113 -1.074 3.242 1.00 86.75 319 ASN A O 1
ATOM 2458 N N . VAL A 1 320 ? -11.570 0.369 2.343 1.00 90.44 320 VAL A N 1
ATOM 2459 C CA . VAL A 1 320 ? -11.035 1.525 3.080 1.00 90.44 320 VAL A CA 1
ATOM 2460 C C . VAL A 1 320 ? -11.329 1.393 4.572 1.00 90.44 320 VAL A C 1
ATOM 2462 O O . VAL A 1 320 ? -10.398 1.555 5.369 1.00 90.44 320 VAL A O 1
ATOM 2465 N N . LYS A 1 321 ? -12.570 1.045 4.942 1.00 86.44 321 LYS A N 1
ATOM 2466 C CA . LYS A 1 321 ? -12.970 0.802 6.339 1.00 86.44 321 LYS A CA 1
ATOM 2467 C C . LYS A 1 321 ? -12.077 -0.244 6.998 1.00 86.44 321 LYS A C 1
ATOM 2469 O O . LYS A 1 321 ? -11.449 0.003 8.026 1.00 86.44 321 LYS A O 1
ATOM 2474 N N . ASP A 1 322 ? -11.960 -1.383 6.335 1.00 81.19 322 ASP A N 1
ATOM 2475 C CA . ASP A 1 322 ? -11.213 -2.555 6.759 1.00 81.19 322 ASP A CA 1
ATOM 2476 C C . ASP A 1 322 ? -9.739 -2.242 7.018 1.00 81.19 322 ASP A C 1
ATOM 2478 O O . ASP A 1 322 ? -9.169 -2.575 8.065 1.00 81.19 322 ASP A O 1
ATOM 2482 N N . ASN A 1 323 ? -9.097 -1.561 6.068 1.00 87.38 323 ASN A N 1
ATOM 2483 C CA . ASN A 1 323 ? -7.695 -1.196 6.207 1.00 87.38 323 ASN A CA 1
ATOM 2484 C C . ASN A 1 323 ? -7.490 -0.079 7.238 1.00 87.38 323 ASN A C 1
ATOM 2486 O O . ASN A 1 323 ? -6.451 -0.069 7.898 1.00 87.38 323 ASN A O 1
ATOM 2490 N N . ALA A 1 324 ? -8.456 0.827 7.421 1.00 89.38 324 ALA A N 1
ATOM 2491 C CA . ALA A 1 324 ? -8.403 1.840 8.473 1.00 89.38 324 ALA A CA 1
ATOM 2492 C C . ALA A 1 324 ? -8.464 1.204 9.871 1.00 89.38 324 ALA A C 1
ATOM 2494 O O . ALA A 1 324 ? -7.634 1.525 10.724 1.00 89.38 324 ALA A O 1
ATOM 2495 N N . CYS A 1 325 ? -9.366 0.238 10.081 1.00 81.50 325 CYS A N 1
ATOM 2496 C CA . CYS A 1 325 ? -9.446 -0.544 11.317 1.00 81.50 325 CYS A CA 1
ATOM 2497 C C . CYS A 1 325 ? -8.136 -1.295 11.600 1.00 81.50 325 CYS A C 1
ATOM 2499 O O . CYS A 1 325 ? -7.584 -1.185 12.697 1.00 81.50 325 CYS A O 1
ATOM 2501 N N . ARG A 1 326 ? -7.583 -2.003 10.600 1.00 82.38 326 ARG A N 1
ATOM 2502 C CA . ARG A 1 326 ? -6.285 -2.701 10.728 1.00 82.38 326 ARG A CA 1
ATOM 2503 C C . ARG A 1 326 ? -5.143 -1.746 11.072 1.00 82.38 326 ARG A C 1
ATOM 2505 O O . ARG A 1 326 ? -4.289 -2.082 11.895 1.00 82.38 326 ARG A O 1
ATOM 2512 N N . ALA A 1 327 ? -5.122 -0.565 10.459 1.00 87.94 327 ALA A N 1
ATOM 2513 C CA . ALA A 1 327 ? -4.110 0.444 10.732 1.00 87.94 327 ALA A CA 1
ATOM 2514 C C . ALA A 1 327 ? -4.205 0.976 12.167 1.00 87.94 327 ALA A C 1
ATOM 2516 O O . ALA A 1 327 ? -3.184 1.045 12.847 1.00 87.94 327 ALA A O 1
ATOM 2517 N N . LEU A 1 328 ? -5.416 1.269 12.653 1.00 84.38 328 LEU A N 1
ATOM 2518 C CA . LEU A 1 328 ? -5.654 1.673 14.043 1.00 84.38 328 LEU A CA 1
ATOM 2519 C C . LEU A 1 328 ? -5.231 0.584 15.036 1.00 84.38 328 LEU A C 1
ATOM 2521 O O . LEU A 1 328 ? -4.548 0.893 16.009 1.00 84.38 328 LEU A O 1
ATOM 2525 N N . GLY A 1 329 ? -5.552 -0.685 14.768 1.00 76.69 329 GLY A N 1
ATOM 2526 C CA . GLY A 1 329 ? -5.091 -1.809 15.593 1.00 76.69 329 GLY A CA 1
ATOM 2527 C C . GLY A 1 329 ? -3.561 -1.926 15.634 1.00 76.69 329 GLY A C 1
ATOM 2528 O O . GLY A 1 329 ? -2.976 -2.123 16.696 1.00 76.69 329 GLY A O 1
ATOM 2529 N N . SER A 1 330 ? -2.893 -1.704 14.497 1.00 81.94 330 SER A N 1
ATOM 2530 C CA . SER A 1 330 ? -1.422 -1.747 14.387 1.00 81.94 330 SER A CA 1
ATOM 2531 C C . SER A 1 330 ? -0.713 -0.580 15.096 1.00 81.94 330 SER A C 1
ATOM 2533 O O . SER A 1 330 ? 0.493 -0.636 15.336 1.00 81.94 330 SER A O 1
ATOM 2535 N N . MET A 1 331 ? -1.443 0.485 15.443 1.00 83.38 331 MET A N 1
ATOM 2536 C CA . MET A 1 331 ? -0.941 1.629 16.218 1.00 83.38 331 MET A CA 1
ATOM 2537 C C . MET A 1 331 ? -0.981 1.407 17.737 1.00 83.38 331 MET A C 1
ATOM 2539 O O . MET A 1 331 ? -0.488 2.256 18.490 1.00 83.38 331 MET A O 1
ATOM 2543 N N . GLY A 1 332 ? -1.543 0.279 18.180 1.00 73.12 332 GLY A N 1
ATOM 2544 C CA . GLY A 1 332 ? -1.492 -0.180 19.561 1.00 73.12 332 GLY A CA 1
ATOM 2545 C C . GLY A 1 332 ? -2.028 0.840 20.566 1.00 73.12 332 GLY A C 1
ATOM 2546 O O . GLY A 1 332 ? -3.034 1.516 20.339 1.00 73.12 332 GLY A O 1
ATOM 2547 N N . LYS A 1 333 ? -1.333 0.969 21.702 1.00 71.06 333 LYS A N 1
ATOM 2548 C CA . LYS A 1 333 ? -1.808 1.739 22.872 1.00 71.06 333 LYS A CA 1
ATOM 2549 C C . LYS A 1 333 ? -2.062 3.215 22.576 1.00 71.06 333 LYS A C 1
ATOM 2551 O O . LYS A 1 333 ? -2.877 3.842 23.239 1.00 71.06 333 LYS A O 1
ATOM 2556 N N . LYS A 1 334 ? -1.342 3.791 21.612 1.00 75.69 334 LYS A N 1
ATOM 2557 C CA . LYS A 1 334 ? -1.451 5.219 21.286 1.00 75.69 334 LYS A CA 1
ATOM 2558 C C . LYS A 1 334 ? -2.743 5.557 20.547 1.00 75.69 334 LYS A C 1
ATOM 2560 O O . LYS A 1 334 ? -3.204 6.686 20.645 1.00 75.69 334 LYS A O 1
ATOM 2565 N N . ALA A 1 335 ? -3.338 4.594 19.841 1.00 74.12 335 ALA A N 1
ATOM 2566 C CA . ALA A 1 335 ? -4.615 4.780 19.155 1.00 74.12 335 ALA A CA 1
ATOM 2567 C C . ALA A 1 335 ? -5.837 4.678 20.088 1.00 74.12 335 ALA A C 1
ATOM 2569 O O . ALA A 1 335 ? -6.949 4.970 19.648 1.00 74.12 335 ALA A O 1
ATOM 2570 N N . ALA A 1 336 ? -5.624 4.318 21.361 1.00 72.50 336 ALA A N 1
ATOM 2571 C CA . ALA A 1 336 ? -6.628 4.094 22.405 1.00 72.50 336 ALA A CA 1
ATOM 2572 C C . ALA A 1 336 ? -7.331 5.378 22.874 1.00 72.50 336 ALA A C 1
ATOM 2574 O O . ALA A 1 336 ? -7.251 5.778 24.032 1.00 72.50 336 ALA A O 1
ATOM 2575 N N . THR A 1 337 ? -7.983 6.064 21.949 1.00 77.19 337 THR A N 1
ATOM 2576 C CA . THR A 1 337 ? -8.718 7.302 22.207 1.00 77.19 337 THR A CA 1
ATOM 2577 C C . THR A 1 337 ? -10.208 7.006 22.321 1.00 77.19 337 THR A C 1
ATOM 2579 O O . THR A 1 337 ? -10.705 6.097 21.656 1.00 77.19 337 THR A O 1
ATOM 2582 N N . ASP A 1 338 ? -10.950 7.813 23.083 1.00 77.69 338 ASP A N 1
ATOM 2583 C CA . ASP A 1 338 ? -12.412 7.680 23.212 1.00 77.69 338 ASP A CA 1
ATOM 2584 C C . ASP A 1 338 ? -13.123 7.638 21.851 1.00 77.69 338 ASP A C 1
ATOM 2586 O O . ASP A 1 338 ? -14.092 6.907 21.659 1.00 77.69 338 ASP A O 1
ATOM 2590 N N . GLY A 1 339 ? -12.621 8.404 20.875 1.00 77.06 339 GLY A N 1
ATOM 2591 C CA . GLY A 1 339 ? -13.154 8.406 19.513 1.00 77.06 339 GLY A CA 1
ATOM 2592 C C . GLY A 1 339 ? -12.972 7.067 18.796 1.00 77.06 339 GLY A C 1
ATOM 2593 O O . GLY A 1 339 ? -13.874 6.627 18.091 1.00 77.06 339 GLY A O 1
ATOM 2594 N N . MET A 1 340 ? -11.833 6.403 18.998 1.00 80.88 340 MET A N 1
ATOM 2595 C CA . MET A 1 340 ? -11.566 5.079 18.435 1.00 80.88 340 MET A CA 1
ATOM 2596 C C . MET A 1 340 ? -12.426 4.004 19.110 1.00 80.88 340 MET A C 1
ATOM 2598 O O . MET A 1 340 ? -13.023 3.197 18.401 1.00 80.88 340 MET A O 1
ATOM 2602 N N . ILE A 1 341 ? -12.571 4.056 20.442 1.00 80.81 341 ILE A N 1
ATOM 2603 C CA . ILE A 1 341 ? -13.430 3.138 21.209 1.00 80.81 341 ILE A CA 1
ATOM 2604 C C . ILE A 1 341 ? -14.868 3.204 20.687 1.00 80.81 341 ILE A C 1
ATOM 2606 O O . ILE A 1 341 ? -15.423 2.185 20.283 1.00 80.81 341 ILE A O 1
ATOM 2610 N N . LYS A 1 342 ? -15.442 4.411 20.603 1.00 80.25 342 LYS A N 1
ATOM 2611 C CA . LYS A 1 342 ? -16.816 4.616 20.116 1.00 80.25 342 LYS A CA 1
ATOM 2612 C C . LYS A 1 342 ? -17.026 4.090 18.705 1.00 80.25 342 LYS A C 1
ATOM 2614 O O . LYS A 1 342 ? -18.043 3.463 18.431 1.00 80.25 342 LYS A O 1
ATOM 2619 N N . VAL A 1 343 ? -16.074 4.338 17.808 1.00 80.25 343 VAL A N 1
ATOM 2620 C CA . VAL A 1 343 ? -16.186 3.881 16.421 1.00 80.25 343 VAL A CA 1
ATOM 2621 C C . VAL A 1 343 ? -16.078 2.363 16.324 1.00 80.25 343 VAL A C 1
ATOM 2623 O O . VAL A 1 343 ? -16.872 1.760 15.612 1.00 80.25 343 VAL A O 1
ATOM 2626 N N . PHE A 1 344 ? -15.163 1.730 17.057 1.00 80.62 344 PHE A N 1
ATOM 2627 C CA . PHE A 1 344 ? -15.028 0.272 17.031 1.00 80.62 344 PHE A CA 1
ATOM 2628 C C . PHE A 1 344 ? -16.276 -0.402 17.597 1.00 80.62 344 PHE A C 1
ATOM 2630 O O . PHE A 1 344 ? -16.801 -1.317 16.972 1.00 80.62 344 PHE A O 1
ATOM 2637 N N . VAL A 1 345 ? -16.803 0.108 18.713 1.00 80.12 345 VAL A N 1
ATOM 2638 C CA . VAL A 1 345 ? -18.051 -0.380 19.312 1.00 80.12 345 VAL A CA 1
ATOM 2639 C C . VAL A 1 345 ? -19.239 -0.196 18.359 1.00 80.12 345 VAL A C 1
ATOM 2641 O O . VAL A 1 345 ? -20.020 -1.125 18.171 1.00 80.12 345 VAL A O 1
ATOM 2644 N N . ALA A 1 346 ? -19.353 0.958 17.693 1.00 77.81 346 ALA A N 1
ATOM 2645 C CA . ALA A 1 346 ? -20.421 1.225 16.727 1.00 77.81 346 ALA A CA 1
ATOM 2646 C C . ALA A 1 346 ? -20.332 0.386 15.438 1.00 77.81 346 ALA A C 1
ATOM 2648 O O . ALA A 1 346 ? -21.291 0.362 14.667 1.00 77.81 346 ALA A O 1
ATOM 2649 N N . GLN A 1 347 ? -19.189 -0.244 15.162 1.00 75.75 347 GLN A N 1
ATOM 2650 C CA . GLN A 1 347 ? -18.981 -1.105 13.993 1.00 75.75 347 GLN A CA 1
ATOM 2651 C C . GLN A 1 347 ? -18.981 -2.602 14.330 1.00 75.75 347 GLN A C 1
ATOM 2653 O O . GLN A 1 347 ? -18.910 -3.415 13.410 1.00 75.75 347 GLN A O 1
ATOM 2658 N N . LEU A 1 348 ? -19.106 -2.991 15.606 1.00 80.00 348 LEU A N 1
ATOM 2659 C CA . LEU A 1 348 ? -19.368 -4.390 15.968 1.00 80.00 348 LEU A CA 1
ATOM 2660 C C . LEU A 1 348 ? -20.598 -4.900 15.196 1.00 80.00 348 LEU A C 1
ATOM 2662 O O . LEU A 1 348 ? -21.490 -4.122 14.879 1.00 80.00 348 LEU A O 1
ATOM 2666 N N . GLY A 1 349 ? -20.633 -6.172 14.812 1.00 72.19 349 GLY A N 1
ATOM 2667 C CA . GLY A 1 349 ? -21.743 -6.783 14.070 1.00 72.19 349 GLY A CA 1
ATOM 2668 C C . GLY A 1 349 ? -21.906 -6.358 12.602 1.00 72.19 349 GLY A C 1
ATOM 2669 O O . GLY A 1 349 ? -22.618 -7.032 11.862 1.00 72.19 349 GLY A O 1
ATOM 2670 N N . TYR A 1 350 ? -21.249 -5.282 12.150 1.00 68.38 350 TYR A N 1
ATOM 2671 C CA . TYR A 1 350 ? -21.310 -4.794 10.760 1.00 68.38 350 TYR A CA 1
ATOM 2672 C C . TYR A 1 350 ? -20.044 -5.080 9.948 1.00 68.38 350 TYR A C 1
ATOM 2674 O O . TYR A 1 350 ? -19.992 -4.799 8.750 1.00 68.38 350 TYR A O 1
ATOM 2682 N N . LEU A 1 351 ? -19.014 -5.612 10.599 1.00 64.50 351 LEU A N 1
ATOM 2683 C CA . LEU A 1 351 ? -17.753 -5.994 9.977 1.00 64.50 351 LEU A CA 1
ATOM 2684 C C . LEU A 1 351 ? -17.807 -7.461 9.535 1.00 64.50 351 LEU A C 1
ATOM 2686 O O . LEU A 1 351 ? -18.573 -8.257 10.073 1.00 64.50 351 LEU A O 1
ATOM 2690 N N . ASN A 1 352 ? -16.977 -7.851 8.563 1.00 68.75 352 ASN A N 1
ATOM 2691 C CA . ASN A 1 352 ? -16.820 -9.279 8.282 1.00 68.75 352 ASN A CA 1
ATOM 2692 C C . ASN A 1 352 ? -16.125 -9.990 9.465 1.00 68.75 352 ASN A C 1
ATOM 2694 O O . ASN A 1 352 ? -15.453 -9.351 10.275 1.00 68.75 352 ASN A O 1
ATOM 2698 N N . PHE A 1 353 ? -16.259 -11.318 9.538 1.00 67.25 353 PHE A N 1
ATOM 2699 C CA . PHE A 1 353 ? -15.803 -12.127 10.677 1.00 67.25 353 PHE A CA 1
ATOM 2700 C C . PHE A 1 353 ? -14.329 -11.897 11.071 1.00 67.25 353 PHE A C 1
ATOM 2702 O O . PHE A 1 353 ? -14.010 -11.800 12.255 1.00 67.25 353 PHE A O 1
ATOM 2709 N N . ASP A 1 354 ? -13.425 -11.754 10.095 1.00 65.31 354 ASP A N 1
ATOM 2710 C CA . ASP A 1 354 ? -11.999 -11.525 10.365 1.00 65.31 354 ASP A CA 1
ATOM 2711 C C . ASP A 1 354 ? -11.744 -10.128 10.958 1.00 65.31 354 ASP A C 1
ATOM 2713 O O . ASP A 1 354 ? -10.844 -9.946 11.783 1.00 65.31 354 ASP A O 1
ATOM 2717 N N . PHE A 1 355 ? -12.513 -9.121 10.534 1.00 65.88 355 PHE A N 1
ATOM 2718 C CA . PHE A 1 355 ? -12.390 -7.745 11.027 1.00 65.88 355 PHE A CA 1
ATOM 2719 C C . PHE A 1 355 ? -13.039 -7.547 12.381 1.00 65.88 355 PHE A C 1
ATOM 2721 O O . PHE A 1 355 ? -12.496 -6.824 13.215 1.00 65.88 355 PHE A O 1
ATOM 2728 N N . GLU A 1 356 ? -14.170 -8.199 12.604 1.00 75.19 356 GLU A N 1
ATOM 2729 C CA . GLU A 1 356 ? -14.837 -8.202 13.891 1.00 75.19 356 GLU A CA 1
ATOM 2730 C C . GLU A 1 356 ? -13.900 -8.731 14.979 1.00 75.19 356 GLU A C 1
ATOM 2732 O O . GLU A 1 356 ? -13.675 -8.037 15.968 1.00 75.19 356 GLU A O 1
ATOM 2737 N N . TYR A 1 357 ? -13.222 -9.856 14.735 1.00 75.94 357 TYR A N 1
ATOM 2738 C CA . TYR A 1 357 ? -12.209 -10.373 15.656 1.00 75.94 357 TYR A CA 1
ATOM 2739 C C . TYR A 1 357 ? -11.088 -9.359 15.940 1.00 75.94 357 TYR A C 1
ATOM 2741 O O . TYR A 1 357 ? -10.683 -9.189 17.086 1.00 75.94 357 TYR A O 1
ATOM 2749 N N . LEU A 1 358 ? -10.589 -8.651 14.920 1.00 70.75 358 LEU A N 1
ATOM 2750 C CA . LEU A 1 358 ? -9.535 -7.643 15.097 1.00 70.75 358 LEU A CA 1
ATOM 2751 C C . LEU A 1 358 ? -10.006 -6.432 15.910 1.00 70.75 358 LEU A C 1
ATOM 2753 O O . LEU A 1 358 ? -9.242 -5.912 16.724 1.00 70.75 358 LEU A O 1
ATOM 2757 N N . ALA A 1 359 ? -11.240 -5.973 15.696 1.00 76.00 359 ALA A N 1
ATOM 2758 C CA . ALA A 1 359 ? -11.821 -4.883 16.471 1.00 76.00 359 ALA A CA 1
ATOM 2759 C C . ALA A 1 359 ? -12.035 -5.301 17.935 1.00 76.00 359 ALA A C 1
ATOM 2761 O O . ALA A 1 359 ? -11.667 -4.553 18.842 1.00 76.00 359 ALA A O 1
ATOM 2762 N N . GLN A 1 360 ? -12.553 -6.512 18.162 1.00 81.75 360 GLN A N 1
ATOM 2763 C CA . GLN A 1 360 ? -12.737 -7.102 19.491 1.00 81.75 360 GLN A CA 1
ATOM 2764 C C . GLN A 1 360 ? -11.394 -7.292 20.213 1.00 81.75 360 GLN A C 1
ATOM 2766 O O . GLN A 1 360 ? -11.252 -6.878 21.363 1.00 81.75 360 GLN A O 1
ATOM 2771 N N . ASP A 1 361 ? -10.383 -7.846 19.536 1.00 78.50 361 ASP A N 1
ATOM 2772 C CA . ASP A 1 361 ? -9.035 -8.032 20.083 1.00 78.50 361 ASP A CA 1
ATOM 2773 C C . ASP A 1 361 ? -8.372 -6.689 20.407 1.00 78.50 361 ASP A C 1
ATOM 2775 O O . ASP A 1 361 ? -7.788 -6.527 21.479 1.00 78.50 361 ASP A O 1
ATOM 2779 N N . ALA A 1 362 ? -8.526 -5.685 19.539 1.00 75.62 362 ALA A N 1
ATOM 2780 C CA . ALA A 1 362 ? -8.051 -4.335 19.813 1.00 75.62 362 ALA A CA 1
ATOM 2781 C C . ALA A 1 362 ? -8.726 -3.753 21.064 1.00 75.62 362 ALA A C 1
ATOM 2783 O O . ALA A 1 362 ? -8.022 -3.354 21.988 1.00 75.62 362 ALA A O 1
ATOM 2784 N N . LEU A 1 363 ? -10.062 -3.755 21.146 1.00 81.94 363 LEU A N 1
ATOM 2785 C CA . LEU A 1 363 ? -10.801 -3.259 22.316 1.00 81.94 363 LEU A CA 1
ATOM 2786 C C . LEU A 1 363 ? -10.408 -4.004 23.603 1.00 81.94 363 LEU A C 1
ATOM 2788 O O . LEU A 1 363 ? -10.164 -3.372 24.635 1.00 81.94 363 LEU A O 1
ATOM 2792 N N . ALA A 1 364 ? -10.273 -5.330 23.538 1.00 80.44 364 ALA A N 1
ATOM 2793 C CA . ALA A 1 364 ? -9.892 -6.152 24.680 1.00 80.44 364 ALA A CA 1
ATOM 2794 C C . ALA A 1 364 ? -8.461 -5.865 25.153 1.00 80.44 364 ALA A C 1
ATOM 2796 O O . ALA A 1 364 ? -8.211 -5.711 26.352 1.00 80.44 364 ALA A O 1
ATOM 2797 N N . ASN A 1 365 ? -7.516 -5.745 24.219 1.00 76.00 365 ASN A N 1
ATOM 2798 C CA . ASN A 1 365 ? -6.138 -5.383 24.529 1.00 76.00 365 ASN A CA 1
ATOM 2799 C C . ASN A 1 365 ? -6.051 -3.962 25.093 1.00 76.00 365 ASN A C 1
ATOM 2801 O O . ASN A 1 365 ? -5.317 -3.733 26.055 1.00 76.00 365 ASN A O 1
ATOM 2805 N N . LEU A 1 366 ? -6.831 -3.016 24.563 1.00 74.06 366 LEU A N 1
ATOM 2806 C CA . LEU A 1 366 ? -6.894 -1.657 25.093 1.00 74.06 366 LEU A CA 1
ATOM 2807 C C . LEU A 1 366 ? -7.387 -1.624 26.538 1.00 74.06 366 LEU A C 1
ATOM 2809 O O . LEU A 1 366 ? -6.734 -0.989 27.370 1.00 74.06 366 LEU A O 1
ATOM 2813 N N . SER A 1 367 ? -8.470 -2.338 26.852 1.00 78.06 367 SER A N 1
ATOM 2814 C CA . SER A 1 367 ? -9.000 -2.440 28.218 1.00 78.06 367 SER A CA 1
ATOM 2815 C C . SER A 1 367 ? -7.947 -3.010 29.184 1.00 78.06 367 SER A C 1
ATOM 2817 O O . SER A 1 367 ? -7.610 -2.364 30.179 1.00 78.06 367 SER A O 1
ATOM 2819 N N . LYS A 1 368 ? -7.275 -4.110 28.808 1.00 74.94 368 LYS A N 1
ATOM 2820 C CA . LYS A 1 368 ? -6.189 -4.724 29.602 1.00 74.94 368 LYS A CA 1
ATOM 2821 C C . LYS A 1 368 ? -5.025 -3.776 29.872 1.00 74.94 368 LYS A C 1
ATOM 2823 O O . LYS A 1 368 ? -4.440 -3.790 30.952 1.00 74.94 368 LYS A O 1
ATOM 2828 N N . ILE A 1 369 ? -4.666 -2.971 28.878 1.00 66.00 369 ILE A N 1
ATOM 2829 C CA . ILE A 1 369 ? -3.509 -2.076 28.921 1.00 66.00 369 ILE A CA 1
ATOM 2830 C C . ILE A 1 369 ? -3.777 -0.825 29.754 1.00 66.00 369 ILE A C 1
ATOM 2832 O O . ILE A 1 369 ? -2.879 -0.346 30.447 1.00 66.00 369 ILE A O 1
ATOM 2836 N N . THR A 1 370 ? -4.960 -0.243 29.588 1.00 63.84 370 THR A N 1
ATOM 2837 C CA . THR A 1 370 ? -5.290 1.083 30.121 1.00 63.84 370 THR A CA 1
ATOM 2838 C C . THR A 1 370 ? -6.116 1.002 31.405 1.00 63.84 370 THR A C 1
ATOM 2840 O O . THR A 1 370 ? -6.223 2.005 32.105 1.00 63.84 370 THR A O 1
ATOM 2843 N N . GLY A 1 371 ? -6.669 -0.175 31.735 1.00 63.53 371 GLY A N 1
ATOM 2844 C CA . GLY A 1 371 ? -7.580 -0.370 32.866 1.00 63.53 371 GLY A CA 1
ATOM 2845 C C . GLY A 1 371 ? -8.857 0.466 32.743 1.00 63.53 371 GLY A C 1
ATOM 2846 O O . GLY A 1 371 ? -9.418 0.882 33.752 1.00 63.53 371 GLY A O 1
ATOM 2847 N N . THR A 1 372 ? -9.258 0.814 31.518 1.00 60.16 372 THR A N 1
ATOM 2848 C CA . THR A 1 372 ? -10.239 1.873 31.263 1.00 60.16 372 THR A CA 1
ATOM 2849 C C . THR A 1 372 ? -11.681 1.393 31.398 1.00 60.16 372 THR A C 1
ATOM 2851 O O . THR A 1 372 ? -12.145 0.551 30.631 1.00 60.16 372 THR A O 1
ATOM 2854 N N . ASN A 1 373 ? -12.415 2.038 32.312 1.00 70.25 373 ASN A N 1
ATOM 2855 C CA . ASN A 1 373 ? -13.878 2.003 32.385 1.00 70.25 373 ASN A CA 1
ATOM 2856 C C . ASN A 1 373 ? -14.570 2.406 31.059 1.00 70.25 373 ASN A C 1
ATOM 2858 O O . ASN A 1 373 ? -15.537 1.748 30.694 1.00 70.25 373 ASN A O 1
ATOM 2862 N N . PRO A 1 374 ? -14.062 3.386 30.269 1.00 78.75 374 PRO A N 1
ATOM 2863 C CA . PRO A 1 374 ? -14.694 3.796 29.009 1.00 78.75 374 PRO A CA 1
ATOM 2864 C C . PRO A 1 374 ? -14.995 2.685 27.993 1.00 78.75 374 PRO A C 1
ATOM 2866 O O . PRO A 1 374 ? -16.025 2.735 27.326 1.00 78.75 374 PRO A O 1
ATOM 2869 N N . VAL A 1 375 ? -14.119 1.679 27.851 1.00 81.81 375 VAL A N 1
ATOM 2870 C CA . VAL A 1 375 ? -14.378 0.552 26.933 1.00 81.81 375 VAL A CA 1
ATOM 2871 C C . VAL A 1 375 ? -15.553 -0.280 27.440 1.00 81.81 375 VAL A C 1
ATOM 2873 O O . VAL A 1 375 ? -16.419 -0.655 26.657 1.00 81.81 375 VAL A O 1
ATOM 2876 N N . ILE A 1 376 ? -15.597 -0.545 28.748 1.00 84.06 376 ILE A N 1
ATOM 2877 C CA . ILE A 1 376 ? -16.676 -1.308 29.381 1.00 84.06 376 ILE A CA 1
ATOM 2878 C C . ILE A 1 376 ? -17.990 -0.527 29.281 1.00 84.06 376 ILE A C 1
ATOM 2880 O O . ILE A 1 376 ? -18.986 -1.097 28.853 1.00 84.06 376 ILE A O 1
ATOM 2884 N N . GLU A 1 377 ? -17.988 0.773 29.586 1.00 85.62 377 GLU A N 1
ATOM 2885 C CA . GLU A 1 377 ? -19.168 1.645 29.491 1.00 85.62 377 GLU A CA 1
ATOM 2886 C C . GLU A 1 377 ? -19.797 1.622 28.087 1.00 85.62 377 GLU A C 1
ATOM 2888 O O . GLU A 1 377 ? -21.006 1.427 27.957 1.00 85.62 377 GLU A O 1
ATOM 2893 N N . GLU A 1 378 ? -18.993 1.744 27.026 1.00 87.88 378 GLU A N 1
ATOM 2894 C CA . GLU A 1 378 ? -19.525 1.698 25.657 1.00 87.88 378 GLU A CA 1
ATOM 2895 C C . GLU A 1 378 ? -19.943 0.287 25.222 1.00 87.88 378 GLU A C 1
ATOM 2897 O O . GLU A 1 378 ? -20.944 0.124 24.519 1.00 87.88 378 GLU A O 1
ATOM 2902 N N . LEU A 1 379 ? -19.246 -0.760 25.676 1.00 88.12 379 LEU A N 1
ATOM 2903 C CA . LEU A 1 379 ? -19.681 -2.140 25.437 1.00 88.12 379 LEU A CA 1
ATOM 2904 C C . LEU A 1 379 ? -21.017 -2.440 26.128 1.00 88.12 379 LEU A C 1
ATOM 2906 O O . LEU A 1 379 ? -21.850 -3.129 25.543 1.00 88.12 379 LEU A O 1
ATOM 2910 N N . LEU A 1 380 ? -21.269 -1.892 27.320 1.00 87.75 380 LEU A N 1
ATOM 2911 C CA . LEU A 1 380 ? -22.559 -2.017 28.007 1.00 87.75 380 LEU A CA 1
ATOM 2912 C C . LEU A 1 380 ? -23.697 -1.367 27.215 1.00 87.75 380 LEU A C 1
ATOM 2914 O O . LEU A 1 380 ? -24.794 -1.925 27.146 1.00 87.75 380 LEU A O 1
ATOM 2918 N N . ILE A 1 381 ? -23.434 -0.235 26.559 1.00 86.44 381 ILE A N 1
ATOM 2919 C CA . ILE A 1 381 ? -24.394 0.390 25.641 1.00 86.44 381 ILE A CA 1
ATOM 2920 C C . ILE A 1 381 ? -24.639 -0.516 24.422 1.00 86.44 381 ILE A C 1
ATOM 2922 O O . ILE A 1 381 ? -25.788 -0.714 24.022 1.00 86.44 381 ILE A O 1
ATOM 2926 N N . ALA A 1 382 ? -23.588 -1.112 23.852 1.00 88.19 382 ALA A N 1
ATOM 2927 C CA . ALA A 1 382 ? -23.700 -2.004 22.694 1.00 88.19 382 ALA A CA 1
ATOM 2928 C C . ALA A 1 382 ? -24.425 -3.325 22.995 1.00 88.19 382 ALA A C 1
ATOM 2930 O O . ALA A 1 382 ? -25.152 -3.836 22.145 1.00 88.19 382 ALA A O 1
ATOM 2931 N N . ILE A 1 383 ? -24.310 -3.853 24.211 1.00 88.00 383 ILE A N 1
ATOM 2932 C CA . ILE A 1 383 ? -25.078 -5.023 24.652 1.00 88.00 383 ILE A CA 1
ATOM 2933 C C . ILE A 1 383 ? -26.592 -4.756 24.652 1.00 88.00 383 ILE A C 1
ATOM 2935 O O . ILE A 1 383 ? -27.379 -5.679 24.467 1.00 88.00 383 ILE A O 1
ATOM 2939 N N . ALA A 1 384 ? -27.024 -3.507 24.833 1.00 85.19 384 ALA A N 1
ATOM 2940 C CA . ALA A 1 384 ? -28.435 -3.128 24.768 1.00 85.19 384 ALA A CA 1
ATOM 2941 C C . ALA A 1 384 ? -28.908 -2.773 23.341 1.00 85.19 384 ALA A C 1
ATOM 2943 O O . ALA A 1 384 ? -30.013 -2.253 23.167 1.00 85.19 384 ALA A O 1
ATOM 2944 N N . ASN A 1 385 ? -28.089 -3.010 22.309 1.00 87.81 385 ASN A N 1
ATOM 2945 C CA . ASN A 1 385 ? -28.402 -2.614 20.938 1.00 87.81 385 ASN A CA 1
ATOM 2946 C C . ASN A 1 385 ? -29.523 -3.470 20.316 1.00 87.81 385 ASN A C 1
ATOM 2948 O O . ASN A 1 385 ? -29.649 -4.662 20.585 1.00 87.81 385 ASN A O 1
ATOM 2952 N N . ALA A 1 386 ? -30.330 -2.878 19.435 1.00 85.75 386 ALA A N 1
ATOM 2953 C CA . ALA A 1 386 ? -31.379 -3.594 18.712 1.00 85.75 386 ALA A CA 1
ATOM 2954 C C . ALA A 1 386 ? -30.824 -4.684 17.770 1.00 85.75 386 ALA A C 1
ATOM 2956 O O . ALA A 1 386 ? -31.474 -5.715 17.575 1.00 85.75 386 ALA A O 1
ATOM 2957 N N . ASP A 1 387 ? -29.627 -4.486 17.213 1.00 86.19 387 ASP A N 1
ATOM 2958 C CA . ASP A 1 387 ? -28.985 -5.454 16.324 1.00 86.19 387 ASP A CA 1
ATOM 2959 C C . ASP A 1 387 ? -28.365 -6.622 17.105 1.00 86.19 387 ASP A C 1
ATOM 2961 O O . ASP A 1 387 ? -27.611 -6.432 18.058 1.00 86.19 387 ASP A O 1
ATOM 2965 N N . THR A 1 388 ? -28.679 -7.847 16.685 1.00 86.25 388 THR A N 1
ATOM 2966 C CA . THR A 1 388 ? -28.249 -9.064 17.390 1.00 86.25 388 THR A CA 1
ATOM 2967 C C . THR A 1 388 ? -26.755 -9.342 17.228 1.00 86.25 388 THR A C 1
ATOM 2969 O O . THR A 1 388 ? -26.134 -9.816 18.178 1.00 86.25 388 THR A O 1
ATOM 2972 N N . GLY A 1 389 ? -26.172 -9.014 16.071 1.00 83.12 389 GLY A N 1
ATOM 2973 C CA . GLY A 1 389 ? -24.738 -9.164 15.826 1.00 83.12 389 GLY A CA 1
ATOM 2974 C C . GLY A 1 389 ? -23.926 -8.224 16.712 1.00 83.12 389 GLY A C 1
ATOM 2975 O O . GLY A 1 389 ? -22.965 -8.654 17.343 1.00 83.12 389 GLY A O 1
ATOM 2976 N N . ILE A 1 390 ? -24.371 -6.970 16.867 1.00 86.19 390 ILE A N 1
ATOM 2977 C CA . ILE A 1 390 ? -23.733 -6.019 17.795 1.00 86.19 390 ILE A CA 1
ATOM 2978 C C . ILE A 1 390 ? -23.759 -6.554 19.228 1.00 86.19 390 ILE A C 1
ATOM 2980 O O . ILE A 1 390 ? -22.730 -6.531 19.904 1.00 86.19 390 ILE A O 1
ATOM 2984 N N . ARG A 1 391 ? -24.917 -7.045 19.695 1.00 89.31 391 ARG A N 1
ATOM 2985 C CA . ARG A 1 391 ? -25.047 -7.582 21.058 1.00 89.31 391 ARG A CA 1
ATOM 2986 C C . ARG A 1 391 ? -24.132 -8.781 21.286 1.00 89.31 391 ARG A C 1
ATOM 2988 O O . ARG A 1 391 ? -23.425 -8.825 22.292 1.00 89.31 391 ARG A O 1
ATOM 2995 N N . GLU A 1 392 ? -24.124 -9.733 20.354 1.00 86.38 392 GLU A N 1
ATOM 2996 C CA . GLU A 1 392 ? -23.293 -10.938 20.442 1.00 86.38 392 GLU A CA 1
ATOM 2997 C C . GLU A 1 392 ? -21.807 -10.577 20.509 1.00 86.38 392 GLU A C 1
ATOM 2999 O O . GLU A 1 392 ? -21.083 -11.046 21.392 1.00 86.38 392 GLU A O 1
ATOM 3004 N N . SER A 1 393 ? -21.374 -9.665 19.647 1.00 87.00 393 SER A N 1
ATOM 3005 C CA . SER A 1 393 ? -19.989 -9.218 19.571 1.00 87.00 393 SER A CA 1
ATOM 3006 C C . SER A 1 393 ? -19.557 -8.363 20.750 1.00 87.00 393 SER A C 1
ATOM 3008 O O . SER A 1 393 ? -18.412 -8.471 21.196 1.00 87.00 393 SER A O 1
ATOM 3010 N N . ALA A 1 394 ? -20.457 -7.560 21.316 1.00 88.62 394 ALA A N 1
ATOM 3011 C CA . ALA A 1 394 ? -20.193 -6.842 22.555 1.00 88.62 394 ALA A CA 1
ATOM 3012 C C . ALA A 1 394 ? -19.994 -7.823 23.726 1.00 88.62 394 ALA A C 1
ATOM 3014 O O . ALA A 1 394 ? -19.009 -7.711 24.460 1.00 88.62 394 ALA A O 1
ATOM 3015 N N . CYS A 1 395 ? -20.850 -8.847 23.850 1.00 88.38 395 CYS A N 1
ATOM 3016 C CA . CYS A 1 395 ? -20.669 -9.914 24.839 1.00 88.38 395 CYS A CA 1
ATOM 3017 C C . CYS A 1 395 ? -19.359 -10.683 24.624 1.00 88.38 395 CYS A C 1
ATOM 3019 O O . CYS A 1 395 ? -18.645 -10.963 25.584 1.00 88.38 395 CYS A O 1
ATOM 3021 N N . PHE A 1 396 ? -19.009 -11.002 23.378 1.00 87.25 396 PHE A N 1
ATOM 3022 C CA . PHE A 1 396 ? -17.751 -11.680 23.080 1.00 87.25 396 PHE A CA 1
ATOM 3023 C C . PHE A 1 396 ? -16.534 -10.824 23.460 1.00 87.25 396 PHE A C 1
ATOM 3025 O O . PHE A 1 396 ? -15.612 -11.319 24.106 1.00 87.25 396 PHE A O 1
ATOM 3032 N N . THR A 1 397 ? -16.560 -9.525 23.145 1.00 87.44 397 THR A N 1
ATOM 3033 C CA . THR A 1 397 ? -15.488 -8.586 23.524 1.00 87.44 397 THR A CA 1
ATOM 3034 C C . THR A 1 397 ? -15.301 -8.540 25.039 1.00 87.44 397 THR A C 1
ATOM 3036 O O . THR A 1 397 ? -14.174 -8.592 25.527 1.00 87.44 397 THR A O 1
ATOM 3039 N N . LEU A 1 398 ? -16.396 -8.494 25.801 1.00 87.62 398 LEU A N 1
ATOM 3040 C CA . LEU A 1 398 ? -16.344 -8.541 27.263 1.00 87.62 398 LEU A CA 1
ATOM 3041 C C . LEU A 1 398 ? -15.757 -9.860 27.781 1.00 87.62 398 LEU A C 1
ATOM 3043 O O . LEU A 1 398 ? -14.928 -9.844 28.690 1.00 87.62 398 LEU A O 1
ATOM 3047 N N . ASP A 1 399 ? -16.092 -10.996 27.166 1.00 86.38 399 ASP A N 1
ATOM 3048 C CA . ASP A 1 399 ? -15.464 -12.277 27.512 1.00 86.38 399 ASP A CA 1
ATOM 3049 C C . ASP A 1 399 ? -13.944 -12.272 27.255 1.00 86.38 399 ASP A C 1
ATOM 3051 O O . ASP A 1 399 ? -13.181 -12.844 28.040 1.00 86.38 399 ASP A O 1
ATOM 3055 N N . MET A 1 400 ? -13.488 -11.592 26.193 1.00 85.69 400 MET A N 1
ATOM 3056 C CA . MET A 1 400 ? -12.063 -11.427 25.874 1.00 85.69 400 MET A CA 1
ATOM 3057 C C . MET A 1 400 ? -11.318 -10.508 26.854 1.00 85.69 400 MET A C 1
ATOM 3059 O O . MET A 1 400 ? -10.113 -10.704 27.075 1.00 85.69 400 MET A O 1
ATOM 3063 N N . ILE A 1 401 ? -11.999 -9.505 27.422 1.00 84.94 401 ILE A N 1
ATOM 3064 C CA . ILE A 1 401 ? -11.427 -8.594 28.427 1.00 84.94 401 ILE A CA 1
ATOM 3065 C C . ILE A 1 401 ? -11.107 -9.365 29.719 1.00 84.94 401 ILE A C 1
ATOM 3067 O O . ILE A 1 401 ? -9.995 -9.242 30.237 1.00 84.94 401 ILE A O 1
ATOM 3071 N N . GLY A 1 402 ? -12.017 -10.226 30.189 1.00 81.12 402 GLY A N 1
ATOM 3072 C CA . GLY A 1 402 ? -11.779 -11.126 31.326 1.00 81.12 402 GLY A CA 1
ATOM 3073 C C . GLY A 1 402 ? -12.073 -10.502 32.699 1.00 81.12 402 GLY A C 1
ATOM 3074 O O . GLY A 1 402 ? -13.120 -9.898 32.889 1.00 81.12 402 GLY A O 1
ATOM 3075 N N . GLU A 1 403 ? -11.181 -10.672 33.684 1.00 71.12 403 GLU A N 1
ATOM 3076 C CA . GLU A 1 403 ? -11.431 -10.316 35.103 1.00 71.12 403 GLU A CA 1
ATOM 3077 C C . GLU A 1 403 ? -11.807 -8.844 35.342 1.00 71.12 403 GLU A C 1
ATOM 3079 O O . GLU A 1 403 ? -12.534 -8.540 36.283 1.00 71.12 403 GLU A O 1
ATOM 3084 N N . GLN A 1 404 ? -11.379 -7.925 34.471 1.00 70.56 404 GLN A N 1
ATOM 3085 C CA . GLN A 1 404 ? -11.715 -6.496 34.575 1.00 70.56 404 GLN A CA 1
ATOM 3086 C C . GLN A 1 404 ? -13.218 -6.209 34.408 1.00 70.56 404 GLN A C 1
ATOM 3088 O O . GLN A 1 404 ? -13.667 -5.103 34.687 1.00 70.56 404 GLN A O 1
ATOM 3093 N N . VAL A 1 405 ? -13.988 -7.203 33.963 1.00 71.44 405 VAL A N 1
ATOM 3094 C CA . VAL A 1 405 ? -15.426 -7.118 33.695 1.00 71.44 405 VAL A CA 1
ATOM 3095 C C . VAL A 1 405 ? -16.271 -7.505 34.919 1.00 71.44 405 VAL A C 1
ATOM 3097 O O . VAL A 1 405 ? -17.492 -7.385 34.888 1.00 71.44 405 VAL A O 1
ATOM 3100 N N . ALA A 1 406 ? -15.650 -7.932 36.024 1.00 69.12 406 ALA A N 1
ATOM 3101 C CA . ALA A 1 406 ? -16.333 -8.303 37.267 1.00 69.12 406 ALA A CA 1
ATOM 3102 C C . ALA A 1 406 ? -16.820 -7.079 38.077 1.00 69.12 406 ALA A C 1
ATOM 3104 O O . ALA A 1 406 ? -16.545 -6.958 39.272 1.00 69.12 406 ALA A O 1
ATOM 3105 N N . THR A 1 407 ? -17.526 -6.145 37.433 1.00 75.50 407 THR A N 1
ATOM 3106 C CA . THR A 1 407 ? -18.177 -5.012 38.103 1.00 75.50 407 THR A CA 1
ATOM 3107 C C . THR A 1 407 ? -19.671 -5.274 38.302 1.00 75.50 407 THR A C 1
ATOM 3109 O O . THR A 1 407 ? -20.299 -6.076 37.599 1.00 75.50 407 THR A O 1
ATOM 3112 N N . SER A 1 408 ? -20.271 -4.593 39.281 1.00 76.25 408 SER A N 1
ATOM 3113 C CA . SER A 1 408 ? -21.713 -4.692 39.525 1.00 76.25 408 SER A CA 1
ATOM 3114 C C . SER A 1 408 ? -22.529 -4.213 38.323 1.00 76.25 408 SER A C 1
ATOM 3116 O O . SER A 1 408 ? -23.543 -4.828 38.012 1.00 76.25 408 SER A O 1
ATOM 3118 N N . GLU A 1 409 ? -22.071 -3.191 37.586 1.00 80.81 409 GLU A N 1
ATOM 3119 C CA . GLU A 1 409 ? -22.809 -2.709 36.410 1.00 80.81 409 GLU A CA 1
ATOM 3120 C C . GLU A 1 409 ? -22.873 -3.763 35.297 1.00 80.81 409 GLU A C 1
ATOM 3122 O O . GLU A 1 409 ? -23.916 -3.940 34.664 1.00 80.81 409 GLU A O 1
ATOM 3127 N N . VAL A 1 410 ? -21.781 -4.504 35.072 1.00 81.56 410 VAL A N 1
ATOM 3128 C CA . VAL A 1 410 ? -21.763 -5.532 34.026 1.00 81.56 410 VAL A CA 1
ATOM 3129 C C . VAL A 1 410 ? -22.621 -6.731 34.413 1.00 81.56 410 VAL A C 1
ATOM 3131 O O . VAL A 1 410 ? -23.353 -7.251 33.575 1.00 81.56 410 VAL A O 1
ATOM 3134 N N . THR A 1 411 ? -22.596 -7.157 35.676 1.00 80.50 411 THR A N 1
ATOM 3135 C CA . THR A 1 411 ? -23.440 -8.277 36.130 1.00 80.50 411 THR A CA 1
ATOM 3136 C C . THR A 1 411 ? -24.936 -7.947 36.043 1.00 80.50 411 THR A C 1
ATOM 3138 O O . THR A 1 411 ? -25.731 -8.788 35.607 1.00 80.50 411 THR A O 1
ATOM 3141 N N . GLU A 1 412 ? -25.330 -6.706 36.348 1.00 83.06 412 GLU A N 1
ATOM 3142 C CA . GLU A 1 412 ? -26.700 -6.223 36.140 1.00 83.06 412 GLU A CA 1
ATOM 3143 C C . GLU A 1 412 ? -27.098 -6.239 34.658 1.00 83.06 412 GLU A C 1
ATOM 3145 O O . GLU A 1 412 ? -28.152 -6.782 34.307 1.00 83.06 412 GLU A O 1
ATOM 3150 N N . ALA A 1 413 ? -26.242 -5.720 33.772 1.00 84.31 413 ALA A N 1
ATOM 3151 C CA . ALA A 1 413 ? -26.499 -5.728 32.334 1.00 84.31 413 ALA A CA 1
ATOM 3152 C C . ALA A 1 413 ? -26.600 -7.156 31.770 1.00 84.31 413 ALA A C 1
ATOM 3154 O O . ALA A 1 413 ? -27.534 -7.468 31.030 1.00 84.31 413 ALA A O 1
ATOM 3155 N N . LEU A 1 414 ? -25.701 -8.061 32.172 1.00 83.19 414 LEU A N 1
ATOM 3156 C CA . LEU A 1 414 ? -25.728 -9.464 31.752 1.00 83.19 414 LEU A CA 1
ATOM 3157 C C . LEU A 1 414 ? -27.004 -10.177 32.211 1.00 83.19 414 LEU A C 1
ATOM 3159 O O . LEU A 1 414 ? -27.547 -10.982 31.459 1.00 83.19 414 LEU A O 1
ATOM 3163 N N . THR A 1 415 ? -27.548 -9.840 33.384 1.00 83.62 415 THR A N 1
ATOM 3164 C CA . THR A 1 415 ? -28.812 -10.420 33.878 1.00 83.62 415 THR A CA 1
ATOM 3165 C C . THR A 1 415 ? -29.993 -10.126 32.944 1.00 83.62 415 THR A C 1
ATOM 3167 O O . THR A 1 415 ? -30.894 -10.956 32.787 1.00 83.62 415 THR A O 1
ATOM 3170 N N . ILE A 1 416 ? -29.997 -8.954 32.302 1.00 83.69 416 ILE A N 1
ATOM 3171 C CA . ILE A 1 416 ? -31.000 -8.589 31.292 1.00 83.69 416 ILE A CA 1
ATOM 3172 C C . ILE A 1 416 ? -30.785 -9.421 30.020 1.00 83.69 416 ILE A C 1
ATOM 3174 O O . ILE A 1 416 ? -31.734 -9.967 29.463 1.00 83.69 416 ILE A O 1
ATOM 3178 N N . VAL A 1 417 ? -29.530 -9.583 29.611 1.00 85.44 417 VAL A N 1
ATOM 3179 C CA . VAL A 1 417 ? -29.102 -10.215 28.349 1.00 85.44 417 VAL A CA 1
ATOM 3180 C C . VAL A 1 417 ? -29.199 -11.739 28.386 1.00 85.44 417 VAL A C 1
ATOM 3182 O O . VAL A 1 417 ? -29.371 -12.393 27.364 1.00 85.44 417 VAL A O 1
ATOM 3185 N N . LEU A 1 418 ? -29.193 -12.348 29.569 1.00 85.56 418 LEU A N 1
ATOM 3186 C CA . LEU A 1 418 ? -29.531 -13.766 29.730 1.00 85.56 418 LEU A CA 1
ATOM 3187 C C . LEU A 1 418 ? -30.972 -14.087 29.300 1.00 85.56 418 LEU A C 1
ATOM 3189 O O . LEU A 1 418 ? -31.305 -15.255 29.091 1.00 85.56 418 LEU A O 1
ATOM 3193 N N . LYS A 1 419 ? -31.821 -13.064 29.153 1.00 86.38 419 LYS A N 1
ATOM 3194 C CA . LYS A 1 419 ? -33.183 -13.173 28.619 1.00 86.38 419 LYS A CA 1
ATOM 3195 C C . LYS A 1 419 ? -33.275 -12.770 27.143 1.00 86.38 419 LYS A C 1
ATOM 3197 O O . LYS A 1 419 ? -34.388 -12.603 26.659 1.00 86.38 419 LYS A O 1
ATOM 3202 N N . ASP A 1 420 ? -32.145 -12.602 26.454 1.00 89.31 420 ASP A N 1
ATOM 3203 C CA . ASP A 1 420 ? -32.114 -12.212 25.043 1.00 89.31 420 ASP A CA 1
ATOM 3204 C C . ASP A 1 420 ? -32.798 -13.250 24.145 1.00 89.31 420 ASP A C 1
ATOM 3206 O O . ASP A 1 420 ? -32.742 -14.464 24.381 1.00 89.31 420 ASP A O 1
ATOM 3210 N N . ASP A 1 421 ? -33.419 -12.772 23.073 1.00 87.00 421 ASP A N 1
ATOM 3211 C CA . ASP A 1 421 ? -34.086 -13.633 22.100 1.00 87.00 421 ASP A CA 1
ATOM 3212 C C . ASP A 1 421 ? -33.081 -14.520 21.339 1.00 87.00 421 ASP A C 1
ATOM 3214 O O . ASP A 1 421 ? -33.428 -15.623 20.912 1.00 87.00 421 ASP A O 1
ATOM 3218 N N . CYS A 1 422 ? -31.817 -14.094 21.217 1.00 86.25 422 CYS A N 1
ATOM 3219 C CA . CYS A 1 422 ? -30.764 -14.831 20.526 1.00 86.25 422 CYS A CA 1
ATOM 3220 C C . CYS A 1 422 ? -30.010 -15.813 21.438 1.00 86.25 422 CYS A C 1
ATOM 3222 O O . CYS A 1 422 ? -29.441 -15.450 22.470 1.00 86.25 422 CYS A O 1
ATOM 3224 N N . ASP A 1 423 ? -29.925 -17.075 21.011 1.00 85.88 423 ASP A N 1
ATOM 3225 C CA . ASP A 1 423 ? -29.197 -18.128 21.731 1.00 85.88 423 ASP A CA 1
ATOM 3226 C C . ASP A 1 423 ? -27.681 -17.883 21.809 1.00 85.88 423 ASP A C 1
ATOM 3228 O O . ASP A 1 423 ? -27.068 -18.200 22.833 1.00 85.88 423 ASP A O 1
ATOM 3232 N N . GLY A 1 424 ? -27.081 -17.280 20.774 1.00 81.88 424 GLY A N 1
ATOM 3233 C CA . GLY A 1 424 ? -25.658 -16.913 20.761 1.00 81.88 424 GLY A CA 1
ATOM 3234 C C . GLY A 1 424 ? -25.326 -15.898 21.855 1.00 81.88 424 GLY A C 1
ATOM 3235 O O . GLY A 1 424 ? -24.450 -16.135 22.692 1.00 81.88 424 GLY A O 1
ATOM 3236 N N . VAL A 1 425 ? -26.131 -14.835 21.935 1.00 83.94 425 VAL A N 1
ATOM 3237 C CA . VAL A 1 425 ? -26.027 -13.775 22.949 1.00 83.94 425 VAL A CA 1
ATOM 3238 C C . VAL A 1 425 ? -26.182 -14.347 24.364 1.00 83.94 425 VAL A C 1
ATOM 3240 O O . VAL A 1 425 ? -25.320 -14.130 25.220 1.00 83.94 425 VAL A O 1
ATOM 3243 N N . LYS A 1 426 ? -27.213 -15.172 24.606 1.00 88.81 426 LYS A N 1
ATOM 3244 C CA . LYS A 1 426 ? -27.417 -15.849 25.903 1.00 88.81 426 LYS A CA 1
ATOM 3245 C C . LYS A 1 426 ? -26.235 -16.730 26.295 1.00 88.81 426 LYS A C 1
ATOM 3247 O O . LYS A 1 426 ? -25.807 -16.726 27.455 1.00 88.81 426 LYS A O 1
ATOM 3252 N N . SER A 1 427 ? -25.702 -17.502 25.344 1.00 84.75 427 SER A N 1
ATOM 3253 C CA . SER A 1 427 ? -24.560 -18.378 25.600 1.00 84.75 427 SER A CA 1
ATOM 3254 C C . SER A 1 427 ? -23.293 -17.587 25.918 1.00 84.75 427 SER A C 1
ATOM 3256 O O . SER A 1 427 ? -22.505 -18.056 26.743 1.00 84.75 427 SER A O 1
ATOM 3258 N N . ALA A 1 428 ? -23.070 -16.444 25.266 1.00 81.75 428 ALA A N 1
ATOM 3259 C CA . ALA A 1 428 ? -21.935 -15.573 25.544 1.00 81.75 428 ALA A CA 1
ATOM 3260 C C . ALA A 1 428 ? -22.062 -14.949 26.943 1.00 81.75 428 ALA A C 1
ATOM 3262 O O . ALA A 1 428 ? -21.158 -15.109 27.763 1.00 81.75 428 ALA A O 1
ATOM 3263 N N . ALA A 1 429 ? -23.219 -14.366 27.268 1.00 84.38 429 ALA A N 1
ATOM 3264 C CA . ALA A 1 429 ? -23.485 -13.776 28.580 1.00 84.38 429 ALA A CA 1
ATOM 3265 C C . ALA A 1 429 ? -23.322 -14.786 29.733 1.00 84.38 429 ALA A C 1
ATOM 3267 O O . ALA A 1 429 ? -22.655 -14.501 30.728 1.00 84.38 429 ALA A O 1
ATOM 3268 N N . SER A 1 430 ? -23.832 -16.012 29.559 1.00 84.75 430 SER A N 1
ATOM 3269 C CA . SER A 1 430 ? -23.711 -17.090 30.557 1.00 84.75 430 SER A CA 1
ATOM 3270 C C . SER A 1 430 ? -22.259 -17.487 30.847 1.00 84.75 430 SER A C 1
ATOM 3272 O O . SER A 1 430 ? -21.937 -17.913 31.958 1.00 84.75 430 SER A O 1
ATOM 3274 N N . LYS A 1 431 ? -21.366 -17.413 29.849 1.00 83.81 431 LYS A N 1
ATOM 3275 C CA . LYS A 1 431 ? -19.939 -17.723 30.040 1.00 83.81 431 LYS A CA 1
ATOM 3276 C C . LYS A 1 431 ? -19.258 -16.665 30.902 1.00 83.81 431 LYS A C 1
ATOM 3278 O O . LYS A 1 431 ? -18.475 -17.032 31.775 1.00 83.81 431 LYS A O 1
ATOM 3283 N N . ILE A 1 432 ? -19.581 -15.394 30.675 1.00 82.25 432 ILE A N 1
ATOM 3284 C CA . ILE A 1 432 ? -19.007 -14.263 31.410 1.00 82.25 432 ILE A CA 1
ATOM 3285 C C . ILE A 1 432 ? -19.462 -14.298 32.871 1.00 82.25 432 ILE A C 1
ATOM 3287 O O . ILE A 1 432 ? -18.624 -14.232 33.766 1.00 82.25 432 ILE A O 1
ATOM 3291 N N . GLU A 1 433 ? -20.760 -14.507 33.124 1.00 80.62 433 GLU A N 1
ATOM 3292 C CA . GLU A 1 433 ? -21.313 -14.597 34.484 1.00 80.62 433 GLU A CA 1
ATOM 3293 C C . GLU A 1 433 ? -20.618 -15.698 35.306 1.00 80.62 433 GLU A C 1
ATOM 3295 O O . GLU A 1 433 ? -20.141 -15.445 36.410 1.00 80.62 433 GLU A O 1
ATOM 3300 N N . ARG A 1 434 ? -20.453 -16.899 34.729 1.00 79.25 434 ARG A N 1
ATOM 3301 C CA . ARG A 1 434 ? -19.753 -18.022 35.386 1.00 79.25 434 ARG A CA 1
ATOM 3302 C C . ARG A 1 434 ? -18.287 -17.733 35.701 1.00 79.25 434 ARG A C 1
ATOM 3304 O O . ARG A 1 434 ? -17.748 -18.309 36.645 1.00 79.25 434 ARG A O 1
ATOM 3311 N N . LYS A 1 435 ? -17.614 -16.922 34.881 1.00 74.94 435 LYS A N 1
ATOM 3312 C CA . LYS A 1 435 ? -16.229 -16.501 35.137 1.00 74.94 435 LYS A CA 1
ATOM 3313 C C . LYS A 1 435 ? -16.187 -15.449 36.245 1.00 74.94 435 LYS A C 1
ATOM 3315 O O . LYS A 1 435 ? -15.364 -15.573 37.142 1.00 74.94 435 LYS A O 1
ATOM 3320 N N . SER A 1 436 ? -17.108 -14.485 36.226 1.00 69.69 436 SER A N 1
ATOM 3321 C CA . SER A 1 436 ? -17.206 -13.427 37.237 1.00 69.69 436 SER A CA 1
ATOM 3322 C C . SER A 1 436 ? -17.637 -13.934 38.618 1.00 69.69 436 SER A C 1
ATOM 3324 O O . SER A 1 436 ? -17.344 -13.274 39.606 1.00 69.69 436 SER A O 1
ATOM 3326 N N . SER A 1 437 ? -18.335 -15.071 38.708 1.00 63.69 437 SER A N 1
ATOM 3327 C CA . SER A 1 437 ? -18.768 -15.667 39.982 1.00 63.69 437 SER A CA 1
ATOM 3328 C C . SER A 1 437 ? -17.723 -16.576 40.648 1.00 63.69 437 SER A C 1
ATOM 3330 O O . SER A 1 437 ? -17.939 -17.011 41.776 1.00 63.69 437 SER A O 1
ATOM 3332 N N . ASN A 1 438 ? -16.646 -16.934 39.936 1.00 56.50 438 ASN A N 1
ATOM 3333 C CA . ASN A 1 438 ? -15.621 -17.893 40.380 1.00 56.50 438 ASN A CA 1
ATOM 3334 C C . ASN A 1 438 ? -14.248 -17.253 40.680 1.00 56.50 438 ASN A C 1
ATOM 3336 O O . ASN A 1 438 ? -13.348 -17.978 41.111 1.00 56.50 438 ASN A O 1
ATOM 3340 N N . GLY A 1 439 ? -14.076 -15.955 40.411 1.00 48.97 439 GLY A N 1
ATOM 3341 C CA . GLY A 1 439 ? -12.921 -15.149 40.830 1.00 48.97 439 GLY A CA 1
ATOM 3342 C C . GLY A 1 439 ? -13.245 -14.372 42.094 1.00 48.97 439 GLY A C 1
ATOM 3343 O O . GLY A 1 439 ? -12.312 -14.178 42.904 1.00 48.97 439 GLY A O 1
#

pLDDT: mean 70.33, std 19.24, range [27.98, 94.31]

Sequence (439 aa):
MLVVRSFFILLFVILFVGVLILDWYFADTTPWSHYESSTQQSINGVPFCEHDRPRNFLRERANSLSDFSFLGVGFYMLVQSIETKSNSFTKTIILSVINGLINCVHAFGSWLNHACRCQFGHRLDVTGMWLVTSALSNEDDEMKARACETLGNMHENAAVTEVIHALASTLNIQNHGRKSKSSACSTLCNISERVPTDDIIKVLVSTLGITDYPVEFIASNGLSNIGKNPATYAVIKALLIGLKHENSSIKANACKVLDNLSENAATVDVIQALLAALRNGDRRTQENACKALGKLGEKVAIDEIIKALIAAVANEDENVKDNACRALGSMGKKAATDGMIKVFVAQLGYLNFDFEYLAQDALANLSKITGTNPVIEELLIAIANADTGIRESACFTLDMIGEQVATSEVTEALTIVLKDDCDGVKSAASKIERKSSNG

Radius of gyration: 33.98 Å; chains: 1; bounding box: 98×39×94 Å